Protein AF-A0A9P1CCN8-F1 (afdb_monomer_lite)

Secondary structure (DSSP, 8-state):
--------------------------HHHHHHHHHS---THHHHHS-HHHHHHHHHHHHHHHHHHHHHHHHHHHT--HHHHHSPPPP--THHHHHHHHHHHHHHHHHHHHHHHSTTTTT-TTHHHHHHHHHHHHHHHHHHHHHHH-HHHHHHSTTHHHHHHHHHHHHHHHHHHHHHHHHHHH--S-HHHHHHHHHHGGGGGGGGGGSGGGHHHHHHHHHHHHTHHHHHHHHHHHHHHHHHHHHHHHHHTTT-HHHHHTT-TTTSSSHHHHHHHHHHHHTT--B-TTS-BHHHHHHHHHHHHHHHHHHHHHIIIIIIIHHHHHHHHHHHHHHHHHHHHHHHHHHHHHHHHHHHHHHHHHHHHHHHHHHHHHHHHHHSTT----------------GGGGGS-----HHHHHHHTTSHHHHHHHHHTT--S-GGGGGTTTS---

Radius of gyration: 39.51 Å; chains: 1; bounding box: 77×73×141 Å

Organism: NCBI:txid2562237

Foldseek 3Di:
DDDDDDDDDDDDDDDDDDDDDDPDDDVVVVVVVLVDDDDPVLCVVAPPVRSVVVVVVNCVVCVLVVLVVCCVVVVNDSVVVVDDPDPPQVVVVVQVVVLVLLVVLVVLLVQCVDPVNVPDPCVLVVLVVSLVVLVVSLVVVCVSCPVCCCCPNPCVVVSVVSVVLSVLSVVLSVVVVVCVVPVPDDPVVNVVSSVSSVVSNVCNCVRPVNVVVVLLVVLVVVCVVVLVVLVVVLLVLLQVVLVVCLVPVLPDVLCVVVVNNVQNVDRVSSSVQSVCVLVPRQADPVRDHVLVSCCVVVPDVSVVVSVVSSCCNNVNSVVVSVVSVVVSSVVSVVVVVVVVVVVVVVVVVQLVVLVVVLLVLLVVLQVVVVVCCVPDPDDDPPADDPDPDDPPDDPVPSPPDRDCDLSSQVRSCVDPVSVVSCVSNVHDPPRSCPVVPVPDDD

InterPro domains:
  IPR005821 Ion transport domain [PF00520] (93-335)
  IPR027359 Voltage-dependent channel domain superfamily [G3DSA:1.20.120.350] (91-213)
  IPR050599 Voltage-dependent calcium channel alpha-1 subunit [PTHR45628] (93-357)

pLDDT: mean 70.84, std 20.57, range [26.28, 96.62]

Sequence (442 aa):
MGRAGSMASMSVMSEKQASSTYNVAPASVLMELFLAQDSDVHKRIFGFQTYKQFLAMREILLAGDTNRLVAELTFVRINDLAAPPEPTHPLMYVEPFVALLIVANGIMIGFQTEPTYQVWDGWPIIECVFAGFLVLEIILRMHLLGCRTFWCGDDYLWNLFDVLLGITGVTDVTVELANQRRSEIPTSLLRFCRLIRLVRIVKVFRLKFMKDLRLMVKGLVAGIRTLTLAFTLLLSVIYVISGFATYTIGRSRETEELELAKYFRNLPLSMFTAFRCFTGECTNDLGYPMTSMLAQKFGLPFVACYIMSYMLVSMGIFNVILAVYVEITMKAAKETEATTAEQHARESIRVARTTRELLKKFAAAYRIFQELEECEGHQQVTRLEFRGGSTIFTDDDVHDKIAITKELFLLVIQDRDVQRLMDELDLPPDRANLFEGCKGRP

Structure (mmCIF, N/CA/C/O backbone):
data_AF-A0A9P1CCN8-F1
#
_entry.id   AF-A0A9P1CCN8-F1
#
loop_
_atom_site.group_PDB
_atom_site.id
_atom_site.type_symbol
_atom_site.label_atom_id
_atom_site.label_alt_id
_atom_site.label_comp_id
_atom_site.label_asym_id
_atom_site.label_entity_id
_atom_site.label_seq_id
_atom_site.pdbx_PDB_ins_code
_atom_site.Cartn_x
_atom_site.Cartn_y
_atom_site.Cartn_z
_atom_site.occupancy
_atom_site.B_iso_or_equiv
_atom_site.auth_seq_id
_atom_site.auth_comp_id
_atom_site.auth_asym_id
_atom_site.auth_atom_id
_atom_site.pdbx_PDB_model_num
ATOM 1 N N . MET A 1 1 ? 7.151 32.447 104.359 1.00 35.44 1 MET A N 1
ATOM 2 C CA . MET A 1 1 ? 7.190 31.198 103.564 1.00 35.44 1 MET A CA 1
ATOM 3 C C . MET A 1 1 ? 5.862 31.066 102.848 1.00 35.44 1 MET A C 1
ATOM 5 O O . MET A 1 1 ? 4.838 31.026 103.513 1.00 35.44 1 MET A O 1
ATOM 9 N N . GLY A 1 2 ? 5.870 31.153 101.518 1.00 34.78 2 GLY A N 1
ATOM 10 C CA . GLY A 1 2 ? 4.652 31.228 100.713 1.00 34.78 2 GLY A CA 1
ATOM 11 C C . GLY A 1 2 ? 4.005 29.871 100.444 1.00 34.78 2 GLY A C 1
ATOM 12 O O . GLY A 1 2 ? 4.682 28.845 100.408 1.00 34.78 2 GLY A O 1
ATOM 13 N N . ARG A 1 3 ? 2.699 29.904 100.177 1.00 31.75 3 ARG A N 1
ATOM 14 C CA . ARG A 1 3 ? 2.021 28.981 99.262 1.00 31.75 3 ARG A CA 1
ATOM 15 C C . ARG A 1 3 ? 0.703 29.596 98.794 1.00 31.75 3 ARG A C 1
ATOM 17 O O . ARG A 1 3 ? 0.007 30.246 99.565 1.00 31.75 3 ARG A O 1
ATOM 24 N N . ALA A 1 4 ? 0.445 29.427 97.504 1.00 33.16 4 ALA A N 1
ATOM 25 C CA . ALA A 1 4 ? -0.595 30.071 96.718 1.00 33.16 4 ALA A CA 1
ATOM 26 C C . ALA A 1 4 ? -1.790 29.140 96.450 1.00 33.16 4 ALA A C 1
ATOM 28 O O . ALA A 1 4 ? -1.617 27.923 96.429 1.00 33.16 4 ALA A O 1
ATOM 29 N N . GLY A 1 5 ? -2.932 29.752 96.111 1.00 37.69 5 GLY A N 1
ATOM 30 C CA . GLY A 1 5 ? -3.864 29.249 95.091 1.00 37.69 5 GLY A CA 1
ATOM 31 C C . GLY A 1 5 ? -5.175 28.613 95.571 1.00 37.69 5 GLY A C 1
ATOM 32 O O . GLY A 1 5 ? -5.176 27.478 96.027 1.00 37.69 5 GLY A O 1
ATOM 33 N N . SER A 1 6 ? -6.295 29.316 95.359 1.00 28.69 6 SER A N 1
ATOM 34 C CA . SER A 1 6 ? -7.674 28.792 95.233 1.00 28.69 6 SER A CA 1
ATOM 35 C C . SER A 1 6 ? -8.516 29.907 94.580 1.00 28.69 6 SER A C 1
ATOM 37 O O . SER A 1 6 ? -8.427 31.045 95.031 1.00 28.69 6 SER A O 1
ATOM 39 N N . MET A 1 7 ? -9.136 29.737 93.398 1.00 28.98 7 MET A N 1
ATOM 40 C CA . MET A 1 7 ? -10.468 29.124 93.160 1.00 28.98 7 MET A CA 1
ATOM 41 C C . MET A 1 7 ? -11.550 29.683 94.103 1.00 28.98 7 MET A C 1
ATOM 43 O O . MET A 1 7 ? -11.322 29.723 95.304 1.00 28.98 7 MET A O 1
ATOM 47 N N . ALA A 1 8 ? -12.775 30.034 93.708 1.00 28.30 8 ALA A N 1
ATOM 48 C CA . ALA A 1 8 ? -13.505 30.093 92.442 1.00 28.30 8 ALA A CA 1
ATOM 49 C C . ALA A 1 8 ? -14.898 30.707 92.755 1.00 28.30 8 ALA A C 1
ATOM 51 O O . ALA A 1 8 ? -15.307 30.690 93.916 1.00 28.30 8 ALA A O 1
ATOM 52 N N . SER A 1 9 ? -15.664 31.071 91.713 1.00 27.16 9 SER A N 1
ATOM 53 C CA . SER A 1 9 ? -17.144 31.211 91.697 1.00 27.16 9 SER A CA 1
ATOM 54 C C . SER A 1 9 ? -17.723 32.471 92.387 1.00 27.16 9 SER A C 1
ATOM 56 O O . SER A 1 9 ? -17.138 32.978 93.328 1.00 27.16 9 SER A O 1
ATOM 58 N N . MET A 1 10 ? -18.848 33.078 91.988 1.00 26.36 10 MET A N 1
ATOM 59 C CA . MET A 1 10 ? -20.033 32.574 91.285 1.00 26.36 10 MET A CA 1
ATOM 60 C C . MET A 1 10 ? -21.014 33.738 90.988 1.00 26.36 10 MET A C 1
ATOM 62 O O . MET A 1 10 ? -20.898 34.796 91.601 1.00 26.36 10 MET A O 1
ATOM 66 N N . SER A 1 11 ? -22.042 33.457 90.168 1.00 26.36 11 SER A N 1
ATOM 67 C CA . SER A 1 11 ? -23.257 34.243 89.806 1.00 26.36 11 SER A CA 1
ATOM 68 C C . SER A 1 11 ? -23.076 35.170 88.589 1.00 26.36 11 SER A C 1
ATOM 70 O O . SER A 1 11 ? -22.295 36.107 88.639 1.00 26.36 11 SER A O 1
ATOM 72 N N . VAL A 1 12 ? -23.567 34.882 87.372 1.00 33.38 12 VAL A N 1
ATOM 73 C CA . VAL A 1 12 ? -24.894 34.480 86.831 1.00 33.38 12 VAL A CA 1
ATOM 74 C C . VAL A 1 12 ? -25.965 35.571 86.969 1.00 33.38 12 VAL A C 1
ATOM 76 O O . VAL A 1 12 ? -26.572 35.678 88.025 1.00 33.38 12 VAL A O 1
ATOM 79 N N . MET A 1 13 ? -26.249 36.306 85.879 1.00 26.45 13 MET A N 1
ATOM 80 C CA . MET A 1 13 ? -27.554 36.300 85.178 1.00 26.45 13 MET A CA 1
ATOM 81 C C . MET A 1 13 ? -27.604 37.245 83.950 1.00 26.45 13 MET A C 1
ATOM 83 O O . MET A 1 13 ? -27.331 38.431 84.065 1.00 26.45 13 MET A O 1
ATOM 87 N N . SER A 1 14 ? -28.112 36.677 82.843 1.00 28.22 14 SER A N 1
ATOM 88 C CA . SER A 1 14 ? -28.973 37.269 81.792 1.00 28.22 14 SER A CA 1
ATOM 89 C C . SER A 1 14 ? -28.399 38.185 80.689 1.00 28.22 14 SER A C 1
ATOM 91 O O . SER A 1 14 ? -27.974 39.301 80.952 1.00 28.22 14 SER A O 1
ATOM 93 N N . GLU A 1 15 ? -28.516 37.727 79.426 1.00 27.25 15 GLU A N 1
ATOM 94 C CA . GLU A 1 15 ? -29.435 38.227 78.361 1.00 27.25 15 GLU A CA 1
ATOM 95 C C . GLU A 1 15 ? -28.827 38.280 76.925 1.00 27.25 15 GLU A C 1
ATOM 97 O O . GLU A 1 15 ? -27.761 38.842 76.709 1.00 27.25 15 GLU A O 1
ATOM 102 N N . LYS A 1 16 ? -29.599 37.759 75.946 1.00 26.52 16 LYS A N 1
ATOM 103 C CA . LYS A 1 16 ? -29.681 38.093 74.494 1.00 26.52 16 LYS A CA 1
ATOM 104 C C . LYS A 1 16 ? -28.534 37.790 73.488 1.00 26.52 16 LYS A C 1
ATOM 106 O O . LYS A 1 16 ? -27.579 38.533 73.346 1.00 26.52 16 LYS A O 1
ATOM 111 N N . GLN A 1 17 ? -28.823 36.783 72.648 1.00 28.67 17 GLN A N 1
ATOM 112 C CA . GLN A 1 17 ? -28.890 36.792 71.165 1.00 28.67 17 GLN A CA 1
ATOM 113 C C . GLN A 1 17 ? -27.635 37.008 70.273 1.00 28.67 17 GLN A C 1
ATOM 115 O O . GLN A 1 17 ? -27.028 38.068 70.256 1.00 28.67 17 GLN A O 1
ATOM 120 N N . ALA A 1 18 ? -27.446 36.014 69.381 1.00 35.59 18 ALA A N 1
ATOM 121 C CA . ALA A 1 18 ? -26.831 36.017 68.038 1.00 35.59 18 ALA A CA 1
ATOM 122 C C . ALA A 1 18 ? -25.294 36.094 67.874 1.00 35.59 18 ALA A C 1
ATOM 124 O O . ALA A 1 18 ? -24.701 37.159 67.973 1.00 35.59 18 ALA A O 1
ATOM 125 N N . SER A 1 19 ? -24.690 34.999 67.383 1.00 26.28 19 SER A N 1
ATOM 126 C CA . SER A 1 19 ? -23.993 34.988 66.081 1.00 26.28 19 SER A CA 1
ATOM 127 C C . SER A 1 19 ? -23.685 33.559 65.605 1.00 26.28 19 SER A C 1
ATOM 129 O O . SER A 1 19 ? -23.356 32.663 66.378 1.00 26.28 19 SER A O 1
ATOM 131 N N . SER A 1 20 ? -23.861 33.365 64.299 1.00 40.28 20 SER A N 1
ATOM 132 C CA . SER A 1 20 ? -23.399 32.227 63.508 1.00 40.28 20 SER A CA 1
ATOM 133 C C . SER A 1 20 ? -21.883 32.295 63.334 1.00 40.28 20 SER A C 1
ATOM 135 O O . SER A 1 20 ? -21.370 33.349 62.962 1.00 40.28 20 SER A O 1
ATOM 137 N N . THR A 1 21 ? -21.194 31.164 63.480 1.00 28.22 21 THR A N 1
ATOM 138 C CA . THR A 1 21 ? -19.850 30.972 62.917 1.00 28.22 21 THR A CA 1
ATOM 139 C C . THR A 1 21 ? -19.629 29.492 62.616 1.00 28.22 21 THR A C 1
ATOM 141 O O . THR A 1 21 ? -19.107 28.729 63.425 1.00 28.22 21 THR A O 1
ATOM 144 N N . TYR A 1 22 ? -20.037 29.070 61.418 1.00 33.62 22 TYR A N 1
ATOM 145 C CA . TYR A 1 22 ? -19.425 27.910 60.779 1.00 33.62 22 TYR A CA 1
ATOM 146 C C . TYR A 1 22 ? -18.026 28.321 60.312 1.00 33.62 22 TYR A C 1
ATOM 148 O O . TYR A 1 22 ? -17.866 29.325 59.619 1.00 33.62 22 TYR A O 1
ATOM 156 N N . ASN A 1 23 ? -17.010 27.560 60.715 1.00 29.28 23 ASN A N 1
ATOM 157 C CA . ASN A 1 23 ? -15.645 27.723 60.223 1.00 29.28 23 ASN A CA 1
ATOM 158 C C . ASN A 1 23 ? -15.610 27.347 58.734 1.00 29.28 23 ASN A C 1
ATOM 160 O O . ASN A 1 23 ? -15.708 26.169 58.396 1.00 29.28 23 ASN A O 1
ATOM 164 N N . VAL A 1 24 ? -15.483 28.340 57.854 1.00 32.53 24 VAL A N 1
ATOM 165 C CA . VAL A 1 24 ? -15.331 28.147 56.405 1.00 32.53 24 VAL A CA 1
ATOM 166 C C . VAL A 1 24 ? -13.897 28.496 56.023 1.00 32.53 24 VAL A C 1
ATOM 168 O O . VAL A 1 24 ? -13.438 29.608 56.277 1.00 32.53 24 VAL A O 1
ATOM 171 N N . ALA A 1 25 ? -13.188 27.541 55.419 1.00 29.66 25 ALA A N 1
ATOM 172 C CA . ALA A 1 25 ? -11.884 27.771 54.807 1.00 29.66 25 ALA A CA 1
ATOM 173 C C . ALA A 1 25 ? -12.061 27.996 53.290 1.00 29.66 25 ALA A C 1
ATOM 175 O O . ALA A 1 25 ? -12.793 27.233 52.656 1.00 29.66 25 ALA A O 1
ATOM 176 N N . PRO A 1 26 ? -11.424 29.021 52.694 1.00 32.97 26 PRO A N 1
ATOM 177 C CA . PRO A 1 26 ? -11.566 29.326 51.272 1.00 32.97 26 PRO A CA 1
ATOM 178 C C . PRO A 1 26 ? -10.890 28.275 50.373 1.00 32.97 26 PRO A C 1
ATOM 180 O O . PRO A 1 26 ? -9.846 27.717 50.713 1.00 32.97 26 PRO A O 1
ATOM 183 N N . ALA A 1 27 ? -11.468 28.037 49.191 1.00 34.00 27 ALA A N 1
ATOM 184 C CA . ALA A 1 27 ? -11.045 27.009 48.230 1.00 34.00 27 ALA A CA 1
ATOM 185 C C . ALA A 1 27 ? -9.588 27.148 47.737 1.00 34.00 27 ALA A C 1
ATOM 187 O O . ALA A 1 27 ? -8.971 26.155 47.356 1.00 34.00 27 ALA A O 1
ATOM 188 N N . SER A 1 28 ? -9.002 28.347 47.810 1.00 35.38 28 SER A N 1
ATOM 189 C CA . SER A 1 28 ? -7.582 28.578 47.513 1.00 35.38 28 SER A CA 1
ATOM 190 C C . SER A 1 28 ? -6.642 27.855 48.486 1.00 35.38 28 SER A C 1
ATOM 192 O O . SER A 1 28 ? -5.588 27.382 48.074 1.00 35.38 28 SER A O 1
ATOM 194 N N . VAL A 1 29 ? -7.053 27.692 49.747 1.00 38.38 29 VAL A N 1
ATOM 195 C CA . VAL A 1 29 ? -6.292 26.975 50.784 1.00 38.38 29 VAL A CA 1
ATOM 196 C C . VAL A 1 29 ? -6.430 25.462 50.610 1.00 38.38 29 VAL A C 1
ATOM 198 O O . VAL A 1 29 ? -5.479 24.730 50.848 1.00 38.38 29 VAL A O 1
ATOM 201 N N . LEU A 1 30 ? -7.586 24.984 50.135 1.00 36.81 30 LEU A N 1
ATOM 202 C CA . LEU A 1 30 ? -7.812 23.576 49.783 1.00 36.81 30 LEU A CA 1
ATOM 203 C C . LEU A 1 30 ? -6.971 23.151 48.570 1.00 36.81 30 LEU A C 1
ATOM 205 O O . LEU A 1 30 ? -6.417 22.057 48.581 1.00 36.81 30 LEU A O 1
ATOM 209 N N . MET A 1 31 ? -6.819 24.026 47.571 1.00 35.75 31 MET A N 1
ATOM 210 C CA . MET A 1 31 ? -5.972 23.798 46.393 1.00 35.75 31 MET A CA 1
ATOM 211 C C . MET A 1 31 ? -4.478 23.688 46.759 1.00 35.75 31 MET A C 1
ATOM 213 O O . MET A 1 31 ? -3.796 22.792 46.267 1.00 35.75 31 MET A O 1
ATOM 217 N N . GLU A 1 32 ? -3.976 24.537 47.667 1.00 39.59 32 GLU A N 1
ATOM 218 C CA . GLU A 1 32 ? -2.619 24.399 48.232 1.00 39.59 32 GLU A CA 1
ATOM 219 C C . GLU A 1 32 ? -2.477 23.133 49.094 1.00 39.59 32 GLU A C 1
ATOM 221 O O . GLU A 1 32 ? -1.429 22.491 49.074 1.00 39.59 32 GLU A O 1
ATOM 226 N N . LEU A 1 33 ? -3.539 22.719 49.794 1.00 41.12 33 LEU A N 1
ATOM 227 C CA . LEU A 1 33 ? -3.554 21.507 50.620 1.00 41.12 33 LEU A CA 1
ATOM 228 C C . LEU A 1 33 ? -3.540 20.206 49.794 1.00 41.12 33 LEU A C 1
ATOM 230 O O . LEU A 1 33 ? -3.021 19.196 50.262 1.00 41.12 33 LEU A O 1
ATOM 234 N N . PHE A 1 34 ? -4.104 20.216 48.581 1.00 38.19 34 PHE A N 1
ATOM 235 C CA . PHE A 1 34 ? -4.055 19.095 47.631 1.00 38.19 34 PHE A CA 1
ATOM 236 C C . PHE A 1 34 ? -2.663 18.895 47.011 1.00 38.19 34 PHE A C 1
ATOM 238 O O . PHE A 1 34 ? -2.339 17.782 46.599 1.00 38.19 34 PHE A O 1
ATOM 245 N N . LEU A 1 35 ? -1.851 19.956 46.956 1.00 38.03 35 LEU A N 1
ATOM 246 C CA . LEU A 1 35 ? -0.488 19.948 46.412 1.00 38.03 35 LEU A CA 1
ATOM 247 C C . LEU A 1 35 ? 0.598 19.819 47.497 1.00 38.03 35 LEU A C 1
ATOM 249 O O . LEU A 1 35 ? 1.763 19.591 47.170 1.00 38.03 35 LEU A O 1
ATOM 253 N N . ALA A 1 36 ? 0.242 19.966 48.776 1.00 43.59 36 ALA A N 1
ATOM 254 C CA . ALA A 1 36 ? 1.178 19.901 49.893 1.00 43.59 36 ALA A CA 1
ATOM 255 C C . ALA A 1 36 ? 1.573 18.453 50.237 1.00 43.59 36 ALA A C 1
ATOM 257 O O . ALA A 1 36 ? 0.739 17.554 50.334 1.00 43.59 36 ALA A O 1
ATOM 258 N N . GLN A 1 37 ? 2.874 18.236 50.439 1.00 42.34 37 GLN A N 1
ATOM 259 C CA . GLN A 1 37 ? 3.465 16.924 50.697 1.00 42.34 37 GLN A CA 1
ATOM 260 C C . GLN A 1 37 ? 3.098 16.402 52.101 1.00 42.34 37 GLN A C 1
ATOM 262 O O . GLN A 1 37 ? 3.099 17.164 53.072 1.00 42.34 37 GLN A O 1
ATOM 267 N N . ASP A 1 38 ? 2.773 15.104 52.176 1.00 52.25 38 ASP A N 1
ATOM 268 C CA . ASP A 1 38 ? 2.166 14.403 53.319 1.00 52.25 38 ASP A CA 1
ATOM 269 C C . ASP A 1 38 ? 2.705 14.861 54.688 1.00 52.25 38 ASP A C 1
ATOM 271 O O . ASP A 1 38 ? 3.844 14.582 55.065 1.00 52.25 38 ASP A O 1
ATOM 275 N N . SER A 1 39 ? 1.852 15.527 55.469 1.00 45.81 39 SER A N 1
ATOM 276 C CA . SER A 1 39 ? 2.158 15.937 56.842 1.00 45.81 39 SER A CA 1
ATOM 277 C C . SER A 1 39 ? 1.113 15.426 57.840 1.00 45.81 39 SER A C 1
ATOM 279 O O . SER A 1 39 ? -0.078 15.305 57.540 1.00 45.81 39 SER A O 1
ATOM 281 N N . ASP A 1 40 ? 1.550 15.139 59.073 1.00 43.50 40 ASP A N 1
ATOM 282 C CA . ASP A 1 40 ? 0.733 14.603 60.183 1.00 43.50 40 ASP A CA 1
ATOM 283 C C . ASP A 1 40 ? -0.493 15.464 60.552 1.00 43.50 40 ASP A C 1
ATOM 285 O O . ASP A 1 40 ? -1.383 15.043 61.298 1.00 43.50 40 ASP A O 1
ATOM 289 N N . VAL A 1 41 ? -0.563 16.668 59.989 1.00 44.25 41 VAL A N 1
ATOM 290 C CA . VAL A 1 41 ? -1.674 17.612 60.083 1.00 44.25 41 VAL A CA 1
ATOM 291 C C . VAL A 1 41 ? -2.947 17.043 59.435 1.00 44.25 41 VAL A C 1
ATOM 293 O O . VAL A 1 41 ? -4.036 17.196 59.991 1.00 44.25 41 VAL A O 1
ATOM 296 N N . HIS A 1 42 ? -2.830 16.284 58.339 1.00 45.59 42 HIS A N 1
ATOM 297 C CA . HIS A 1 42 ? -3.981 15.726 57.614 1.00 45.59 42 HIS A CA 1
ATOM 298 C C . HIS A 1 42 ? -4.764 14.676 58.420 1.00 45.59 42 HIS A C 1
ATOM 300 O O . HIS A 1 42 ? -5.990 14.624 58.324 1.00 45.59 42 HIS A O 1
ATOM 306 N N . LYS A 1 43 ? -4.083 13.895 59.274 1.00 47.41 43 LYS A N 1
ATOM 307 C CA . LYS A 1 43 ? -4.716 12.926 60.193 1.00 47.41 43 LYS A CA 1
ATOM 308 C C . LYS A 1 43 ? -5.450 13.582 61.362 1.00 47.41 43 LYS A C 1
ATOM 310 O O . LYS A 1 43 ? -6.322 12.953 61.954 1.00 47.41 43 LYS A O 1
ATOM 315 N N . ARG A 1 44 ? -5.065 14.807 61.746 1.00 43.25 44 ARG A N 1
ATOM 316 C CA . ARG A 1 44 ? -5.713 15.545 62.844 1.00 43.25 44 ARG A CA 1
ATOM 317 C C . ARG A 1 44 ? -6.926 16.342 62.384 1.00 43.25 44 ARG A C 1
ATOM 319 O O . ARG A 1 44 ? -7.842 16.523 63.176 1.00 43.25 44 ARG A O 1
ATOM 326 N N . ILE A 1 45 ? -6.924 16.816 61.139 1.00 45.56 45 ILE A N 1
ATOM 327 C CA . ILE A 1 45 ? -8.022 17.619 60.582 1.00 45.56 45 ILE A CA 1
ATOM 328 C C . ILE A 1 45 ? -9.167 16.726 60.100 1.00 45.56 45 ILE A C 1
ATOM 330 O O . ILE A 1 45 ? -10.330 17.018 60.365 1.00 45.56 45 ILE A O 1
ATOM 334 N N . PHE A 1 46 ? -8.850 15.617 59.432 1.00 43.00 46 PHE A N 1
ATOM 335 C CA . PHE A 1 46 ? -9.845 14.666 58.957 1.00 43.00 46 PHE A CA 1
ATOM 336 C C . PHE A 1 46 ? -9.766 13.407 59.810 1.00 43.00 46 PHE A C 1
ATOM 338 O O . PHE A 1 46 ? -8.728 12.752 59.873 1.00 43.00 46 PHE A O 1
ATOM 345 N N . GLY A 1 47 ? -10.864 13.076 60.494 1.00 46.34 47 GLY A N 1
ATOM 346 C CA . GLY A 1 47 ? -10.956 11.861 61.299 1.00 46.34 47 GLY A CA 1
ATOM 347 C C . GLY A 1 47 ? -10.540 10.612 60.508 1.00 46.34 47 GLY A C 1
ATOM 348 O O . GLY A 1 47 ? -10.608 10.576 59.279 1.00 46.34 47 GLY A O 1
ATOM 349 N N . PHE A 1 48 ? -10.118 9.561 61.216 1.00 44.38 48 PHE A N 1
ATOM 350 C CA . PHE A 1 48 ? -9.476 8.371 60.631 1.00 44.38 48 PHE A CA 1
ATOM 351 C C . PHE A 1 48 ? -10.287 7.699 59.501 1.00 44.38 48 PHE A C 1
ATOM 353 O O . PHE A 1 48 ? -9.717 7.104 58.586 1.00 44.38 48 PHE A O 1
ATOM 360 N N . GLN A 1 49 ? -11.617 7.811 59.544 1.00 40.59 49 GLN A N 1
ATOM 361 C CA . GLN A 1 49 ? -12.539 7.282 58.534 1.00 40.59 49 GLN A CA 1
ATOM 362 C C . GLN A 1 49 ? -12.632 8.175 57.287 1.00 40.59 49 GLN A C 1
ATOM 364 O O . GLN A 1 49 ? -12.591 7.674 56.166 1.00 40.59 49 GLN A O 1
ATOM 369 N N . THR A 1 50 ? -12.680 9.494 57.475 1.00 40.16 50 THR A N 1
ATOM 370 C CA . THR A 1 50 ? -12.768 10.494 56.401 1.00 40.16 50 THR A CA 1
ATOM 371 C C . THR A 1 50 ? -11.438 10.640 55.655 1.00 40.16 50 THR A C 1
ATOM 373 O O . THR A 1 50 ? -11.425 10.844 54.445 1.00 40.16 50 THR A O 1
ATOM 376 N N . TYR A 1 51 ? -10.308 10.441 56.346 1.00 46.84 51 TYR A N 1
ATOM 377 C CA . TYR A 1 51 ? -8.969 10.418 55.744 1.00 46.84 51 TYR A CA 1
ATOM 378 C C . TYR A 1 51 ? -8.817 9.306 54.696 1.00 46.84 51 TYR A C 1
ATOM 380 O O . TYR A 1 51 ? -8.260 9.545 53.630 1.00 46.84 51 TYR A O 1
ATOM 388 N N . LYS A 1 52 ? -9.363 8.108 54.950 1.00 45.72 52 LYS A N 1
ATOM 389 C CA . LYS A 1 52 ? -9.328 6.995 53.984 1.00 45.72 52 LYS A CA 1
ATOM 390 C C . LYS A 1 52 ? -10.166 7.271 52.736 1.00 45.72 52 LYS A C 1
ATOM 392 O O . LYS A 1 52 ? -9.762 6.901 51.642 1.00 45.72 52 LYS A O 1
ATOM 397 N N . GLN A 1 53 ? -11.309 7.936 52.896 1.00 40.44 53 GLN A N 1
ATOM 398 C CA . GLN A 1 53 ? -12.176 8.326 51.779 1.00 40.44 53 GLN A CA 1
ATOM 399 C C . GLN A 1 53 ? -11.534 9.425 50.925 1.00 40.44 53 GLN A C 1
ATOM 401 O O . GLN A 1 53 ? -11.569 9.349 49.701 1.00 40.44 53 GLN A O 1
ATOM 406 N N . PHE A 1 54 ? -10.877 10.398 51.563 1.00 46.38 54 PHE A N 1
ATOM 407 C CA . PHE A 1 54 ? -10.062 11.399 50.877 1.00 46.38 54 PHE A CA 1
ATOM 408 C C . PHE A 1 54 ? -8.882 10.760 50.136 1.00 46.38 54 PHE A C 1
ATOM 410 O O . PHE A 1 54 ? -8.616 11.125 48.996 1.00 46.38 54 PHE A O 1
ATOM 417 N N . LEU A 1 55 ? -8.213 9.770 50.740 1.00 47.94 55 LEU A N 1
ATOM 418 C CA . LEU A 1 55 ? -7.123 9.035 50.094 1.00 47.94 55 LEU A CA 1
ATOM 419 C C . LEU A 1 55 ? -7.602 8.253 48.871 1.00 47.94 55 LEU A C 1
ATOM 421 O O . LEU A 1 55 ? -6.940 8.311 47.846 1.00 47.94 55 LEU A O 1
ATOM 425 N N . ALA A 1 56 ? -8.761 7.597 48.961 1.00 45.09 56 ALA A N 1
ATOM 426 C CA . ALA A 1 56 ? -9.365 6.878 47.845 1.00 45.09 56 ALA A CA 1
ATOM 427 C C . ALA A 1 56 ? -9.778 7.834 46.715 1.00 45.09 56 ALA A C 1
ATOM 429 O O . ALA A 1 56 ? -9.524 7.558 45.551 1.00 45.09 56 ALA A O 1
ATOM 430 N N . MET A 1 57 ? -10.357 8.995 47.037 1.00 40.16 57 MET A N 1
ATOM 431 C CA . MET A 1 57 ? -10.717 10.002 46.032 1.00 40.16 57 MET A CA 1
ATOM 432 C C . MET A 1 57 ? -9.478 10.659 45.404 1.00 40.16 57 MET A C 1
ATOM 434 O O . MET A 1 57 ? -9.456 10.892 44.198 1.00 40.16 57 MET A O 1
ATOM 438 N N . ARG A 1 58 ? -8.416 10.874 46.194 1.00 45.50 58 ARG A N 1
ATOM 439 C CA . ARG A 1 58 ? -7.082 11.265 45.718 1.00 45.50 58 ARG A CA 1
ATOM 440 C C . ARG A 1 58 ? -6.493 10.191 44.809 1.00 45.50 58 ARG A C 1
ATOM 442 O O . ARG A 1 58 ? -5.981 10.549 43.768 1.00 45.50 58 ARG A O 1
ATOM 449 N N . GLU A 1 59 ? -6.586 8.908 45.157 1.00 46.31 59 GLU A N 1
ATOM 450 C CA . GLU A 1 59 ? -6.130 7.776 44.334 1.00 46.31 59 GLU A CA 1
ATOM 451 C C . GLU A 1 59 ? -6.929 7.631 43.042 1.00 46.31 59 GLU A C 1
ATOM 453 O O . GLU A 1 59 ? -6.344 7.296 42.028 1.00 46.31 59 GLU A O 1
ATOM 458 N N . ILE A 1 60 ? -8.232 7.918 43.044 1.00 42.34 60 ILE A N 1
ATOM 459 C CA . ILE A 1 60 ? -9.091 7.860 41.852 1.00 42.34 60 ILE A CA 1
ATOM 460 C C . ILE A 1 60 ? -8.816 9.046 40.914 1.00 42.34 60 ILE A C 1
ATOM 462 O O . ILE A 1 60 ? -8.740 8.868 39.701 1.00 42.34 60 ILE A O 1
ATOM 466 N N . LEU A 1 61 ? -8.624 10.252 41.458 1.00 38.41 61 LEU A N 1
ATOM 467 C CA . LEU A 1 61 ? -8.249 11.436 40.675 1.00 38.41 61 LEU A CA 1
ATOM 468 C C . LEU A 1 61 ? -6.799 11.352 40.188 1.00 38.41 61 LEU A C 1
ATOM 470 O O . LEU A 1 61 ? -6.522 11.632 39.023 1.00 38.41 61 LEU A O 1
ATOM 474 N N . LEU A 1 62 ? -5.895 10.877 41.050 1.00 44.03 62 LEU A N 1
ATOM 475 C CA . LEU A 1 62 ? -4.541 10.523 40.662 1.00 44.03 62 LEU A CA 1
ATOM 476 C C . LEU A 1 62 ? -4.556 9.355 39.696 1.00 44.03 62 LEU A C 1
ATOM 478 O O . LEU A 1 62 ? -3.685 9.369 38.863 1.00 44.03 62 LEU A O 1
ATOM 482 N N . ALA A 1 63 ? -5.478 8.387 39.706 1.00 44.44 63 ALA A N 1
ATOM 483 C CA . ALA A 1 63 ? -5.476 7.270 38.752 1.00 44.44 63 ALA A CA 1
ATOM 484 C C . ALA A 1 63 ? -5.587 7.750 37.296 1.00 44.44 63 ALA A C 1
ATOM 486 O O . ALA A 1 63 ? -4.983 7.145 36.416 1.00 44.44 63 ALA A O 1
ATOM 487 N N . GLY A 1 64 ? -6.264 8.876 37.041 1.00 47.72 64 GLY A N 1
ATOM 488 C CA . GLY A 1 64 ? -6.235 9.544 35.735 1.00 47.72 64 GLY A CA 1
ATOM 489 C C . GLY A 1 64 ? -4.835 10.054 35.369 1.00 47.72 64 GLY A C 1
ATOM 490 O O . GLY A 1 64 ? -4.331 9.765 34.282 1.00 47.72 64 GLY A O 1
ATOM 491 N N . ASP A 1 65 ? -4.164 10.723 36.310 1.00 49.06 65 ASP A N 1
ATOM 492 C CA . ASP A 1 65 ? -2.767 11.158 36.168 1.00 49.06 65 ASP A CA 1
ATOM 493 C C . ASP A 1 65 ? -1.754 10.002 36.278 1.00 49.06 65 ASP A C 1
ATOM 495 O O . ASP A 1 65 ? -0.659 10.093 35.742 1.00 49.06 65 ASP A O 1
ATOM 499 N N . THR A 1 66 ? -2.113 8.880 36.900 1.00 48.69 66 THR A N 1
ATOM 500 C CA . THR A 1 66 ? -1.279 7.698 37.147 1.00 48.69 66 THR A CA 1
ATOM 501 C C . THR A 1 66 ? -1.330 6.811 35.927 1.00 48.69 66 THR A C 1
ATOM 503 O O . THR A 1 66 ? -0.292 6.337 35.516 1.00 48.69 66 THR A O 1
ATOM 506 N N . ASN A 1 67 ? -2.480 6.656 35.268 1.00 46.16 67 ASN A N 1
ATOM 507 C CA . ASN A 1 67 ? -2.557 6.041 33.946 1.00 46.16 67 ASN A CA 1
ATOM 508 C C . ASN A 1 67 ? -1.784 6.868 32.919 1.00 46.16 67 ASN A C 1
ATOM 510 O O . ASN A 1 67 ? -1.152 6.292 32.044 1.00 46.16 67 ASN A O 1
ATOM 514 N N . ARG A 1 68 ? -1.772 8.201 33.052 1.00 50.94 68 ARG A N 1
ATOM 515 C CA . ARG A 1 68 ? -0.931 9.098 32.249 1.00 50.94 68 ARG A CA 1
ATOM 516 C C . ARG A 1 68 ? 0.559 8.926 32.548 1.00 50.94 68 ARG A C 1
ATOM 518 O O . ARG A 1 68 ? 1.335 8.775 31.613 1.00 50.94 68 ARG A O 1
ATOM 525 N N . LEU A 1 69 ? 0.945 8.873 33.821 1.00 46.22 69 LEU A N 1
ATOM 526 C CA . LEU A 1 69 ? 2.330 8.670 34.250 1.00 46.22 69 LEU A CA 1
ATOM 527 C C . LEU A 1 69 ? 2.830 7.257 33.907 1.00 46.22 69 LEU A C 1
ATOM 529 O O . LEU A 1 69 ? 3.953 7.091 33.454 1.00 46.22 69 LEU A O 1
ATOM 533 N N . VAL A 1 70 ? 1.990 6.235 34.084 1.00 41.91 70 VAL A N 1
ATOM 534 C CA . VAL A 1 70 ? 2.242 4.830 33.731 1.00 41.91 70 VAL A CA 1
ATOM 535 C C . VAL A 1 70 ? 2.314 4.685 32.220 1.00 41.91 70 VAL A C 1
ATOM 537 O O . VAL A 1 70 ? 3.241 4.048 31.748 1.00 41.91 70 VAL A O 1
ATOM 540 N N . ALA A 1 71 ? 1.426 5.308 31.447 1.00 48.69 71 ALA A N 1
ATOM 541 C CA . ALA A 1 71 ? 1.526 5.373 29.988 1.00 48.69 71 ALA A CA 1
ATOM 542 C C . ALA A 1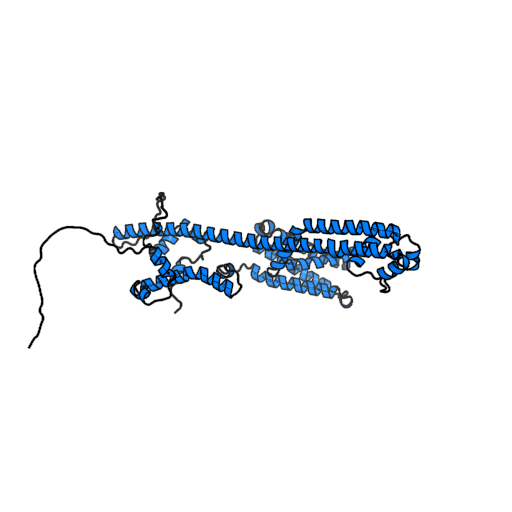 71 ? 2.843 6.014 29.523 1.00 48.69 71 ALA A C 1
ATOM 544 O O . ALA A 1 71 ? 3.488 5.508 28.608 1.00 48.69 71 ALA A O 1
ATOM 545 N N . GLU A 1 72 ? 3.276 7.086 30.189 1.00 49.56 72 GLU A N 1
ATOM 546 C CA . GLU A 1 72 ? 4.531 7.786 29.904 1.00 49.56 72 GLU A CA 1
ATOM 547 C C . GLU A 1 72 ? 5.769 6.959 30.304 1.00 49.56 72 GLU A C 1
ATOM 549 O O . GLU A 1 72 ? 6.741 6.904 29.555 1.00 49.56 72 GLU A O 1
ATOM 554 N N . LEU A 1 73 ? 5.711 6.235 31.429 1.00 42.12 73 LEU A N 1
ATOM 555 C CA . LEU A 1 73 ? 6.771 5.339 31.918 1.00 42.12 73 LEU A CA 1
ATOM 556 C C . LEU A 1 73 ? 6.833 3.990 31.179 1.00 42.12 73 LEU A C 1
ATOM 558 O O . LEU A 1 73 ? 7.894 3.370 31.133 1.00 42.12 73 LEU A O 1
ATOM 562 N N . THR A 1 74 ? 5.716 3.515 30.620 1.00 43.06 74 THR A N 1
ATOM 563 C CA . THR A 1 74 ? 5.608 2.210 29.934 1.00 43.06 74 THR A CA 1
ATOM 564 C C . THR A 1 74 ? 5.515 2.322 28.414 1.00 43.06 74 THR A C 1
ATOM 566 O O . THR A 1 74 ? 5.510 1.297 27.737 1.00 43.06 74 THR A O 1
ATOM 569 N N . PHE A 1 75 ? 5.483 3.540 27.863 1.00 49.62 75 PHE A N 1
ATOM 570 C CA . PHE A 1 75 ? 5.270 3.810 26.435 1.00 49.62 75 PHE A CA 1
ATOM 571 C C . PHE A 1 75 ? 3.978 3.182 25.868 1.00 49.62 75 PHE A C 1
ATOM 573 O O . PHE A 1 75 ? 3.902 2.861 24.681 1.00 49.62 75 PHE A O 1
ATOM 580 N N . VAL A 1 76 ? 2.951 3.005 26.702 1.00 46.03 76 VAL A N 1
ATOM 581 C CA . VAL A 1 76 ? 1.635 2.467 26.314 1.00 46.03 76 VAL A CA 1
ATOM 582 C C . VAL A 1 76 ? 0.633 3.615 26.211 1.00 46.03 76 VAL A C 1
ATOM 584 O O . VAL A 1 76 ? 0.738 4.598 26.937 1.00 46.03 76 VAL A O 1
ATOM 587 N N . ARG A 1 77 ? -0.346 3.549 25.302 1.00 55.75 77 ARG A N 1
ATOM 588 C CA . ARG A 1 77 ? -1.350 4.618 25.178 1.00 55.75 77 ARG A CA 1
ATOM 589 C C . ARG A 1 77 ? -2.255 4.607 26.411 1.00 55.75 77 ARG A C 1
ATOM 591 O O . ARG A 1 77 ? -2.725 3.555 26.824 1.00 55.75 77 ARG A O 1
ATOM 598 N N . ILE A 1 78 ? -2.561 5.787 26.952 1.00 51.75 78 ILE A N 1
ATOM 599 C CA . ILE A 1 78 ? -3.405 5.972 28.155 1.00 51.75 78 ILE A CA 1
ATOM 600 C C . ILE A 1 78 ? -4.757 5.248 28.025 1.00 51.75 78 ILE A C 1
ATOM 602 O O . ILE A 1 78 ? -5.292 4.733 29.001 1.00 51.75 78 ILE A O 1
ATOM 606 N N . ASN A 1 79 ? -5.280 5.153 26.803 1.00 53.12 79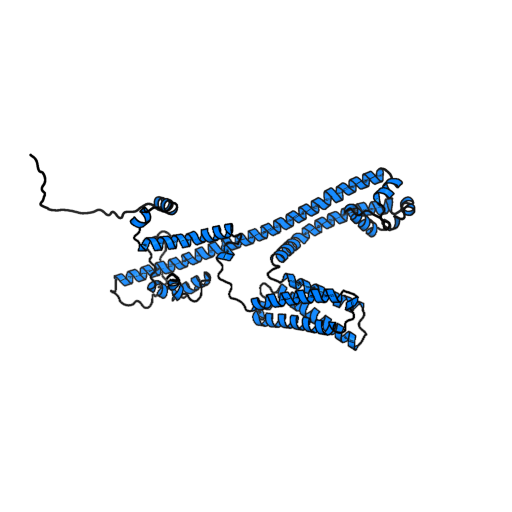 ASN A N 1
ATOM 607 C CA . ASN A 1 79 ? -6.555 4.498 26.520 1.00 53.12 79 ASN A CA 1
ATOM 608 C C . ASN A 1 79 ? -6.491 2.968 26.598 1.00 53.12 79 ASN A C 1
ATOM 610 O O . ASN A 1 79 ? -7.502 2.351 26.909 1.00 53.12 79 ASN A O 1
ATOM 614 N N . ASP A 1 80 ? -5.316 2.362 26.403 1.00 51.53 80 ASP A N 1
ATOM 615 C CA . ASP A 1 80 ? -5.138 0.911 26.545 1.00 51.53 80 ASP A CA 1
ATOM 616 C C . ASP A 1 80 ? -5.154 0.488 28.030 1.00 51.53 80 ASP A C 1
ATOM 618 O O . ASP A 1 80 ? -5.422 -0.669 28.342 1.00 51.53 80 ASP A O 1
ATOM 622 N N . LEU A 1 81 ? -4.902 1.428 28.954 1.00 47.78 81 LEU A N 1
ATOM 623 C CA . LEU A 1 81 ? -4.975 1.223 30.409 1.00 47.78 81 LEU A CA 1
ATOM 624 C C . LEU A 1 81 ? -6.392 1.407 30.977 1.00 47.78 81 LEU A C 1
ATOM 626 O O . LEU A 1 81 ? -6.690 0.882 32.048 1.00 47.78 81 LEU A O 1
ATOM 630 N N . ALA A 1 82 ? -7.246 2.169 30.285 1.00 44.62 82 ALA A N 1
ATOM 631 C CA . ALA A 1 82 ? -8.597 2.512 30.734 1.00 44.62 82 ALA A CA 1
ATOM 632 C C . ALA A 1 82 ? -9.706 1.714 30.026 1.00 44.62 82 ALA A C 1
ATOM 634 O O . ALA A 1 82 ? -10.843 1.708 30.499 1.00 44.62 82 ALA A O 1
ATOM 635 N N . ALA A 1 83 ? -9.400 1.045 28.910 1.00 46.72 83 ALA A N 1
ATOM 636 C CA . ALA A 1 83 ? -10.366 0.207 28.216 1.00 46.72 83 ALA A CA 1
ATOM 637 C C . ALA A 1 83 ? -10.690 -1.045 29.060 1.00 46.72 83 ALA A C 1
ATOM 639 O O . ALA A 1 83 ? -9.768 -1.780 29.434 1.00 46.72 83 ALA A O 1
ATOM 640 N N . PRO A 1 84 ? -11.972 -1.340 29.360 1.00 45.09 84 PRO A N 1
ATOM 641 C CA . PRO A 1 84 ? -12.334 -2.663 29.853 1.00 45.09 84 PRO A CA 1
ATOM 642 C C . PRO A 1 84 ? -11.874 -3.711 28.825 1.00 45.09 84 PRO A C 1
ATOM 644 O O . PRO A 1 84 ? -11.858 -3.414 27.627 1.00 45.09 84 PRO A O 1
ATOM 647 N N . PRO A 1 85 ? -11.488 -4.930 29.246 1.00 45.97 85 PRO A N 1
ATOM 648 C CA . PRO A 1 85 ? -11.135 -5.977 28.296 1.00 45.97 85 PRO A CA 1
ATOM 649 C C . PRO A 1 85 ? -12.303 -6.160 27.322 1.00 45.97 85 PRO A C 1
ATOM 651 O O . PRO A 1 85 ? -13.423 -6.434 27.761 1.00 45.97 85 PRO A O 1
ATOM 654 N N . GLU A 1 86 ? -12.050 -5.959 26.021 1.00 50.28 86 GLU A N 1
ATOM 655 C CA . GLU A 1 86 ? -13.065 -6.152 24.984 1.00 50.28 86 GLU A CA 1
ATOM 656 C C . GLU A 1 86 ? -13.734 -7.518 25.215 1.00 50.28 86 GLU A C 1
ATOM 658 O O . GLU A 1 86 ? -13.021 -8.511 25.423 1.00 50.28 86 GLU A O 1
ATOM 663 N N . PRO A 1 87 ? -15.079 -7.609 25.212 1.00 46.81 87 PRO A N 1
ATOM 664 C CA . PRO A 1 87 ? -15.746 -8.897 25.305 1.00 46.81 87 PRO A CA 1
ATOM 665 C C . PRO A 1 87 ? -15.166 -9.794 24.215 1.00 46.81 87 PRO A C 1
ATOM 667 O O . PRO A 1 87 ? -15.095 -9.402 23.049 1.00 46.81 87 PRO A O 1
ATOM 670 N N . THR A 1 88 ? -14.694 -10.978 24.605 1.00 47.25 88 THR A N 1
ATOM 671 C CA . THR A 1 88 ? -14.026 -11.926 23.713 1.00 47.25 88 THR A CA 1
ATOM 672 C C . THR A 1 88 ? -15.021 -12.430 22.677 1.00 47.25 88 THR A C 1
ATOM 674 O O . THR A 1 88 ? -15.647 -13.480 22.813 1.00 47.25 88 THR A O 1
ATOM 677 N N . HIS A 1 89 ? -15.198 -11.656 21.609 1.00 59.66 89 HIS A N 1
ATOM 678 C CA . HIS A 1 89 ? -15.988 -12.081 20.477 1.00 59.66 89 HIS A CA 1
ATOM 679 C C . HIS A 1 89 ? -15.348 -13.361 19.923 1.00 59.66 89 HIS A C 1
ATOM 681 O O . HIS A 1 89 ? -14.125 -13.410 19.754 1.00 59.66 89 HIS A O 1
ATOM 687 N N . PRO A 1 90 ? -16.140 -14.393 19.589 1.00 63.59 90 PRO A N 1
ATOM 688 C CA . PRO A 1 90 ? -15.628 -15.679 19.102 1.00 63.59 90 PRO A CA 1
ATOM 689 C C . PRO A 1 90 ? -14.721 -15.542 17.865 1.00 63.59 90 PRO A C 1
ATOM 691 O O . PRO A 1 90 ? -13.904 -16.417 17.590 1.00 63.59 90 PRO A O 1
ATOM 694 N N . LEU A 1 91 ? -14.808 -14.412 17.154 1.00 66.50 91 LEU A N 1
ATOM 695 C CA . LEU A 1 91 ? -13.931 -14.038 16.046 1.00 66.50 91 LEU A CA 1
ATOM 696 C C . LEU A 1 91 ? -12.440 -13.957 16.431 1.00 66.50 91 LEU A C 1
ATOM 698 O O . LEU A 1 91 ? -11.590 -14.237 15.591 1.00 66.50 91 LEU A O 1
ATOM 702 N N . MET A 1 92 ? -12.113 -13.621 17.684 1.00 67.94 92 MET A N 1
ATOM 703 C CA . MET A 1 92 ? -10.729 -13.464 18.150 1.00 67.94 92 MET A CA 1
ATOM 704 C C . MET A 1 92 ? -9.950 -14.788 18.130 1.00 67.94 92 MET A C 1
ATOM 706 O O . MET A 1 92 ? -8.756 -14.794 17.850 1.00 67.94 92 MET A O 1
ATOM 710 N N . TYR A 1 93 ? -10.627 -15.920 18.348 1.00 75.25 93 TYR A N 1
ATOM 711 C CA . TYR A 1 93 ? -10.014 -17.249 18.242 1.00 75.25 93 TYR A CA 1
ATOM 712 C C . TYR A 1 93 ? -9.803 -17.693 16.787 1.00 75.25 93 TYR A C 1
ATOM 714 O O . TYR A 1 93 ? -8.923 -18.504 16.507 1.00 75.25 93 TYR A O 1
ATOM 722 N N . VAL A 1 94 ? -10.581 -17.147 15.848 1.00 78.44 94 VAL A N 1
ATOM 723 C CA . VAL A 1 94 ? -10.496 -17.479 14.417 1.00 78.44 94 VAL A CA 1
ATOM 724 C C . VAL A 1 94 ? -9.324 -16.752 13.746 1.00 78.44 94 VAL A C 1
ATOM 726 O O . VAL A 1 94 ? -8.675 -17.310 12.865 1.00 78.44 94 VAL A O 1
ATOM 729 N N . GLU A 1 95 ? -8.999 -15.533 14.180 1.00 79.69 95 GLU A N 1
ATOM 730 C CA . GLU A 1 95 ? -7.915 -14.714 13.613 1.00 79.69 95 GLU A CA 1
ATOM 731 C C . GLU A 1 95 ? -6.525 -15.383 13.569 1.00 79.69 95 GLU A C 1
ATOM 733 O O . GLU A 1 95 ? -5.929 -15.394 12.487 1.00 79.69 95 GLU A O 1
ATOM 738 N N . PRO A 1 96 ? -5.980 -15.961 14.660 1.00 83.06 96 PRO A N 1
ATOM 739 C CA . PRO A 1 96 ? -4.659 -16.594 14.625 1.00 83.06 96 PRO A CA 1
ATOM 740 C C . PRO A 1 96 ? -4.632 -17.838 13.729 1.00 83.06 96 PRO A C 1
ATOM 742 O O . PRO A 1 96 ? -3.637 -18.095 13.052 1.00 83.06 96 PRO A O 1
ATOM 745 N N . PHE A 1 97 ? -5.739 -18.582 13.667 1.00 84.00 97 PHE A N 1
ATOM 746 C CA . PHE A 1 97 ? -5.868 -19.730 12.774 1.00 84.00 97 PHE A CA 1
ATOM 747 C C . PHE A 1 97 ? -5.856 -19.302 11.299 1.00 84.00 97 PHE A C 1
ATOM 749 O O . PHE A 1 97 ? -5.144 -19.884 10.483 1.00 84.00 97 PHE A O 1
ATOM 756 N N . VAL A 1 98 ? -6.579 -18.232 10.959 1.00 82.69 98 VAL A N 1
ATOM 757 C CA . VAL A 1 98 ? -6.568 -17.653 9.607 1.00 82.69 98 VAL A CA 1
ATOM 758 C C . VAL A 1 98 ? -5.182 -17.123 9.244 1.00 82.69 98 VAL A C 1
ATOM 760 O O . VAL A 1 98 ? -4.716 -17.352 8.129 1.00 82.69 98 VAL A O 1
ATOM 763 N N . ALA A 1 99 ? -4.489 -16.469 10.179 1.00 84.38 99 ALA A N 1
ATOM 764 C CA . ALA A 1 99 ? -3.117 -16.014 9.972 1.00 84.38 99 ALA A CA 1
ATOM 765 C C . ALA A 1 99 ? -2.181 -17.180 9.622 1.00 84.38 99 ALA A C 1
ATOM 767 O O . ALA A 1 99 ? -1.445 -17.108 8.637 1.00 84.38 99 ALA A O 1
ATOM 768 N N . LEU A 1 100 ? -2.260 -18.275 10.385 1.00 88.12 100 LEU A N 1
ATOM 769 C CA . LEU A 1 100 ? -1.478 -19.483 10.138 1.00 88.12 100 LEU A CA 1
ATOM 770 C C . LEU A 1 100 ? -1.778 -20.076 8.755 1.00 88.12 100 LEU A C 1
ATOM 772 O O . LEU A 1 100 ? -0.849 -20.417 8.027 1.00 88.12 100 LEU A O 1
ATOM 776 N N . LEU A 1 101 ? -3.055 -20.153 8.366 1.00 87.25 101 LEU A N 1
ATOM 777 C CA . LEU A 1 101 ? -3.459 -20.648 7.048 1.00 87.25 101 LEU A CA 1
ATOM 778 C C . LEU A 1 101 ? -2.923 -19.782 5.903 1.00 87.25 101 LEU A C 1
ATOM 780 O O . LEU A 1 101 ? -2.469 -20.329 4.900 1.00 87.25 101 LEU A O 1
ATOM 784 N N . ILE A 1 102 ? -2.944 -18.452 6.042 1.00 86.31 102 ILE A N 1
ATOM 785 C CA . ILE A 1 102 ? -2.400 -17.529 5.032 1.00 86.31 102 ILE A CA 1
ATOM 786 C C . ILE A 1 102 ? -0.893 -17.745 4.873 1.00 86.31 102 ILE A C 1
ATOM 788 O O . ILE A 1 102 ? -0.405 -17.860 3.749 1.00 86.31 102 ILE A O 1
ATOM 792 N N . VAL A 1 103 ? -0.158 -17.836 5.985 1.00 88.19 103 VAL A N 1
ATOM 793 C CA . VAL A 1 103 ? 1.294 -18.066 5.965 1.00 88.19 103 VAL A CA 1
ATOM 794 C C . VAL A 1 103 ? 1.619 -19.431 5.358 1.00 88.19 103 VAL A C 1
ATOM 796 O O . VAL A 1 103 ? 2.465 -19.517 4.470 1.00 88.19 103 VAL A O 1
ATOM 799 N N . ALA A 1 104 ? 0.910 -20.485 5.768 1.00 90.06 104 ALA A N 1
ATOM 800 C CA . ALA A 1 104 ? 1.082 -21.825 5.216 1.00 90.06 104 ALA A CA 1
ATOM 801 C C . ALA A 1 104 ? 0.786 -21.868 3.706 1.00 90.06 104 ALA A C 1
ATOM 803 O O . ALA A 1 104 ? 1.536 -22.486 2.952 1.00 90.06 104 ALA A O 1
ATOM 804 N N . ASN A 1 105 ? -0.255 -21.164 3.248 1.00 87.94 105 ASN A N 1
ATOM 805 C CA . ASN A 1 105 ? -0.574 -21.039 1.827 1.00 87.94 105 ASN A CA 1
ATOM 806 C C . ASN A 1 105 ? 0.528 -20.292 1.054 1.00 87.94 105 ASN A C 1
ATOM 808 O O . ASN A 1 105 ? 0.916 -20.720 -0.029 1.00 87.94 105 ASN A O 1
ATOM 812 N N . GLY A 1 106 ? 1.089 -19.223 1.626 1.00 87.88 106 GLY A N 1
ATOM 813 C CA . GLY A 1 106 ? 2.216 -18.500 1.030 1.00 87.88 106 GLY A CA 1
ATOM 814 C C . GLY A 1 106 ? 3.467 -19.372 0.879 1.00 87.88 106 GLY A C 1
ATOM 815 O O . GLY A 1 106 ? 4.070 -19.402 -0.192 1.00 87.88 106 GLY A O 1
ATOM 816 N N . ILE A 1 107 ? 3.819 -20.136 1.920 1.00 88.88 107 ILE A N 1
ATOM 817 C CA . ILE A 1 107 ? 4.943 -21.088 1.888 1.00 88.88 107 ILE A CA 1
ATOM 818 C C . ILE A 1 107 ? 4.713 -22.156 0.813 1.00 88.88 107 ILE A C 1
ATOM 820 O O . ILE A 1 107 ? 5.611 -22.454 0.027 1.00 88.88 107 ILE A O 1
ATOM 824 N N . MET A 1 108 ? 3.498 -22.699 0.746 1.00 88.38 108 MET A N 1
ATOM 825 C CA . MET A 1 108 ? 3.099 -23.674 -0.265 1.00 88.38 108 MET A CA 1
ATOM 826 C C . MET A 1 108 ? 3.269 -23.122 -1.690 1.00 88.38 108 MET A C 1
ATOM 828 O O . MET A 1 108 ? 3.859 -23.801 -2.528 1.00 88.38 108 MET A O 1
ATOM 832 N N . ILE A 1 109 ? 2.823 -21.890 -1.967 1.00 86.44 109 ILE A N 1
ATOM 833 C CA . ILE A 1 109 ? 3.027 -21.247 -3.278 1.00 86.44 109 ILE A CA 1
ATOM 834 C C . ILE A 1 109 ? 4.527 -21.088 -3.587 1.00 86.44 109 ILE A C 1
ATOM 836 O O . ILE A 1 109 ? 4.949 -21.286 -4.729 1.00 86.44 109 ILE A O 1
ATOM 840 N N . GLY A 1 110 ? 5.345 -20.783 -2.575 1.00 87.44 110 GLY A N 1
ATOM 841 C CA . GLY A 1 110 ? 6.803 -20.748 -2.697 1.00 87.44 110 GLY A CA 1
ATOM 842 C C . GLY A 1 110 ? 7.376 -22.079 -3.191 1.00 87.44 110 GLY A C 1
ATOM 843 O O . GLY A 1 110 ? 8.078 -22.105 -4.199 1.00 87.44 110 GLY A O 1
ATOM 844 N N . PHE A 1 111 ? 7.000 -23.195 -2.559 1.00 88.88 111 PHE A N 1
ATOM 845 C CA . PHE A 1 111 ? 7.422 -24.530 -2.999 1.00 88.88 111 PHE A CA 1
ATOM 846 C C . PHE A 1 111 ? 6.918 -24.889 -4.401 1.00 88.88 111 PHE A C 1
ATOM 848 O O . PHE A 1 111 ? 7.664 -25.477 -5.175 1.00 88.88 111 PHE A O 1
ATOM 855 N N . GLN A 1 112 ? 5.692 -24.506 -4.765 1.00 83.62 112 GLN A N 1
ATOM 856 C CA . GLN A 1 112 ? 5.156 -24.738 -6.115 1.00 83.62 112 GLN A CA 1
ATOM 857 C C . GLN A 1 112 ? 5.903 -23.979 -7.217 1.00 83.62 112 GLN A C 1
ATOM 859 O O . GLN A 1 112 ? 5.851 -24.377 -8.382 1.00 83.62 112 GLN A O 1
ATOM 864 N N . THR A 1 113 ? 6.556 -22.870 -6.864 1.00 82.88 113 THR A N 1
ATOM 865 C CA . THR A 1 113 ? 7.319 -22.047 -7.810 1.00 82.88 113 THR A CA 1
ATOM 866 C C . THR A 1 113 ? 8.668 -22.685 -8.147 1.00 82.88 113 THR A C 1
ATOM 868 O O . THR A 1 113 ? 9.197 -22.465 -9.236 1.00 82.88 113 THR A O 1
ATOM 871 N N . GLU A 1 114 ? 9.205 -23.509 -7.247 1.00 85.50 114 GLU A N 1
ATOM 872 C CA . GLU A 1 114 ? 10.467 -24.213 -7.445 1.00 85.50 114 GLU A CA 1
ATOM 873 C C . GLU A 1 114 ? 10.313 -25.317 -8.515 1.00 85.50 114 GLU A C 1
ATOM 875 O O . GLU A 1 114 ? 9.476 -26.214 -8.349 1.00 85.50 114 GLU A O 1
ATOM 880 N N . PRO A 1 115 ? 11.135 -25.330 -9.588 1.00 84.44 115 PRO A N 1
ATOM 881 C CA . PRO A 1 115 ? 11.014 -26.308 -10.676 1.00 84.44 115 PRO A CA 1
ATOM 882 C C . PRO A 1 115 ? 11.057 -27.767 -10.206 1.00 84.44 115 PRO A C 1
ATOM 884 O O . PRO A 1 115 ? 10.360 -28.619 -10.753 1.00 84.44 115 PRO A O 1
ATOM 887 N N . THR A 1 116 ? 11.837 -28.044 -9.156 1.00 85.88 116 THR A N 1
ATOM 888 C CA . THR A 1 116 ? 12.005 -29.380 -8.563 1.00 85.88 116 THR A CA 1
ATOM 889 C C . THR A 1 116 ? 10.698 -29.953 -8.012 1.00 85.88 116 THR A C 1
ATOM 891 O O . THR A 1 116 ? 10.465 -31.155 -8.107 1.00 85.88 116 THR A O 1
ATOM 894 N N . TYR A 1 117 ? 9.827 -29.106 -7.459 1.00 82.31 117 TYR A N 1
ATOM 895 C CA . TYR A 1 117 ? 8.577 -29.535 -6.828 1.00 82.31 117 TYR A CA 1
ATOM 896 C C . TYR A 1 117 ? 7.345 -29.244 -7.686 1.00 82.31 117 TYR A C 1
ATOM 898 O O . TYR A 1 117 ? 6.244 -29.632 -7.313 1.00 82.31 117 TYR A O 1
ATOM 906 N N . GLN A 1 118 ? 7.500 -28.611 -8.850 1.00 77.56 118 GLN A N 1
ATOM 907 C CA . GLN A 1 118 ? 6.390 -28.143 -9.681 1.00 77.56 118 GLN A CA 1
ATOM 908 C C . GLN A 1 118 ? 5.432 -29.260 -10.146 1.00 77.56 118 GLN A C 1
ATOM 910 O O . GLN A 1 118 ? 4.241 -29.008 -10.323 1.00 77.56 118 GLN A O 1
ATOM 915 N N . VAL A 1 119 ? 5.930 -30.486 -10.344 1.00 77.62 119 VAL A N 1
ATOM 916 C CA . VAL A 1 119 ? 5.188 -31.604 -10.971 1.00 77.62 119 VAL A CA 1
ATOM 917 C C . VAL A 1 119 ? 4.673 -32.623 -9.941 1.00 77.62 119 VAL A C 1
ATOM 919 O O . VAL A 1 119 ? 4.433 -33.779 -10.260 1.00 77.62 119 VAL A O 1
ATOM 922 N N . TRP A 1 120 ? 4.524 -32.238 -8.674 1.00 84.94 120 TRP A N 1
ATOM 923 C CA . TRP A 1 120 ? 4.048 -33.176 -7.658 1.00 84.94 120 TRP A CA 1
ATOM 924 C C . TRP A 1 120 ? 2.522 -33.373 -7.711 1.00 84.94 120 TRP A C 1
ATOM 926 O O . TRP A 1 120 ? 1.750 -32.426 -7.558 1.00 84.94 120 TRP A O 1
ATOM 936 N N . ASP A 1 121 ? 2.081 -34.625 -7.851 1.00 82.94 121 ASP A N 1
ATOM 937 C CA . ASP A 1 121 ? 0.661 -34.998 -7.978 1.00 82.94 121 ASP A CA 1
ATOM 938 C C . ASP A 1 121 ? -0.196 -34.660 -6.740 1.00 82.94 121 ASP A C 1
ATOM 940 O O . ASP A 1 121 ? -1.425 -34.669 -6.806 1.00 82.94 121 ASP A O 1
ATOM 944 N N . GLY A 1 122 ? 0.432 -34.347 -5.600 1.00 86.12 122 GLY A N 1
ATOM 945 C CA . GLY A 1 122 ? -0.255 -33.971 -4.360 1.00 86.12 122 GLY A CA 1
ATOM 946 C C . GLY A 1 122 ? -0.762 -32.524 -4.313 1.00 86.12 122 GLY A C 1
ATOM 947 O O . GLY A 1 122 ? -1.612 -32.206 -3.477 1.00 86.12 122 GLY A O 1
ATOM 948 N N . TRP A 1 123 ? -0.297 -31.640 -5.203 1.00 85.75 123 TRP A N 1
ATOM 949 C CA . TRP A 1 123 ? -0.671 -30.220 -5.177 1.00 85.75 123 TRP A CA 1
ATOM 950 C C . TRP A 1 123 ? -2.173 -29.938 -5.298 1.00 85.75 123 TRP A C 1
ATOM 952 O O . TRP A 1 123 ? -2.671 -29.154 -4.487 1.00 85.75 123 TRP A O 1
ATOM 962 N N . PRO A 1 124 ? -2.929 -30.579 -6.212 1.00 84.19 124 PRO A N 1
ATOM 963 C CA . PRO A 1 124 ? -4.362 -30.320 -6.356 1.00 84.19 124 PRO A CA 1
ATOM 964 C C . PRO A 1 124 ? -5.153 -30.649 -5.084 1.00 84.19 124 PRO A C 1
ATOM 966 O O . PRO A 1 124 ? -6.127 -29.972 -4.760 1.00 84.19 124 PRO A O 1
ATOM 969 N N . ILE A 1 125 ? -4.718 -31.666 -4.330 1.00 88.62 125 ILE A N 1
ATOM 970 C CA . ILE A 1 125 ? -5.354 -32.066 -3.069 1.00 88.62 125 ILE A CA 1
ATOM 971 C C . ILE A 1 125 ? -5.133 -30.979 -2.017 1.00 88.62 125 ILE A C 1
ATOM 973 O O . ILE A 1 125 ? -6.085 -30.528 -1.383 1.00 88.62 125 ILE A O 1
ATOM 977 N N . ILE A 1 126 ? -3.890 -30.518 -1.863 1.00 89.19 126 ILE A N 1
ATOM 978 C CA . ILE A 1 126 ? -3.547 -29.451 -0.917 1.00 89.19 126 ILE A CA 1
ATOM 979 C C . ILE A 1 126 ? -4.275 -28.149 -1.276 1.00 89.19 126 ILE A C 1
ATOM 981 O O . ILE A 1 126 ? -4.833 -27.491 -0.399 1.00 89.19 126 ILE A O 1
ATOM 985 N N . GLU A 1 127 ? -4.333 -27.795 -2.560 1.00 87.62 127 GLU A N 1
ATOM 986 C CA . GLU A 1 127 ? -5.077 -26.630 -3.051 1.00 87.62 127 GLU A CA 1
ATOM 987 C C . GLU A 1 127 ? -6.567 -26.720 -2.737 1.00 87.62 127 GLU A C 1
ATOM 989 O O . GLU A 1 127 ? -7.153 -25.746 -2.260 1.00 87.62 127 GLU A O 1
ATOM 994 N N . CYS A 1 128 ? -7.169 -27.892 -2.943 1.00 89.69 128 CYS A N 1
ATOM 995 C CA . CYS A 1 128 ? -8.561 -28.144 -2.597 1.00 89.69 128 CYS A CA 1
ATOM 996 C C . CYS A 1 128 ? -8.805 -27.992 -1.088 1.00 89.69 128 CYS A C 1
ATOM 998 O O . CYS A 1 128 ? -9.808 -27.403 -0.684 1.00 89.69 128 CYS A O 1
ATOM 1000 N N . VAL A 1 129 ? -7.881 -28.472 -0.249 1.00 91.38 129 VAL A N 1
ATOM 1001 C CA . VAL A 1 129 ? -7.956 -28.330 1.212 1.00 91.38 129 VAL A CA 1
ATOM 1002 C C . VAL A 1 129 ? -7.875 -26.857 1.625 1.00 91.38 129 VAL A C 1
ATOM 1004 O O . VAL A 1 129 ? -8.728 -26.390 2.379 1.00 91.38 129 VAL A O 1
ATOM 1007 N N . PHE A 1 130 ? -6.915 -26.089 1.099 1.00 89.31 130 PHE A N 1
ATOM 1008 C CA . PHE A 1 130 ? -6.808 -24.653 1.391 1.00 89.31 130 PHE A CA 1
ATOM 1009 C C . PHE A 1 130 ? -8.014 -23.853 0.887 1.00 89.31 130 PHE A C 1
ATOM 1011 O O . PHE A 1 130 ? -8.498 -22.972 1.599 1.00 89.31 130 PHE A O 1
ATOM 1018 N N . ALA A 1 131 ? -8.522 -24.156 -0.311 1.00 88.69 131 ALA A N 1
ATOM 1019 C CA . ALA A 1 131 ? -9.738 -23.538 -0.829 1.00 88.69 131 ALA A CA 1
ATOM 1020 C C . ALA A 1 131 ? -10.943 -23.858 0.071 1.00 88.69 131 ALA A C 1
ATOM 1022 O O . ALA A 1 131 ? -11.712 -22.958 0.406 1.00 88.69 131 ALA A O 1
ATOM 1023 N N . GLY A 1 132 ? -11.059 -25.107 0.534 1.00 91.12 132 GLY A N 1
ATOM 1024 C CA . GLY A 1 132 ? -12.077 -25.532 1.493 1.00 91.12 132 GLY A CA 1
ATOM 1025 C C . GLY A 1 132 ? -12.003 -24.764 2.813 1.00 91.12 132 GLY A C 1
ATOM 1026 O O . GLY A 1 132 ? -13.018 -24.242 3.269 1.00 91.12 132 GLY A O 1
ATOM 1027 N N . PHE A 1 133 ? -10.808 -24.615 3.393 1.00 90.81 133 PHE A N 1
ATOM 1028 C CA . PHE A 1 133 ? -10.613 -23.813 4.605 1.00 90.81 133 PHE A CA 1
ATOM 1029 C C . PHE A 1 133 ? -11.007 -22.347 4.415 1.00 90.81 133 PHE A C 1
ATOM 1031 O O . PHE A 1 133 ? -11.611 -21.760 5.308 1.00 90.81 133 PHE A O 1
ATOM 1038 N N . LEU A 1 134 ? -10.703 -21.758 3.258 1.00 87.81 134 LEU A N 1
ATOM 1039 C CA . LEU A 1 134 ? -11.029 -20.362 2.975 1.00 87.81 134 LEU A CA 1
ATOM 1040 C C . LEU A 1 134 ? -12.538 -20.153 2.778 1.00 87.81 134 LEU A C 1
ATOM 1042 O O . LEU A 1 134 ? -13.094 -19.172 3.264 1.00 87.81 134 LEU A O 1
ATOM 1046 N N . VAL A 1 135 ? -13.225 -21.095 2.130 1.00 90.69 135 VAL A N 1
ATOM 1047 C CA . VAL A 1 135 ? -14.693 -21.083 2.039 1.00 90.69 135 VAL A CA 1
ATOM 1048 C C . VAL A 1 135 ? -15.321 -21.262 3.423 1.00 90.69 135 VAL A C 1
ATOM 1050 O O . VAL A 1 135 ? -16.236 -20.520 3.781 1.00 90.69 135 VAL A O 1
ATOM 1053 N N . LEU A 1 136 ? -14.803 -22.192 4.230 1.00 91.31 136 LEU A N 1
ATOM 1054 C CA . LEU A 1 136 ? -15.275 -22.425 5.594 1.00 91.31 136 LEU A CA 1
ATOM 1055 C C . LEU A 1 136 ? -15.080 -21.191 6.486 1.00 91.31 136 LEU A C 1
ATOM 1057 O O . LEU A 1 136 ? -15.989 -20.841 7.236 1.00 91.31 136 LEU A O 1
ATOM 1061 N N . GLU A 1 137 ? -13.940 -20.504 6.375 1.00 89.56 137 GLU A N 1
ATOM 1062 C CA . GLU A 1 137 ? -13.685 -19.229 7.055 1.00 89.56 137 GLU A CA 1
ATOM 1063 C C . GLU A 1 137 ? -14.777 -18.206 6.721 1.00 89.56 137 GLU A C 1
ATOM 1065 O O . GLU A 1 137 ? -15.367 -17.618 7.626 1.00 89.56 137 GLU A O 1
ATOM 1070 N N . ILE A 1 138 ? -15.067 -18.005 5.430 1.00 88.81 138 ILE A N 1
ATOM 1071 C CA . ILE A 1 138 ? -16.061 -17.026 4.970 1.00 88.81 138 ILE A CA 1
ATOM 1072 C C . ILE A 1 138 ? -17.452 -17.372 5.513 1.00 88.81 138 ILE A C 1
ATOM 1074 O O . ILE A 1 138 ? -18.156 -16.484 5.993 1.00 88.81 138 ILE A O 1
ATOM 1078 N N . ILE A 1 139 ? -17.833 -18.653 5.489 1.00 90.38 139 ILE A N 1
ATOM 1079 C CA . ILE A 1 139 ? -19.121 -19.134 6.010 1.00 90.38 139 ILE A CA 1
ATOM 1080 C C . ILE A 1 139 ? -19.216 -18.897 7.521 1.00 90.38 139 ILE A C 1
ATOM 1082 O O . ILE A 1 139 ? -20.177 -18.280 7.983 1.00 90.38 139 ILE A O 1
ATOM 1086 N N . LEU A 1 140 ? -18.211 -19.325 8.294 1.00 87.94 140 LEU A N 1
ATOM 1087 C CA . LEU A 1 140 ? -18.153 -19.102 9.744 1.00 87.94 140 LEU A CA 1
ATOM 1088 C C . LEU A 1 140 ? -18.259 -17.614 10.075 1.00 87.94 140 LEU A C 1
ATOM 1090 O O . LEU A 1 140 ? -19.020 -17.218 10.956 1.00 87.94 140 LEU A O 1
ATOM 1094 N N . ARG A 1 141 ? -17.541 -16.772 9.333 1.00 85.38 141 ARG A N 1
ATOM 1095 C CA . ARG A 1 141 ? -17.545 -15.323 9.524 1.00 85.38 141 ARG A CA 1
ATOM 1096 C C . ARG A 1 141 ? -18.912 -14.715 9.222 1.00 85.38 141 ARG A C 1
ATOM 1098 O O . ARG A 1 141 ? -19.408 -13.914 10.009 1.00 85.38 141 ARG A O 1
ATOM 1105 N N . MET A 1 142 ? -19.557 -15.136 8.138 1.00 87.94 142 MET A N 1
ATOM 1106 C CA . MET A 1 142 ? -20.909 -14.698 7.792 1.00 87.94 142 MET A CA 1
ATOM 1107 C C . MET A 1 142 ? -21.942 -15.114 8.853 1.00 87.94 142 MET A C 1
ATOM 1109 O O . MET A 1 142 ? -22.826 -14.321 9.179 1.00 87.94 142 MET A O 1
ATOM 1113 N N . HIS A 1 143 ? -21.808 -16.312 9.433 1.00 87.31 143 HIS A N 1
ATOM 1114 C CA . HIS A 1 143 ? -22.668 -16.769 10.529 1.00 87.31 143 HIS A CA 1
ATOM 1115 C C . HIS A 1 143 ? -22.449 -15.982 11.825 1.00 87.31 143 HIS A C 1
ATOM 1117 O O . HIS A 1 143 ? -23.427 -15.612 12.470 1.00 87.31 143 HIS A O 1
ATOM 1123 N N . LEU A 1 144 ? -21.196 -15.703 12.197 1.00 84.31 144 LEU A N 1
ATOM 1124 C CA . LEU A 1 144 ? -20.864 -15.006 13.445 1.00 84.31 144 LEU A CA 1
ATOM 1125 C C . LEU A 1 144 ? -21.215 -13.510 13.415 1.00 84.31 144 LEU A C 1
ATOM 1127 O O . LEU A 1 144 ? -21.662 -12.976 14.425 1.00 84.31 144 LEU A O 1
ATOM 1131 N N . LEU A 1 145 ? -21.024 -12.829 12.279 1.00 80.56 145 LEU A N 1
ATOM 1132 C CA . LEU A 1 145 ? -21.358 -11.403 12.128 1.00 80.56 145 LEU A CA 1
ATOM 1133 C C . LEU A 1 145 ? -22.834 -11.160 11.769 1.00 80.56 145 LEU A C 1
ATOM 1135 O O . LEU A 1 145 ? -23.348 -10.059 11.974 1.00 80.56 145 LEU A O 1
ATOM 1139 N N . GLY A 1 146 ? -23.514 -12.168 11.220 1.00 83.81 146 GLY A N 1
ATOM 1140 C CA . GLY A 1 146 ? -24.834 -12.030 10.614 1.00 83.81 146 GLY A CA 1
ATOM 1141 C C . GLY A 1 146 ? -24.779 -11.363 9.233 1.00 83.81 146 GLY A C 1
ATOM 1142 O O . GLY A 1 146 ? -23.929 -10.519 8.944 1.00 83.81 146 GLY A O 1
ATOM 1143 N N . CYS A 1 147 ? -25.723 -11.713 8.352 1.00 82.25 147 CYS A N 1
ATOM 1144 C CA . CYS A 1 147 ? -25.712 -11.264 6.952 1.00 82.25 147 CYS A CA 1
ATOM 1145 C C . CYS A 1 147 ? -25.756 -9.733 6.809 1.00 82.25 147 CYS A C 1
ATOM 1147 O O . CYS A 1 147 ? -25.048 -9.169 5.981 1.00 82.25 147 CYS A O 1
ATOM 1149 N N . ARG A 1 148 ? -26.552 -9.040 7.631 1.00 82.38 148 ARG A N 1
ATOM 1150 C CA . ARG A 1 148 ? -26.698 -7.579 7.535 1.00 82.38 148 ARG A CA 1
ATOM 1151 C C . ARG A 1 148 ? -25.386 -6.851 7.843 1.00 82.38 148 ARG A C 1
ATOM 1153 O O . ARG A 1 148 ? -24.994 -5.963 7.093 1.00 82.38 148 ARG A O 1
ATOM 1160 N N . THR A 1 149 ? -24.696 -7.252 8.905 1.00 81.75 149 THR A N 1
ATOM 1161 C CA . THR A 1 149 ? -23.416 -6.653 9.307 1.00 81.75 149 THR A CA 1
ATOM 1162 C C . THR A 1 149 ? -22.288 -7.057 8.360 1.00 81.75 149 THR A C 1
ATOM 1164 O O . THR A 1 149 ? -21.408 -6.254 8.075 1.00 81.75 149 THR A O 1
ATOM 1167 N N . PHE A 1 150 ? -22.323 -8.275 7.811 1.00 85.19 150 PHE A N 1
ATOM 1168 C CA . PHE A 1 150 ? -21.307 -8.737 6.865 1.00 85.19 150 PHE A CA 1
ATOM 1169 C C . PHE A 1 150 ? -21.288 -7.912 5.566 1.00 85.19 150 PHE A C 1
ATOM 1171 O O . PHE A 1 150 ? -20.211 -7.535 5.103 1.00 85.19 150 PHE A O 1
ATOM 1178 N N . TRP A 1 151 ? -22.464 -7.607 5.003 1.00 86.44 151 TRP A N 1
ATOM 1179 C CA . TRP A 1 151 ? -22.595 -6.905 3.717 1.00 86.44 151 TRP A CA 1
ATOM 1180 C C . TRP A 1 151 ? -22.722 -5.380 3.828 1.00 86.44 151 TRP A C 1
ATOM 1182 O O . TRP A 1 151 ? -22.412 -4.685 2.865 1.00 86.44 151 TRP A O 1
ATOM 1192 N N . CYS A 1 152 ? -23.176 -4.848 4.967 1.00 84.06 152 CYS A N 1
ATOM 1193 C CA . CYS A 1 152 ? -23.419 -3.408 5.145 1.00 84.06 152 CYS A CA 1
ATOM 1194 C C . CYS A 1 152 ? -22.762 -2.809 6.398 1.00 84.06 152 CYS A C 1
ATOM 1196 O O . CYS A 1 152 ? -23.077 -1.676 6.752 1.00 84.06 152 CYS A O 1
ATOM 1198 N N . GLY A 1 153 ? -21.907 -3.557 7.097 1.00 81.94 153 GLY A N 1
ATOM 1199 C CA . GLY A 1 153 ? -21.134 -3.040 8.229 1.00 81.94 153 GLY A CA 1
ATOM 1200 C C . GLY A 1 153 ? -19.898 -2.254 7.792 1.00 81.94 153 GLY A C 1
ATOM 1201 O O . GLY A 1 153 ? -19.583 -2.178 6.606 1.00 81.94 153 GLY A O 1
ATOM 1202 N N . ASP A 1 154 ? -19.154 -1.725 8.760 1.00 77.19 154 ASP A N 1
ATOM 1203 C CA . ASP A 1 154 ? -17.992 -0.860 8.507 1.00 77.19 154 ASP A CA 1
ATOM 1204 C C . ASP A 1 154 ? -16.866 -1.561 7.714 1.00 77.19 154 ASP A C 1
ATOM 1206 O O . ASP A 1 154 ? -16.172 -0.933 6.914 1.00 77.19 154 ASP A O 1
ATOM 1210 N N . ASP A 1 155 ? -16.744 -2.888 7.849 1.00 81.50 155 ASP A N 1
ATOM 1211 C CA . ASP A 1 155 ? -15.742 -3.725 7.169 1.00 81.50 155 ASP A CA 1
ATOM 1212 C C . ASP A 1 155 ? -16.245 -4.397 5.870 1.00 81.50 155 ASP A C 1
ATOM 1214 O O . ASP A 1 155 ? -15.624 -5.345 5.372 1.00 81.50 155 ASP A O 1
ATOM 1218 N N . TYR A 1 156 ? -17.359 -3.935 5.285 1.00 83.81 156 TYR A N 1
ATOM 1219 C CA . TYR A 1 156 ? -17.987 -4.599 4.130 1.00 83.81 156 TYR A CA 1
ATOM 1220 C C . TYR A 1 156 ? -17.051 -4.772 2.920 1.00 83.81 156 TYR A C 1
ATOM 1222 O O . TYR A 1 156 ? -17.110 -5.797 2.243 1.00 83.81 156 TYR A O 1
ATOM 1230 N N . LEU A 1 157 ? -16.152 -3.814 2.659 1.00 86.75 157 LEU A N 1
ATOM 1231 C CA . LEU A 1 157 ? -15.190 -3.894 1.550 1.00 86.75 157 LEU A CA 1
ATOM 1232 C C . LEU A 1 157 ? -14.192 -5.040 1.735 1.00 86.75 157 LEU A C 1
ATOM 1234 O O . LEU A 1 157 ? -13.864 -5.732 0.773 1.00 86.75 157 LEU A O 1
ATOM 1238 N N . TRP A 1 158 ? -13.734 -5.265 2.968 1.00 86.00 158 TRP A N 1
ATOM 1239 C CA . TRP A 1 158 ? -12.836 -6.375 3.285 1.00 86.00 158 TRP A CA 1
ATOM 1240 C C . TRP A 1 158 ? -13.562 -7.712 3.173 1.00 86.00 158 TRP A C 1
ATOM 1242 O O . TRP A 1 158 ? -13.041 -8.643 2.569 1.00 86.00 158 TRP A O 1
ATOM 1252 N N . ASN A 1 159 ? -14.797 -7.785 3.671 1.00 88.81 159 ASN A N 1
ATOM 1253 C CA . ASN A 1 159 ? -15.636 -8.974 3.533 1.00 88.81 159 ASN A CA 1
ATOM 1254 C C . ASN A 1 159 ? -15.907 -9.320 2.060 1.00 88.81 159 ASN A C 1
ATOM 1256 O O . ASN A 1 159 ? -15.772 -10.478 1.665 1.00 88.81 159 ASN A O 1
ATOM 1260 N N . LEU A 1 160 ? -16.234 -8.322 1.233 1.00 90.06 160 LEU A N 1
ATOM 1261 C CA . LEU A 1 160 ? -16.417 -8.495 -0.207 1.00 90.06 160 LEU A CA 1
ATOM 1262 C C . LEU A 1 160 ? -15.125 -8.975 -0.878 1.00 90.06 160 LEU A C 1
ATOM 1264 O O . LEU A 1 160 ? -15.163 -9.899 -1.688 1.00 90.06 160 LEU A O 1
ATOM 1268 N N . PHE A 1 161 ? -13.983 -8.385 -0.520 1.00 88.69 161 PHE A N 1
ATOM 1269 C CA . PHE A 1 161 ? -12.679 -8.811 -1.018 1.00 88.69 161 PHE A CA 1
ATOM 1270 C C . PHE A 1 161 ? -12.390 -10.282 -0.684 1.00 88.69 161 PHE A C 1
ATOM 1272 O O . PHE A 1 161 ? -11.964 -11.034 -1.558 1.00 88.69 161 PHE A O 1
ATOM 1279 N N . ASP A 1 162 ? -12.695 -10.734 0.533 1.00 88.38 162 ASP A N 1
ATOM 1280 C CA . ASP A 1 162 ? -12.529 -12.139 0.911 1.00 88.38 162 ASP A CA 1
ATOM 1281 C C . ASP A 1 162 ? -13.445 -13.085 0.140 1.00 88.38 162 ASP A C 1
ATOM 1283 O O . ASP A 1 162 ? -13.004 -14.161 -0.260 1.00 88.38 162 ASP A O 1
ATOM 1287 N N . VAL A 1 163 ? -14.693 -12.684 -0.116 1.00 90.88 163 VAL A N 1
ATOM 1288 C CA . VAL A 1 163 ? -15.619 -13.452 -0.963 1.00 90.88 163 VAL A CA 1
ATOM 1289 C C . VAL A 1 163 ? -15.077 -13.562 -2.386 1.00 90.88 163 VAL A C 1
ATOM 1291 O O . VAL A 1 163 ? -15.061 -14.656 -2.948 1.00 90.88 163 VAL A O 1
ATOM 1294 N N . LEU A 1 164 ? -14.570 -12.465 -2.955 1.00 90.62 164 LEU A N 1
ATOM 1295 C CA . LEU A 1 164 ? -13.941 -12.477 -4.277 1.00 90.62 164 LEU A CA 1
ATOM 1296 C C . LEU A 1 164 ? -12.719 -13.404 -4.311 1.00 90.62 164 LEU A C 1
ATOM 1298 O O . LEU A 1 164 ? -12.577 -14.187 -5.249 1.00 90.62 164 LEU A O 1
ATOM 1302 N N . LEU A 1 165 ? -11.876 -13.387 -3.275 1.00 88.56 165 LEU A N 1
ATOM 1303 C CA . LEU A 1 165 ? -10.757 -14.325 -3.141 1.00 88.56 165 LEU A CA 1
ATOM 1304 C C . LEU A 1 165 ? -11.207 -15.782 -2.973 1.00 88.56 165 LEU A C 1
ATOM 1306 O O . LEU A 1 165 ? -10.543 -16.692 -3.466 1.00 88.56 165 LEU A O 1
ATOM 1310 N N . GLY A 1 166 ? -12.337 -16.015 -2.305 1.00 89.25 166 GLY A N 1
ATOM 1311 C CA . GLY A 1 166 ? -12.982 -17.324 -2.234 1.00 89.25 166 GLY A CA 1
ATOM 1312 C C . GLY A 1 166 ? -13.417 -17.828 -3.600 1.00 89.25 166 GLY A C 1
ATOM 1313 O O . GLY A 1 166 ? -13.105 -18.960 -3.966 1.00 89.25 166 GLY A O 1
ATOM 1314 N N . ILE A 1 167 ? -14.059 -16.970 -4.391 1.00 90.62 167 ILE A N 1
ATOM 1315 C CA . ILE A 1 167 ? -14.507 -17.302 -5.746 1.00 90.62 167 ILE A CA 1
ATOM 1316 C C . ILE A 1 167 ? -13.314 -17.622 -6.648 1.00 90.62 167 ILE A C 1
ATOM 1318 O O . ILE A 1 167 ? -13.344 -18.631 -7.355 1.00 90.62 167 ILE A O 1
ATOM 1322 N N . THR A 1 168 ? -12.243 -16.821 -6.613 1.00 88.69 168 THR A N 1
ATOM 1323 C CA . THR A 1 168 ? -11.029 -17.126 -7.388 1.00 88.69 168 THR A CA 1
ATOM 1324 C C . THR A 1 168 ? -10.357 -18.409 -6.897 1.00 88.69 168 THR A C 1
ATOM 1326 O O . THR A 1 168 ? -9.865 -19.178 -7.716 1.00 88.69 168 THR A O 1
ATOM 1329 N N . GLY A 1 169 ? -10.404 -18.680 -5.587 1.00 88.00 169 GLY A N 1
ATOM 1330 C CA . GLY A 1 169 ? -10.033 -19.945 -4.949 1.00 88.00 169 GLY A CA 1
ATOM 1331 C C . GLY A 1 169 ? -10.705 -21.166 -5.561 1.00 88.00 169 GLY A C 1
ATOM 1332 O O . GLY A 1 169 ? -10.040 -22.082 -6.037 1.00 88.00 169 GLY A O 1
ATOM 1333 N N . VAL A 1 170 ? -12.034 -21.152 -5.571 1.00 89.50 170 VAL A N 1
ATOM 1334 C CA . VAL A 1 170 ? -12.843 -22.248 -6.108 1.00 89.50 170 VAL A CA 1
ATOM 1335 C C . VAL A 1 170 ? -12.651 -22.376 -7.618 1.00 89.50 170 VAL A C 1
ATOM 1337 O O . VAL A 1 170 ? -12.446 -23.481 -8.112 1.00 89.50 170 VAL A O 1
ATOM 1340 N N . THR A 1 171 ? -12.656 -21.256 -8.346 1.00 87.88 171 THR A N 1
ATOM 1341 C CA . THR A 1 171 ? -12.501 -21.249 -9.810 1.00 87.88 171 THR A CA 1
ATOM 1342 C C . THR A 1 171 ? -11.181 -21.899 -10.225 1.00 87.88 171 THR A C 1
ATOM 1344 O O . THR A 1 171 ? -11.162 -22.755 -11.103 1.00 87.88 171 THR A O 1
ATOM 1347 N N . ASP A 1 172 ? -10.089 -21.557 -9.549 1.00 86.50 172 ASP A N 1
ATOM 1348 C CA . ASP A 1 172 ? -8.755 -22.110 -9.784 1.00 86.50 172 ASP A CA 1
ATOM 1349 C C . ASP A 1 172 ? -8.711 -23.640 -9.597 1.00 86.50 172 ASP A C 1
ATOM 1351 O O . ASP A 1 172 ? -8.298 -24.358 -10.506 1.00 86.50 172 ASP A O 1
ATOM 1355 N N . VAL A 1 173 ? -9.268 -24.159 -8.495 1.00 87.38 173 VAL A N 1
ATOM 1356 C CA . VAL A 1 173 ? -9.379 -25.613 -8.265 1.00 87.38 173 VAL A CA 1
ATOM 1357 C C . VAL A 1 173 ? -10.252 -26.284 -9.331 1.00 87.38 173 VAL A C 1
ATOM 1359 O O . VAL A 1 173 ? -9.899 -27.344 -9.847 1.00 87.38 173 VAL A O 1
ATOM 1362 N N . THR A 1 174 ? -11.382 -25.675 -9.707 1.00 87.12 174 THR A N 1
ATOM 1363 C CA . THR A 1 174 ? -12.267 -26.249 -10.736 1.00 87.12 174 THR A CA 1
ATOM 1364 C C . THR A 1 174 ? -11.612 -26.304 -12.114 1.00 87.12 174 THR A C 1
ATOM 1366 O O . THR A 1 174 ? -11.799 -27.285 -12.831 1.00 87.12 174 THR A O 1
ATOM 1369 N N . VAL A 1 175 ? -10.820 -25.289 -12.473 1.00 85.94 175 VAL A N 1
ATOM 1370 C CA . VAL A 1 175 ? -10.084 -25.231 -13.741 1.00 85.94 175 VAL A CA 1
ATOM 1371 C C . VAL A 1 175 ? -8.986 -26.293 -13.771 1.00 85.94 175 VAL A C 1
ATOM 1373 O O . VAL A 1 175 ? -8.870 -27.003 -14.768 1.00 85.94 175 VAL A O 1
ATOM 1376 N N . GLU A 1 176 ? -8.233 -26.466 -12.683 1.00 82.19 176 GLU A N 1
ATOM 1377 C CA . GLU A 1 176 ? -7.171 -27.478 -12.606 1.00 82.19 176 GLU A CA 1
ATOM 1378 C C . GLU A 1 176 ? -7.747 -28.906 -12.689 1.00 82.19 176 GLU A C 1
ATOM 1380 O O . GLU A 1 176 ? -7.277 -29.730 -13.478 1.00 82.19 176 GLU A O 1
ATOM 1385 N N . LEU A 1 177 ? -8.841 -29.184 -11.968 1.00 83.00 177 LEU A N 1
ATOM 1386 C CA . LEU A 1 177 ? -9.543 -30.474 -12.032 1.00 83.00 177 LEU A CA 1
ATOM 1387 C C . LEU A 1 177 ? -10.161 -30.743 -13.414 1.00 83.00 177 LEU A C 1
ATOM 1389 O O . LEU A 1 177 ? -10.169 -31.882 -13.886 1.00 83.00 177 LEU A O 1
ATOM 1393 N N . ALA A 1 178 ? -10.687 -29.711 -14.080 1.00 84.12 178 ALA A N 1
ATOM 1394 C CA . ALA A 1 178 ? -11.212 -29.832 -15.437 1.00 84.12 178 ALA A CA 1
ATOM 1395 C C . ALA A 1 178 ? -10.092 -30.099 -16.455 1.00 84.12 178 ALA A C 1
ATOM 1397 O O . ALA A 1 178 ? -10.268 -30.926 -17.352 1.00 84.12 178 ALA A O 1
ATOM 1398 N N . ASN A 1 179 ? -8.929 -29.460 -16.288 1.00 81.62 179 ASN A N 1
ATOM 1399 C CA . ASN A 1 179 ? -7.764 -29.670 -17.142 1.00 81.62 179 ASN A CA 1
ATOM 1400 C C . ASN A 1 179 ? -7.238 -31.111 -17.058 1.00 81.62 179 ASN A C 1
ATOM 1402 O O . ASN A 1 179 ? -6.951 -31.713 -18.091 1.00 81.62 179 ASN A O 1
ATOM 1406 N N . GLN A 1 180 ? -7.195 -31.697 -15.856 1.00 76.31 180 GLN A N 1
ATOM 1407 C CA . GLN A 1 180 ? -6.828 -33.109 -15.670 1.00 76.31 180 GLN A CA 1
ATOM 1408 C C . GLN A 1 180 ? -7.767 -34.073 -16.409 1.00 76.31 180 GLN A C 1
ATOM 1410 O O . GLN A 1 180 ? -7.343 -35.143 -16.835 1.00 76.31 180 GLN A O 1
ATOM 1415 N N . ARG A 1 181 ? -9.046 -33.706 -16.568 1.00 77.69 181 ARG A N 1
ATOM 1416 C CA . ARG A 1 181 ? -10.054 -34.558 -17.217 1.00 77.69 181 ARG A CA 1
ATOM 1417 C C . ARG A 1 181 ? -10.153 -34.375 -18.727 1.00 77.69 181 ARG A C 1
ATOM 1419 O O . ARG A 1 181 ? -10.558 -35.319 -19.398 1.00 77.69 181 ARG A O 1
ATOM 1426 N N . ARG A 1 182 ? -9.890 -33.174 -19.254 1.00 69.75 182 ARG A N 1
ATOM 1427 C CA . ARG A 1 182 ? -10.142 -32.860 -20.672 1.00 69.75 182 ARG A CA 1
ATOM 1428 C C . ARG A 1 182 ? -8.968 -32.288 -21.460 1.00 69.75 182 ARG A C 1
ATOM 1430 O O . ARG A 1 182 ? -9.131 -32.153 -22.657 1.00 69.75 182 ARG A O 1
ATOM 1437 N N . SER A 1 183 ? -7.815 -31.976 -20.864 1.00 69.94 183 SER A N 1
ATOM 1438 C CA . SER A 1 183 ? -6.582 -31.515 -21.551 1.00 69.94 183 SER A CA 1
ATOM 1439 C C . SER A 1 183 ? -6.750 -30.458 -22.669 1.00 69.94 183 SER A C 1
ATOM 1441 O O . SER A 1 183 ? -5.875 -30.309 -23.516 1.00 69.94 183 SER A O 1
ATOM 1443 N N . GLU A 1 184 ? -7.852 -29.706 -22.675 1.00 74.56 184 GLU A N 1
ATOM 1444 C CA . GLU A 1 184 ? -8.214 -28.740 -23.724 1.00 74.56 184 GLU A CA 1
ATOM 1445 C C . GLU A 1 184 ? -8.000 -27.283 -23.276 1.00 74.56 184 GLU A C 1
ATOM 1447 O O . GLU A 1 184 ? -8.217 -26.351 -24.051 1.00 74.56 184 GLU A O 1
ATOM 1452 N N . ILE A 1 185 ? -7.579 -27.053 -22.025 1.00 76.62 185 ILE A N 1
ATOM 1453 C CA . ILE A 1 185 ? -7.436 -25.697 -21.486 1.00 76.62 185 ILE A CA 1
ATOM 1454 C C . ILE A 1 185 ? -6.086 -25.103 -21.922 1.00 76.62 185 ILE A C 1
ATOM 1456 O O . ILE A 1 185 ? -5.036 -25.698 -21.664 1.00 76.62 185 ILE A O 1
ATOM 1460 N N . PRO A 1 186 ? -6.067 -23.912 -22.550 1.00 79.75 186 PRO A N 1
ATOM 1461 C CA . PRO A 1 186 ? -4.830 -23.294 -23.006 1.00 79.75 186 PRO A CA 1
ATOM 1462 C C . PRO A 1 186 ? -3.902 -22.949 -21.834 1.00 79.75 186 PRO A C 1
ATOM 1464 O O . PRO A 1 186 ? -4.309 -22.396 -20.809 1.00 79.75 186 PRO A O 1
ATOM 1467 N N . THR A 1 187 ? -2.610 -23.219 -22.023 1.00 75.62 187 THR A N 1
ATOM 1468 C CA . THR A 1 187 ? -1.565 -23.065 -20.996 1.00 75.62 187 THR A CA 1
ATOM 1469 C C . THR A 1 187 ? -1.407 -21.631 -20.479 1.00 75.62 187 THR A C 1
ATOM 1471 O O . THR A 1 187 ? -0.980 -21.433 -19.343 1.00 75.62 187 THR A O 1
ATOM 1474 N N . SER A 1 188 ? -1.778 -20.619 -21.269 1.00 81.50 188 SER A N 1
ATOM 1475 C CA . SER A 1 188 ? -1.793 -19.209 -20.861 1.00 81.50 188 SER A CA 1
ATOM 1476 C C . SER A 1 188 ? -2.842 -18.913 -19.785 1.00 81.50 188 SER A C 1
ATOM 1478 O O . SER A 1 188 ? -2.541 -18.188 -18.836 1.00 81.50 188 SER A O 1
ATOM 1480 N N . LEU A 1 189 ? -4.036 -19.508 -19.884 1.00 78.00 189 LEU A N 1
ATOM 1481 C CA . LEU A 1 189 ? -5.084 -19.365 -18.870 1.00 78.00 189 LEU A CA 1
ATOM 1482 C C . LEU A 1 189 ? -4.681 -20.056 -17.567 1.00 78.00 189 LEU A C 1
ATOM 1484 O O . LEU A 1 189 ? -4.838 -19.470 -16.502 1.00 78.00 189 LEU A O 1
ATOM 1488 N N . LEU A 1 190 ? -4.057 -21.236 -17.648 1.00 75.75 190 LEU A N 1
ATOM 1489 C CA . LEU A 1 190 ? -3.521 -21.931 -16.471 1.00 75.75 190 LEU A CA 1
ATOM 1490 C C . LEU A 1 190 ? -2.450 -21.095 -15.755 1.00 75.75 190 LEU A C 1
ATOM 1492 O O . LEU A 1 190 ? -2.451 -20.995 -14.530 1.00 75.75 190 LEU A O 1
ATOM 1496 N N . ARG A 1 191 ? -1.559 -20.429 -16.505 1.00 79.19 191 ARG A N 1
ATOM 1497 C CA . ARG A 1 191 ? -0.570 -19.501 -15.925 1.00 79.19 191 ARG A CA 1
ATOM 1498 C C . ARG A 1 191 ? -1.240 -18.325 -15.218 1.00 79.19 191 ARG A C 1
ATOM 1500 O O . ARG A 1 191 ? -0.825 -17.968 -14.120 1.00 79.19 191 ARG A O 1
ATOM 1507 N N . PHE A 1 192 ? -2.275 -17.743 -15.819 1.00 80.62 192 PHE A N 1
ATOM 1508 C CA . PHE A 1 192 ? -3.010 -16.637 -15.210 1.00 80.62 192 PHE A CA 1
ATOM 1509 C C . PHE A 1 192 ? -3.742 -17.062 -13.926 1.00 80.62 192 PHE A C 1
ATOM 1511 O O . PHE A 1 192 ? -3.626 -16.383 -12.906 1.00 80.62 192 PHE A O 1
ATOM 1518 N N . CYS A 1 193 ? -4.419 -18.216 -13.938 1.00 76.81 193 CYS A N 1
ATOM 1519 C CA . CYS A 1 193 ? -5.050 -18.797 -12.749 1.00 76.81 193 CYS A CA 1
ATOM 1520 C C . CYS A 1 193 ? -4.033 -19.017 -11.622 1.00 76.81 193 CYS A C 1
ATOM 1522 O O . CYS A 1 193 ? -4.290 -18.639 -10.485 1.00 76.81 193 CYS A O 1
ATOM 1524 N N . ARG A 1 194 ? -2.828 -19.506 -11.935 1.00 77.88 194 ARG A N 1
ATOM 1525 C CA . ARG A 1 194 ? -1.757 -19.666 -10.937 1.00 77.88 194 ARG A CA 1
ATOM 1526 C C . ARG A 1 194 ? -1.307 -18.336 -10.328 1.00 77.88 194 ARG A C 1
ATOM 1528 O O . ARG A 1 194 ? -1.109 -18.264 -9.119 1.00 77.88 194 ARG A O 1
ATOM 1535 N N . LEU A 1 195 ? -1.201 -17.269 -11.123 1.00 81.56 195 LEU A N 1
ATOM 1536 C CA . LEU A 1 195 ? -0.832 -15.938 -10.618 1.00 81.56 195 LEU A CA 1
ATOM 1537 C C . LEU A 1 195 ? -1.901 -15.342 -9.694 1.00 81.56 195 LEU A C 1
ATOM 1539 O O . LEU A 1 195 ? -1.557 -14.661 -8.728 1.00 81.56 195 LEU A O 1
ATOM 1543 N N . ILE A 1 196 ? -3.186 -15.634 -9.929 1.00 81.75 196 ILE A N 1
ATOM 1544 C CA . ILE A 1 196 ? -4.275 -15.129 -9.079 1.00 81.75 196 ILE A CA 1
ATOM 1545 C C . ILE A 1 196 ? -4.155 -15.615 -7.628 1.00 81.75 196 ILE A C 1
ATOM 1547 O O . ILE A 1 196 ? -4.616 -14.942 -6.706 1.00 81.75 196 ILE A O 1
ATOM 1551 N N . ARG A 1 197 ? -3.484 -16.754 -7.403 1.00 78.50 197 ARG A N 1
ATOM 1552 C CA . ARG A 1 197 ? -3.224 -17.316 -6.069 1.00 78.50 197 ARG A CA 1
ATOM 1553 C C . ARG A 1 197 ? -2.366 -16.386 -5.218 1.00 78.50 197 ARG A C 1
ATOM 1555 O O . ARG A 1 197 ? -2.615 -16.275 -4.023 1.00 78.50 197 ARG A O 1
ATOM 1562 N N . LEU A 1 198 ? -1.423 -15.662 -5.828 1.00 82.38 198 LEU A N 1
ATOM 1563 C CA . LEU A 1 198 ? -0.557 -14.708 -5.123 1.00 82.38 198 LEU A CA 1
ATOM 1564 C C . LEU A 1 198 ? -1.352 -13.552 -4.513 1.00 82.38 198 LEU A C 1
ATOM 1566 O O . LEU A 1 198 ? -0.985 -13.041 -3.458 1.00 82.38 198 LEU A O 1
ATOM 1570 N N . VAL A 1 199 ? -2.491 -13.186 -5.111 1.00 83.31 199 VAL A N 1
ATOM 1571 C CA . VAL A 1 199 ? -3.382 -12.153 -4.563 1.00 83.31 199 VAL A CA 1
ATOM 1572 C C . VAL A 1 199 ? -3.927 -12.566 -3.189 1.00 83.31 199 VAL A C 1
ATOM 1574 O O . VAL A 1 199 ? -4.203 -11.705 -2.361 1.00 83.31 199 VAL A O 1
ATOM 1577 N N . ARG A 1 200 ? -4.009 -13.869 -2.874 1.00 80.12 200 ARG A N 1
ATOM 1578 C CA . ARG A 1 200 ? -4.456 -14.354 -1.555 1.00 80.12 200 ARG A CA 1
ATOM 1579 C C . ARG A 1 200 ? -3.517 -13.923 -0.423 1.00 80.12 200 ARG A C 1
ATOM 1581 O O . ARG A 1 200 ? -3.987 -13.746 0.697 1.00 80.12 200 ARG A O 1
ATOM 1588 N N . ILE A 1 201 ? -2.234 -13.665 -0.711 1.00 82.50 201 ILE A N 1
ATOM 1589 C CA . ILE A 1 201 ? -1.270 -13.121 0.264 1.00 82.50 201 ILE A CA 1
ATOM 1590 C C . ILE A 1 201 ? -1.743 -11.758 0.786 1.00 82.50 201 ILE A C 1
ATOM 1592 O O . ILE A 1 201 ? -1.511 -11.432 1.946 1.00 82.50 201 ILE A O 1
ATOM 1596 N N . VAL A 1 202 ? -2.502 -10.992 -0.009 1.00 83.50 202 VAL A N 1
ATOM 1597 C CA . VAL A 1 202 ? -3.074 -9.701 0.408 1.00 83.50 202 VAL A CA 1
ATOM 1598 C C . VAL A 1 202 ? -4.030 -9.853 1.604 1.00 83.50 202 VAL A C 1
ATOM 1600 O O . VAL A 1 202 ? -4.203 -8.901 2.362 1.00 83.50 202 VAL A O 1
ATOM 1603 N N . LYS A 1 203 ? -4.578 -11.050 1.884 1.00 82.75 203 LYS A N 1
ATOM 1604 C CA . LYS A 1 203 ? -5.337 -11.288 3.129 1.00 82.75 203 LYS A CA 1
ATOM 1605 C C . LYS A 1 203 ? -4.509 -11.030 4.388 1.00 82.75 203 LYS A C 1
ATOM 1607 O O . LYS A 1 203 ? -5.096 -10.732 5.425 1.00 82.75 203 LYS A O 1
ATOM 1612 N N . VAL A 1 204 ? -3.173 -11.061 4.319 1.00 83.56 204 VAL A N 1
ATOM 1613 C CA . VAL A 1 204 ? -2.302 -10.716 5.456 1.00 83.56 204 VAL A CA 1
ATOM 1614 C C . VAL A 1 204 ? -2.560 -9.295 5.966 1.00 83.56 204 VAL A C 1
ATOM 1616 O O . VAL A 1 204 ? -2.532 -9.068 7.172 1.00 83.56 204 VAL A O 1
ATOM 1619 N N . PHE A 1 205 ? -2.920 -8.353 5.081 1.00 82.00 205 PHE A N 1
ATOM 1620 C CA . PHE A 1 205 ? -3.256 -6.976 5.462 1.00 82.00 205 PHE A CA 1
ATOM 1621 C C . PHE A 1 205 ? -4.503 -6.895 6.344 1.00 82.00 205 PHE A C 1
ATOM 1623 O O . PHE A 1 205 ? -4.712 -5.877 7.008 1.00 82.00 205 PHE A O 1
ATOM 1630 N N . ARG A 1 206 ? -5.326 -7.953 6.374 1.00 78.50 206 ARG A N 1
ATOM 1631 C CA . ARG A 1 206 ? -6.511 -8.051 7.226 1.00 78.50 206 ARG A CA 1
ATOM 1632 C C . ARG A 1 206 ? -6.158 -8.290 8.696 1.00 78.50 206 ARG A C 1
ATOM 1634 O O . ARG A 1 206 ? -6.927 -7.879 9.562 1.00 78.50 206 ARG A O 1
ATOM 1641 N N . LEU A 1 207 ? -5.021 -8.926 8.978 1.00 80.25 207 LEU A N 1
ATOM 1642 C CA . LEU A 1 207 ? -4.612 -9.262 10.340 1.00 80.25 207 LEU A CA 1
ATOM 1643 C C . LEU A 1 207 ? -4.462 -7.997 11.187 1.00 80.25 207 LEU A C 1
ATOM 1645 O O . LEU A 1 207 ? -3.908 -7.002 10.720 1.00 80.25 207 LEU A O 1
ATOM 1649 N N . LYS A 1 208 ? -4.913 -8.050 12.447 1.00 76.12 208 LYS A N 1
ATOM 1650 C CA . LYS A 1 208 ? -4.800 -6.922 13.389 1.00 76.12 208 LYS A CA 1
ATOM 1651 C C . LYS A 1 208 ? -3.351 -6.455 13.563 1.00 76.12 208 LYS A C 1
ATOM 1653 O O . LYS A 1 208 ? -3.106 -5.258 13.641 1.00 76.12 208 LYS A O 1
ATOM 1658 N N . PHE A 1 209 ? -2.394 -7.386 13.515 1.00 74.62 209 PHE A N 1
ATOM 1659 C CA . PHE A 1 209 ? -0.958 -7.087 13.543 1.00 74.62 209 PHE A CA 1
ATOM 1660 C C . PHE A 1 209 ? -0.498 -6.180 12.385 1.00 74.62 209 PHE A C 1
ATOM 1662 O O . PHE A 1 209 ? 0.428 -5.397 12.545 1.00 74.62 209 PHE A O 1
ATOM 1669 N N . MET A 1 210 ? -1.173 -6.222 11.231 1.00 81.44 210 MET A N 1
ATOM 1670 C CA . MET A 1 210 ? -0.842 -5.408 10.054 1.00 81.44 210 MET A CA 1
ATOM 1671 C C . MET A 1 210 ? -1.606 -4.077 10.007 1.00 81.44 210 MET A C 1
ATOM 1673 O O . MET A 1 210 ? -1.666 -3.441 8.952 1.00 81.44 210 MET A O 1
ATOM 1677 N N . LYS A 1 211 ? -2.205 -3.636 11.123 1.00 79.50 211 LYS A N 1
ATOM 1678 C CA . LYS A 1 211 ? -2.921 -2.354 11.204 1.00 79.50 211 LYS A CA 1
ATOM 1679 C C . LYS A 1 211 ? -2.022 -1.185 10.801 1.00 79.50 211 LYS A C 1
ATOM 1681 O O . LYS A 1 211 ? -2.435 -0.383 9.967 1.00 79.50 211 LYS A O 1
ATOM 1686 N N . ASP A 1 212 ? -0.799 -1.132 11.317 1.00 76.94 212 ASP A N 1
ATOM 1687 C CA . ASP A 1 212 ? 0.138 -0.042 11.024 1.00 76.94 212 ASP A CA 1
ATOM 1688 C C . ASP A 1 212 ? 0.535 -0.033 9.547 1.00 76.94 212 ASP A C 1
ATOM 1690 O O . ASP A 1 212 ? 0.468 1.002 8.885 1.00 76.94 212 ASP A O 1
ATOM 1694 N N . LEU A 1 213 ? 0.815 -1.208 8.976 1.00 79.88 213 LEU A N 1
ATOM 1695 C CA . LEU A 1 213 ? 1.098 -1.343 7.550 1.00 79.88 213 LEU A CA 1
ATOM 1696 C C . LEU A 1 213 ? -0.104 -0.917 6.688 1.00 79.88 213 LEU A C 1
ATOM 1698 O O . LEU A 1 213 ? 0.063 -0.219 5.689 1.00 79.88 213 LEU A O 1
ATOM 1702 N N . ARG A 1 214 ? -1.331 -1.284 7.079 1.00 80.88 214 ARG A N 1
ATOM 1703 C CA . ARG A 1 214 ? -2.560 -0.859 6.390 1.00 80.88 214 ARG A CA 1
ATOM 1704 C C . ARG A 1 214 ? -2.740 0.656 6.452 1.00 80.88 214 ARG A C 1
ATOM 1706 O O . ARG A 1 214 ? -3.132 1.253 5.451 1.00 80.88 214 ARG A O 1
ATOM 1713 N N . LEU A 1 215 ? -2.456 1.277 7.596 1.00 76.38 215 LEU A N 1
ATOM 1714 C CA . LEU A 1 215 ? -2.509 2.730 7.759 1.00 76.38 215 LEU A CA 1
ATOM 1715 C C . LEU A 1 215 ? -1.474 3.424 6.867 1.00 76.38 215 LEU A C 1
ATOM 1717 O O . LEU A 1 215 ? -1.824 4.376 6.170 1.00 76.38 215 LEU A O 1
ATOM 1721 N N . MET A 1 216 ? -0.250 2.898 6.789 1.00 79.12 216 MET A N 1
ATOM 1722 C CA . MET A 1 216 ? 0.775 3.401 5.869 1.00 79.12 216 MET A CA 1
ATOM 1723 C C . MET A 1 216 ? 0.334 3.289 4.405 1.00 79.12 216 MET A C 1
ATOM 1725 O O . MET A 1 216 ? 0.431 4.260 3.656 1.00 79.12 216 MET A O 1
ATOM 1729 N N . VAL A 1 217 ? -0.215 2.138 3.997 1.00 82.69 217 VAL A N 1
ATOM 1730 C CA . VAL A 1 217 ? -0.751 1.942 2.638 1.00 82.69 217 VAL A CA 1
ATOM 1731 C C . VAL A 1 217 ? -1.918 2.891 2.363 1.00 82.69 217 VAL A C 1
ATOM 1733 O O . VAL A 1 217 ? -1.982 3.476 1.286 1.00 82.69 217 VAL A O 1
ATOM 1736 N N . LYS A 1 218 ? -2.820 3.113 3.326 1.00 78.75 218 LYS A N 1
ATOM 1737 C CA . LYS A 1 218 ? -3.915 4.087 3.192 1.00 78.75 218 LYS A CA 1
ATOM 1738 C C . LYS A 1 218 ? -3.375 5.509 3.001 1.00 78.75 218 LYS A C 1
ATOM 1740 O O . LYS A 1 218 ? -3.886 6.232 2.148 1.00 78.75 218 LYS A O 1
ATOM 1745 N N . GLY A 1 219 ? -2.319 5.881 3.726 1.00 78.25 219 GLY A N 1
ATOM 1746 C CA . GLY A 1 219 ? -1.600 7.143 3.533 1.00 78.25 219 GLY A CA 1
ATOM 1747 C C . GLY A 1 219 ? -0.977 7.263 2.138 1.00 78.25 219 GLY A C 1
ATOM 1748 O O . GLY A 1 219 ? -1.124 8.292 1.479 1.00 78.25 219 GLY A O 1
ATOM 1749 N N . LEU A 1 220 ? -0.363 6.186 1.638 1.00 81.75 220 LEU A N 1
ATOM 1750 C CA . LEU A 1 220 ? 0.178 6.131 0.278 1.00 81.75 220 LEU A CA 1
ATOM 1751 C C . LEU A 1 220 ? -0.919 6.312 -0.780 1.00 81.75 220 LEU A C 1
ATOM 1753 O O . LEU A 1 220 ? -0.756 7.094 -1.715 1.00 81.75 220 LEU A O 1
ATOM 1757 N N . VAL A 1 221 ? -2.048 5.616 -0.619 1.00 84.44 221 VAL A N 1
ATOM 1758 C CA . VAL A 1 221 ? -3.203 5.718 -1.521 1.00 84.44 221 VAL A CA 1
ATOM 1759 C C . VAL A 1 221 ? -3.786 7.131 -1.499 1.00 84.44 221 VAL A C 1
ATOM 1761 O O . VAL A 1 221 ? -4.096 7.669 -2.558 1.00 84.44 221 VAL A O 1
ATOM 1764 N N . ALA A 1 222 ? -3.867 7.780 -0.335 1.00 79.12 222 ALA A N 1
ATOM 1765 C CA . ALA A 1 222 ? -4.275 9.184 -0.244 1.00 79.12 222 ALA A CA 1
ATOM 1766 C C . ALA A 1 222 ? -3.316 10.118 -1.012 1.00 79.12 222 ALA A C 1
ATOM 1768 O O . ALA A 1 222 ? -3.744 11.089 -1.637 1.00 79.12 222 ALA A O 1
ATOM 1769 N N . GLY A 1 223 ? -2.022 9.789 -1.027 1.00 83.69 223 GLY A N 1
ATOM 1770 C CA . GLY A 1 223 ? -0.980 10.505 -1.761 1.00 83.69 223 GLY A CA 1
ATOM 1771 C C . GLY A 1 223 ? -0.848 10.169 -3.245 1.00 83.69 223 GLY A C 1
ATOM 1772 O O . GLY A 1 223 ? -0.057 10.814 -3.940 1.00 83.69 223 GLY A O 1
ATOM 1773 N N . ILE A 1 224 ? -1.601 9.191 -3.761 1.00 87.69 224 ILE A N 1
ATOM 1774 C CA . ILE A 1 224 ? -1.377 8.643 -5.106 1.00 87.69 224 ILE A CA 1
ATOM 1775 C C . ILE A 1 224 ? -1.504 9.706 -6.196 1.00 87.69 224 ILE A C 1
ATOM 1777 O O . ILE A 1 224 ? -0.744 9.691 -7.162 1.00 87.69 224 ILE A O 1
ATOM 1781 N N . ARG A 1 225 ? -2.412 10.677 -6.024 1.00 88.94 225 ARG A N 1
ATOM 1782 C CA . ARG A 1 225 ? -2.591 11.790 -6.963 1.00 88.94 225 ARG A CA 1
ATOM 1783 C C . ARG A 1 225 ? -1.315 12.620 -7.077 1.00 88.94 225 ARG A C 1
ATOM 1785 O O . ARG A 1 225 ? -0.849 12.874 -8.183 1.00 88.94 225 ARG A O 1
ATOM 1792 N N . THR A 1 226 ? -0.746 13.023 -5.946 1.00 87.88 226 THR A N 1
ATOM 1793 C CA . THR A 1 226 ? 0.461 13.854 -5.905 1.00 87.88 226 THR A CA 1
ATOM 1794 C C . THR A 1 226 ? 1.680 13.080 -6.408 1.00 87.88 226 THR A C 1
ATOM 1796 O O . THR A 1 226 ? 2.444 13.610 -7.211 1.00 87.88 226 THR A O 1
ATOM 1799 N N . LEU A 1 227 ? 1.819 11.803 -6.030 1.00 88.62 227 LEU A N 1
ATOM 1800 C CA . LEU A 1 227 ? 2.882 10.940 -6.554 1.00 88.62 227 LEU A CA 1
ATOM 1801 C C . LEU A 1 227 ? 2.780 10.762 -8.069 1.00 88.62 227 LEU A C 1
ATOM 1803 O O . LEU A 1 227 ? 3.781 10.892 -8.768 1.00 88.62 227 LEU A O 1
ATOM 1807 N N . THR A 1 228 ? 1.573 10.541 -8.593 1.00 90.81 228 THR A N 1
ATOM 1808 C CA . THR A 1 228 ? 1.346 10.409 -10.039 1.00 90.81 228 THR A CA 1
ATOM 1809 C C . THR A 1 228 ? 1.783 11.671 -10.784 1.00 90.81 228 THR A C 1
ATOM 1811 O O . THR A 1 228 ? 2.437 11.569 -11.821 1.00 90.81 228 THR A O 1
ATOM 1814 N N . LEU A 1 229 ? 1.493 12.864 -10.251 1.00 91.62 229 LEU A N 1
ATOM 1815 C CA . LEU A 1 229 ? 1.953 14.129 -10.838 1.00 91.62 229 LEU A CA 1
ATOM 1816 C C . LEU A 1 229 ? 3.485 14.243 -10.837 1.00 91.62 229 LEU A C 1
ATOM 1818 O O . LEU A 1 229 ? 4.070 14.627 -11.850 1.00 91.62 229 LEU A O 1
ATOM 1822 N N . ALA A 1 230 ? 4.140 13.861 -9.740 1.00 91.69 230 ALA A N 1
ATOM 1823 C CA . ALA A 1 230 ? 5.594 13.919 -9.618 1.00 91.69 230 ALA A CA 1
ATOM 1824 C C . ALA A 1 230 ? 6.300 12.933 -10.577 1.00 91.69 230 ALA A C 1
ATOM 1826 O O . ALA A 1 230 ? 7.248 13.303 -11.271 1.00 91.69 230 ALA A O 1
ATOM 1827 N N . PHE A 1 231 ? 5.782 11.705 -10.707 1.00 91.75 231 PHE A N 1
ATOM 1828 C CA . PHE A 1 231 ? 6.259 10.738 -11.702 1.00 91.75 231 PHE A CA 1
ATOM 1829 C C . PHE A 1 231 ? 5.985 11.187 -13.140 1.00 91.75 231 PHE A C 1
ATOM 1831 O O . PHE A 1 231 ? 6.819 10.968 -14.017 1.00 91.75 231 PHE A O 1
ATOM 1838 N N . THR A 1 232 ? 4.855 11.851 -13.391 1.00 94.00 232 THR A N 1
ATOM 1839 C CA . THR A 1 232 ? 4.545 12.421 -14.711 1.00 94.00 232 THR A CA 1
ATOM 1840 C C . THR A 1 232 ? 5.562 13.498 -15.093 1.00 94.00 232 THR A C 1
ATOM 1842 O O . THR A 1 232 ? 6.052 13.499 -16.222 1.00 94.00 232 THR A O 1
ATOM 1845 N N . LEU A 1 233 ? 5.945 14.369 -14.151 1.00 92.50 233 LEU A N 1
ATOM 1846 C CA . LEU A 1 233 ? 6.999 15.363 -14.363 1.00 92.50 233 LEU A CA 1
ATOM 1847 C C . LEU A 1 233 ? 8.335 14.690 -14.718 1.00 92.50 233 LEU A C 1
ATOM 1849 O O . LEU A 1 233 ? 8.941 15.041 -15.730 1.00 92.50 233 LEU A O 1
ATOM 1853 N N . LEU A 1 234 ? 8.764 13.685 -13.949 1.00 93.69 234 LEU A N 1
ATOM 1854 C CA . LEU A 1 234 ? 9.986 12.927 -14.237 1.00 93.69 234 LEU A CA 1
ATOM 1855 C C . LEU A 1 234 ? 9.950 12.280 -15.626 1.00 93.69 234 LEU A C 1
ATOM 1857 O O . LEU A 1 234 ? 10.892 12.441 -16.402 1.00 93.69 234 LEU A O 1
ATOM 1861 N N . LEU A 1 235 ? 8.857 11.589 -15.964 1.00 94.81 235 LEU A N 1
ATOM 1862 C CA . LEU A 1 235 ? 8.688 10.963 -17.275 1.00 94.81 235 LEU A CA 1
ATOM 1863 C C . LEU A 1 235 ? 8.721 11.991 -18.406 1.00 94.81 235 LEU A C 1
ATOM 1865 O O . LEU A 1 235 ? 9.323 11.714 -19.438 1.00 94.81 235 LEU A O 1
ATOM 1869 N N . SER A 1 236 ? 8.140 13.179 -18.217 1.00 95.12 236 SER A N 1
ATOM 1870 C CA . SER A 1 236 ? 8.177 14.244 -19.225 1.00 95.12 236 SER A CA 1
ATOM 1871 C C . SER A 1 236 ? 9.601 14.747 -19.495 1.00 95.12 236 SER A C 1
ATOM 1873 O O . SER A 1 236 ? 9.987 14.926 -20.650 1.00 95.12 236 SER A O 1
ATOM 1875 N N . VAL A 1 237 ? 10.425 14.896 -18.453 1.00 94.94 237 VAL A N 1
ATOM 1876 C CA . VAL A 1 237 ? 11.824 15.328 -18.590 1.00 94.94 237 VAL A CA 1
ATOM 1877 C C . VAL A 1 237 ? 12.673 14.232 -19.230 1.00 94.94 237 VAL A C 1
ATOM 1879 O O . VAL A 1 237 ? 13.416 14.503 -20.176 1.00 94.94 237 VAL A O 1
ATOM 1882 N N . ILE A 1 238 ? 12.508 12.979 -18.790 1.00 95.69 238 ILE A N 1
ATOM 1883 C CA . ILE A 1 238 ? 13.166 11.822 -19.413 1.00 95.69 238 ILE A CA 1
ATOM 1884 C C . ILE A 1 238 ? 12.763 11.711 -20.885 1.00 95.69 238 ILE A C 1
ATOM 1886 O O . ILE A 1 238 ? 13.627 11.466 -21.722 1.00 95.69 238 ILE A O 1
ATOM 1890 N N . TYR A 1 239 ? 11.493 11.930 -21.226 1.00 96.62 239 TYR A N 1
ATOM 1891 C CA . TYR A 1 239 ? 11.003 11.902 -22.603 1.00 96.62 239 TYR A CA 1
ATOM 1892 C C . TYR A 1 239 ? 11.722 12.926 -23.489 1.00 96.62 239 TYR A C 1
ATOM 1894 O O . TYR A 1 239 ? 12.183 12.571 -24.572 1.00 96.62 239 TYR A O 1
ATOM 1902 N N . VAL A 1 240 ? 11.885 14.171 -23.024 1.00 95.94 240 VAL A N 1
ATOM 1903 C CA . VAL A 1 240 ? 12.584 15.223 -23.785 1.00 95.94 240 VAL A CA 1
ATOM 1904 C C . VAL A 1 240 ? 14.065 14.884 -23.974 1.00 95.94 240 VAL A C 1
ATOM 1906 O O . VAL A 1 240 ? 14.556 14.905 -25.105 1.00 95.94 240 VAL A O 1
ATOM 1909 N N . ILE A 1 241 ? 14.767 14.506 -22.899 1.00 95.06 241 ILE A N 1
ATOM 1910 C CA . ILE A 1 241 ? 16.191 14.129 -22.954 1.00 95.06 241 ILE A CA 1
ATOM 1911 C C . ILE A 1 241 ? 16.394 12.927 -23.885 1.00 95.06 241 ILE A C 1
ATOM 1913 O O . ILE A 1 241 ? 17.283 12.923 -24.735 1.00 95.06 241 ILE A O 1
ATOM 1917 N N . SER A 1 242 ? 15.538 11.916 -23.762 1.00 95.75 242 SER A N 1
ATOM 1918 C CA . SER A 1 242 ? 15.621 10.683 -24.548 1.00 95.75 242 SER A CA 1
ATOM 1919 C C . SER A 1 242 ? 15.229 10.898 -26.002 1.00 95.75 242 SER A C 1
ATOM 1921 O O . SER A 1 242 ? 15.793 10.257 -26.886 1.00 95.75 242 SER A O 1
ATOM 1923 N N . GLY A 1 243 ? 14.302 11.816 -26.280 1.00 95.25 243 GLY A N 1
ATOM 1924 C CA . GLY A 1 243 ? 13.985 12.264 -27.633 1.00 95.25 243 GLY A CA 1
ATOM 1925 C C . GLY A 1 243 ? 15.195 12.905 -28.300 1.00 95.25 243 GLY A C 1
ATOM 1926 O O . GLY A 1 243 ? 15.560 12.517 -29.411 1.00 95.25 243 GLY A O 1
ATOM 1927 N N . PHE A 1 244 ? 15.880 13.800 -27.583 1.00 93.44 244 PHE A N 1
ATOM 1928 C CA . PHE A 1 244 ? 17.121 14.404 -28.060 1.00 93.44 244 PHE A CA 1
ATOM 1929 C C . PHE A 1 244 ? 18.222 13.358 -28.277 1.00 93.44 244 PHE A C 1
ATOM 1931 O O . PHE A 1 244 ? 18.852 13.352 -29.334 1.00 93.44 244 PHE A O 1
ATOM 1938 N N . ALA A 1 245 ? 18.410 12.425 -27.339 1.00 92.38 245 ALA A N 1
ATOM 1939 C CA . ALA A 1 245 ? 19.380 11.337 -27.466 1.00 92.38 245 ALA A CA 1
ATOM 1940 C C . ALA A 1 245 ? 19.062 10.405 -28.650 1.00 92.38 245 ALA A C 1
ATOM 1942 O O . ALA A 1 245 ? 19.944 10.071 -29.432 1.00 92.38 245 ALA A O 1
ATOM 1943 N N . THR A 1 246 ? 17.795 10.041 -28.860 1.00 94.00 246 THR A N 1
ATOM 1944 C CA . THR A 1 246 ? 17.369 9.222 -30.013 1.00 94.00 246 THR A CA 1
ATOM 1945 C C . THR A 1 246 ? 17.645 9.940 -31.336 1.00 94.00 246 THR A C 1
ATOM 1947 O O . THR A 1 246 ? 18.025 9.319 -32.328 1.00 94.00 246 THR A O 1
ATOM 1950 N N . TYR A 1 247 ? 17.428 11.257 -31.378 1.00 92.12 247 TYR A N 1
ATOM 1951 C CA . TYR A 1 247 ? 17.630 12.046 -32.589 1.00 92.12 247 TYR A CA 1
ATOM 1952 C C . TYR A 1 247 ? 19.113 12.265 -32.907 1.00 92.12 247 TYR A C 1
ATOM 1954 O O . TYR A 1 247 ? 19.509 12.100 -34.057 1.00 92.12 247 TYR A O 1
ATOM 1962 N N . THR A 1 248 ? 19.924 12.597 -31.899 1.00 89.12 248 THR A N 1
ATOM 1963 C CA . THR A 1 248 ? 21.336 12.974 -32.075 1.00 89.12 248 THR A CA 1
ATOM 1964 C C . THR A 1 248 ? 22.300 11.793 -31.980 1.00 89.12 248 THR A C 1
ATOM 1966 O O . THR A 1 248 ? 23.159 11.639 -32.842 1.00 89.12 248 THR A O 1
ATOM 1969 N N . ILE A 1 249 ? 22.145 10.940 -30.966 1.00 89.12 249 ILE A N 1
ATOM 1970 C CA . ILE A 1 249 ? 23.044 9.815 -30.672 1.00 89.12 249 ILE A CA 1
ATOM 1971 C C . ILE A 1 249 ? 22.575 8.563 -31.415 1.00 89.12 249 ILE A C 1
ATOM 1973 O O . ILE A 1 249 ? 23.361 7.917 -32.100 1.00 89.12 249 ILE A O 1
ATOM 1977 N N . GLY A 1 250 ? 21.280 8.243 -31.343 1.00 86.25 250 GLY A N 1
ATOM 1978 C CA . GLY A 1 250 ? 20.720 7.008 -31.907 1.00 86.25 250 GLY A CA 1
ATOM 1979 C C . GLY A 1 250 ? 20.828 6.871 -33.429 1.00 86.25 250 GLY A C 1
ATOM 1980 O O . GLY A 1 250 ? 20.763 5.758 -33.941 1.00 86.25 250 GLY A O 1
ATOM 1981 N N . ARG A 1 251 ? 21.007 7.985 -34.152 1.00 85.50 251 ARG A N 1
ATOM 1982 C CA . ARG A 1 251 ? 21.192 8.019 -35.615 1.00 85.50 251 ARG A CA 1
ATOM 1983 C C . ARG A 1 251 ? 22.633 8.294 -36.055 1.00 85.50 251 ARG A C 1
ATOM 1985 O O . ARG A 1 251 ? 22.878 8.399 -37.255 1.00 85.50 251 ARG A O 1
ATOM 1992 N N . SER A 1 252 ? 23.576 8.458 -35.127 1.00 87.56 252 SER A N 1
ATOM 1993 C CA . SER A 1 252 ? 24.965 8.739 -35.491 1.00 87.56 252 SER A CA 1
ATOM 1994 C C . SER A 1 252 ? 25.712 7.452 -35.860 1.00 87.56 252 SER A C 1
ATOM 1996 O O . SER A 1 252 ? 25.508 6.401 -35.251 1.00 87.56 252 SER A O 1
ATOM 1998 N N . ARG A 1 253 ? 26.629 7.546 -36.832 1.00 82.44 253 ARG A N 1
ATOM 1999 C CA . ARG A 1 253 ? 27.513 6.425 -37.209 1.00 82.44 253 ARG A CA 1
ATOM 2000 C C . ARG A 1 253 ? 28.475 6.052 -36.076 1.00 82.44 253 ARG A C 1
ATOM 2002 O O . ARG A 1 253 ? 28.815 4.889 -35.917 1.00 82.44 253 ARG A O 1
ATOM 2009 N N . GLU A 1 254 ? 28.854 7.018 -35.241 1.00 84.50 254 GLU A N 1
ATOM 2010 C CA . GLU A 1 254 ? 29.748 6.783 -34.099 1.00 84.50 254 GLU A CA 1
ATOM 2011 C C . GLU A 1 254 ? 29.127 5.862 -33.042 1.00 84.50 254 GLU A C 1
ATOM 2013 O O . GLU A 1 254 ? 29.821 5.052 -32.434 1.00 84.50 254 GLU A O 1
ATOM 2018 N N . THR A 1 255 ? 27.810 5.943 -32.838 1.00 84.44 255 THR A N 1
ATOM 2019 C CA . THR A 1 255 ? 27.090 5.065 -31.904 1.00 84.44 255 THR A CA 1
ATOM 2020 C C . THR A 1 255 ? 26.962 3.640 -32.449 1.00 84.44 255 THR A C 1
ATOM 2022 O O . THR A 1 255 ? 26.902 2.684 -31.675 1.00 84.44 255 THR A O 1
ATOM 2025 N N . GLU A 1 256 ? 26.932 3.486 -33.774 1.00 83.81 256 GLU A N 1
ATOM 2026 C CA . GLU A 1 256 ? 26.942 2.186 -34.448 1.00 83.81 256 GLU A CA 1
ATOM 2027 C C . GLU A 1 256 ? 28.305 1.495 -34.294 1.00 83.81 256 GLU A C 1
ATOM 2029 O O . GLU A 1 256 ? 28.346 0.328 -33.916 1.00 83.81 256 GLU A O 1
ATOM 2034 N N . GLU A 1 257 ? 29.412 2.234 -34.449 1.00 82.31 257 GLU A N 1
ATOM 2035 C CA . GLU A 1 257 ? 30.780 1.731 -34.211 1.00 82.31 257 GLU A CA 1
ATOM 2036 C C . GLU A 1 257 ? 31.013 1.259 -32.771 1.00 82.31 257 GLU A C 1
ATOM 2038 O O . GLU A 1 257 ? 31.809 0.356 -32.530 1.00 82.31 257 GLU A O 1
ATOM 2043 N N . LEU A 1 258 ? 30.332 1.880 -31.808 1.00 83.69 258 LEU A N 1
ATOM 2044 C CA . LEU A 1 258 ? 30.426 1.528 -30.394 1.00 83.69 258 LEU A CA 1
ATOM 2045 C C . LEU A 1 258 ? 29.485 0.374 -29.992 1.00 83.69 258 LEU A C 1
ATOM 2047 O O . LEU A 1 258 ? 29.463 0.011 -28.822 1.00 83.69 258 LEU A O 1
ATOM 2051 N N . GLU A 1 259 ? 28.689 -0.182 -30.915 1.00 86.56 259 GLU A N 1
ATOM 2052 C CA . GLU A 1 259 ? 27.614 -1.161 -30.646 1.00 86.56 259 GLU A CA 1
ATOM 2053 C C . GLU A 1 259 ? 26.519 -0.660 -29.681 1.00 86.56 259 GLU A C 1
ATOM 2055 O O . GLU A 1 259 ? 25.789 -1.427 -29.041 1.00 86.56 259 GLU A O 1
ATOM 2060 N N . LEU A 1 260 ? 26.359 0.661 -29.590 1.00 88.88 260 LEU A N 1
ATOM 2061 C CA . LEU A 1 260 ? 25.420 1.311 -28.680 1.00 88.88 260 LEU A CA 1
ATOM 2062 C C . LEU A 1 260 ? 24.078 1.662 -29.332 1.00 88.88 260 LEU A C 1
ATOM 2064 O O . LEU A 1 260 ? 23.126 2.036 -28.641 1.00 88.88 260 LEU A O 1
ATOM 2068 N N . ALA A 1 261 ? 23.967 1.498 -30.653 1.00 86.62 261 ALA A N 1
ATOM 2069 C CA . ALA A 1 261 ? 22.782 1.876 -31.421 1.00 86.62 261 ALA A CA 1
ATOM 2070 C C . ALA A 1 261 ? 21.507 1.175 -30.922 1.00 86.62 261 ALA A C 1
ATOM 2072 O O . ALA A 1 261 ? 20.423 1.757 -30.954 1.00 86.62 261 ALA A O 1
ATOM 2073 N N . LYS A 1 262 ? 21.628 -0.047 -30.379 1.00 90.00 262 LYS A N 1
ATOM 2074 C CA . LYS A 1 262 ? 20.500 -0.799 -29.806 1.00 90.00 262 LYS A CA 1
ATOM 2075 C C . LYS A 1 262 ? 19.822 -0.081 -28.636 1.00 90.00 262 LYS A C 1
ATOM 2077 O O . LYS A 1 262 ? 18.607 -0.194 -28.512 1.00 90.00 262 LYS A O 1
ATOM 2082 N N . TYR A 1 263 ? 20.560 0.688 -27.834 1.00 91.31 263 TYR A N 1
ATOM 2083 C CA . TYR A 1 263 ? 20.025 1.389 -26.659 1.00 91.31 263 TYR A CA 1
ATOM 2084 C C . TYR A 1 263 ? 19.288 2.683 -27.018 1.00 91.31 263 TYR A C 1
ATOM 2086 O O . TYR A 1 263 ? 18.359 3.073 -26.315 1.00 91.31 263 TYR A O 1
ATOM 2094 N N . PHE A 1 264 ? 19.662 3.315 -28.137 1.00 93.38 264 PHE A N 1
ATOM 2095 C CA . PHE A 1 264 ? 19.119 4.607 -28.572 1.00 93.38 264 PHE A CA 1
ATOM 2096 C C . PHE A 1 264 ? 18.276 4.531 -29.856 1.00 93.38 264 PHE A C 1
ATOM 2098 O O . PHE A 1 264 ? 17.982 5.552 -30.477 1.00 93.38 264 PHE A O 1
ATOM 2105 N N . ARG A 1 265 ? 17.887 3.320 -30.277 1.00 90.69 265 ARG A N 1
ATOM 2106 C CA . ARG A 1 265 ? 17.227 3.069 -31.571 1.00 90.69 265 ARG A CA 1
ATOM 2107 C C . ARG A 1 265 ? 15.851 3.718 -31.691 1.00 90.69 265 ARG A C 1
ATOM 2109 O O . ARG A 1 265 ? 15.479 4.206 -32.755 1.00 90.69 265 ARG A O 1
ATOM 2116 N N . ASN A 1 266 ? 15.054 3.653 -30.630 1.00 93.12 266 ASN A N 1
ATO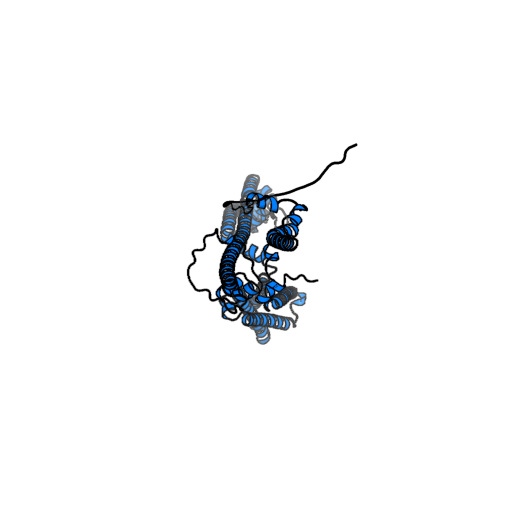M 2117 C CA . ASN A 1 266 ? 13.713 4.220 -30.588 1.00 93.12 266 ASN A CA 1
ATOM 2118 C C . ASN A 1 266 ? 13.465 4.890 -29.236 1.00 93.12 266 ASN A C 1
ATOM 2120 O O . ASN A 1 266 ? 14.188 4.665 -28.268 1.00 93.12 266 ASN A O 1
ATOM 2124 N N . LEU A 1 267 ? 12.424 5.718 -29.183 1.00 94.25 267 LEU A N 1
ATOM 2125 C CA . LEU A 1 267 ? 12.164 6.557 -28.022 1.00 94.25 267 LEU A CA 1
ATOM 2126 C C . LEU A 1 267 ? 11.963 5.764 -26.714 1.00 94.25 267 LEU A C 1
ATOM 2128 O O . LEU A 1 267 ? 12.610 6.126 -25.734 1.00 94.25 267 LEU A O 1
ATOM 2132 N N . PRO A 1 268 ? 11.177 4.666 -26.663 1.00 95.12 268 PRO A N 1
ATOM 2133 C CA . PRO A 1 268 ? 11.025 3.889 -25.430 1.00 95.12 268 PRO A CA 1
ATOM 2134 C C . PRO A 1 268 ? 12.331 3.258 -24.929 1.00 95.12 268 PRO A C 1
ATOM 2136 O O . PRO A 1 268 ? 12.582 3.272 -23.725 1.00 95.12 268 PRO A O 1
ATOM 2139 N N . LEU A 1 269 ? 13.186 2.739 -25.823 1.00 94.38 269 LEU A N 1
ATOM 2140 C CA . LEU A 1 269 ? 14.483 2.180 -25.418 1.00 94.38 269 LEU A CA 1
ATOM 2141 C C . LEU A 1 269 ? 15.436 3.274 -24.928 1.00 94.38 269 LEU A C 1
ATOM 2143 O O . LEU A 1 269 ? 16.105 3.082 -23.914 1.00 94.38 269 LEU A O 1
ATOM 2147 N N . SER A 1 270 ? 15.451 4.436 -25.585 1.00 95.38 270 SER A N 1
ATOM 2148 C CA . SER A 1 270 ? 16.235 5.585 -25.127 1.00 95.38 270 SER A CA 1
ATOM 2149 C C . SER A 1 270 ? 15.764 6.076 -23.760 1.00 95.38 270 SER A C 1
ATOM 2151 O O . SER A 1 270 ? 16.599 6.380 -22.916 1.00 95.38 270 SER A O 1
ATOM 2153 N N . MET A 1 271 ? 14.448 6.104 -23.512 1.00 96.00 271 MET A N 1
ATOM 2154 C CA . MET A 1 271 ? 13.875 6.446 -22.204 1.00 96.00 271 MET A CA 1
ATOM 2155 C C . MET A 1 271 ? 14.293 5.457 -21.122 1.00 96.00 271 MET A C 1
ATOM 2157 O O . MET A 1 271 ? 14.700 5.877 -20.041 1.00 96.00 271 MET A O 1
ATOM 2161 N N . PHE A 1 272 ? 14.246 4.157 -21.415 1.00 95.25 272 PHE A N 1
ATOM 2162 C CA . PHE A 1 272 ? 14.717 3.127 -20.494 1.00 95.25 272 PHE A CA 1
ATOM 2163 C C . PHE A 1 272 ? 16.217 3.268 -20.202 1.00 95.25 272 PHE A C 1
ATOM 2165 O O . PHE A 1 272 ? 16.632 3.224 -19.046 1.00 95.25 272 PHE A O 1
ATOM 2172 N N . THR A 1 273 ? 17.027 3.511 -21.234 1.00 94.31 273 THR A N 1
ATOM 2173 C CA . THR A 1 273 ? 18.475 3.721 -21.097 1.00 94.31 273 THR A CA 1
ATOM 2174 C C . THR A 1 273 ? 18.789 4.982 -20.291 1.00 94.31 273 THR A C 1
ATOM 2176 O O . THR A 1 273 ? 19.609 4.934 -19.379 1.00 94.31 273 THR A O 1
ATOM 2179 N N . ALA A 1 274 ? 18.111 6.099 -20.567 1.00 94.56 274 ALA A N 1
ATOM 2180 C CA . ALA A 1 274 ? 18.274 7.346 -19.824 1.00 94.56 274 ALA A CA 1
ATOM 2181 C C . ALA A 1 274 ? 17.872 7.182 -18.352 1.00 94.56 274 ALA A C 1
ATOM 2183 O O . ALA A 1 274 ? 18.606 7.626 -17.473 1.00 94.56 274 ALA A O 1
ATOM 2184 N N . PHE A 1 275 ? 16.755 6.500 -18.076 1.00 94.62 275 PHE A N 1
ATOM 2185 C CA . PHE A 1 275 ? 16.338 6.187 -16.710 1.00 94.62 275 PHE A CA 1
ATOM 2186 C C . PHE A 1 275 ? 17.412 5.381 -15.970 1.00 94.62 275 PHE A C 1
ATOM 2188 O O . PHE A 1 275 ? 17.846 5.823 -14.910 1.00 94.62 275 PHE A O 1
ATOM 2195 N N . ARG A 1 276 ? 17.910 4.283 -16.562 1.00 94.56 276 ARG A N 1
ATOM 2196 C CA . ARG A 1 276 ? 18.999 3.469 -15.988 1.00 94.56 276 ARG A CA 1
ATOM 2197 C C . ARG A 1 276 ? 20.233 4.316 -15.666 1.00 94.56 276 ARG A C 1
ATOM 2199 O O . ARG A 1 276 ? 20.745 4.269 -14.546 1.00 94.56 276 ARG A O 1
ATOM 2206 N N . CYS A 1 277 ? 20.655 5.161 -16.608 1.00 93.56 277 CYS A N 1
ATOM 2207 C CA . CYS A 1 277 ? 21.815 6.027 -16.423 1.00 93.56 277 CYS A CA 1
ATOM 2208 C C . CYS A 1 277 ? 21.620 7.063 -15.305 1.00 93.56 277 CYS A C 1
ATOM 2210 O O . CYS A 1 277 ? 22.544 7.288 -14.526 1.00 93.56 277 CYS A O 1
ATOM 2212 N N . PHE A 1 278 ? 20.429 7.659 -15.175 1.00 93.88 278 PHE A N 1
ATOM 2213 C CA . PHE A 1 278 ? 20.134 8.607 -14.094 1.00 93.88 278 PHE A CA 1
ATOM 2214 C C . PHE A 1 278 ? 19.946 7.942 -12.728 1.00 93.88 278 PHE A C 1
ATOM 2216 O O . PHE A 1 278 ? 20.193 8.589 -11.716 1.00 93.88 278 PHE A O 1
ATOM 2223 N N . THR A 1 279 ? 19.562 6.665 -12.674 1.00 91.81 279 THR A N 1
ATOM 2224 C CA . THR A 1 279 ? 19.525 5.881 -11.427 1.00 91.81 279 THR A CA 1
ATOM 2225 C C . THR A 1 279 ? 20.892 5.319 -11.018 1.00 91.81 279 THR A C 1
ATOM 2227 O O . THR A 1 279 ? 20.993 4.665 -9.985 1.00 91.81 279 THR A O 1
ATOM 2230 N N . GLY A 1 280 ? 21.946 5.576 -11.803 1.00 87.62 280 GLY A N 1
ATOM 2231 C CA . GLY A 1 280 ? 23.327 5.180 -11.503 1.00 87.62 280 GLY A CA 1
ATOM 2232 C C . GLY A 1 280 ? 23.828 3.941 -12.252 1.00 87.62 280 GLY A C 1
ATOM 2233 O O . GLY A 1 280 ? 25.001 3.597 -12.138 1.00 87.62 280 GLY A O 1
ATOM 2234 N N . GLU A 1 281 ? 22.990 3.297 -13.064 1.00 90.94 281 GLU A N 1
ATOM 2235 C CA . GLU A 1 281 ? 23.347 2.114 -13.849 1.00 90.94 281 GLU A CA 1
ATOM 2236 C C . GLU A 1 281 ? 23.484 2.481 -15.336 1.00 90.94 281 GLU A C 1
ATOM 2238 O O . GLU A 1 281 ? 22.535 2.411 -16.108 1.00 90.94 281 GLU A O 1
ATOM 2243 N N . CYS A 1 282 ? 24.678 2.897 -15.764 1.00 92.81 282 CYS A N 1
ATOM 2244 C CA . CYS A 1 282 ? 24.922 3.317 -17.151 1.00 92.81 282 CYS A CA 1
ATOM 2245 C C . CYS A 1 282 ? 25.972 2.446 -17.853 1.00 92.81 282 CYS A C 1
ATOM 2247 O O . CYS A 1 282 ? 27.006 2.935 -18.315 1.00 92.81 282 CYS A O 1
ATOM 2249 N N . THR A 1 283 ? 25.718 1.141 -17.915 1.00 92.94 283 THR A N 1
ATOM 2250 C CA . THR A 1 283 ? 26.607 0.148 -18.535 1.00 92.94 283 THR A CA 1
ATOM 2251 C C . THR A 1 283 ? 25.935 -0.574 -19.702 1.00 92.94 283 THR A C 1
ATOM 2253 O O . THR A 1 283 ? 24.708 -0.725 -19.751 1.00 92.94 283 THR A O 1
ATOM 2256 N N . ASN A 1 284 ? 26.749 -1.003 -20.667 1.00 91.62 284 ASN A N 1
ATOM 2257 C CA . ASN A 1 284 ? 26.311 -1.882 -21.750 1.00 91.62 284 ASN A CA 1
ATOM 2258 C C . ASN A 1 284 ? 26.301 -3.361 -21.306 1.00 91.62 284 ASN A C 1
ATOM 2260 O O . ASN A 1 284 ? 26.707 -3.689 -20.192 1.00 91.62 284 ASN A O 1
ATOM 2264 N N . ASP A 1 285 ? 25.867 -4.264 -22.190 1.00 89.06 285 ASP A N 1
ATOM 2265 C CA . ASP A 1 285 ? 25.746 -5.706 -21.898 1.00 89.06 285 ASP A CA 1
ATOM 2266 C C . ASP A 1 285 ? 27.101 -6.376 -21.588 1.00 89.06 285 ASP A C 1
ATOM 2268 O O . ASP A 1 285 ? 27.141 -7.462 -21.019 1.00 89.06 285 ASP A O 1
ATOM 2272 N N . LEU A 1 286 ? 28.209 -5.723 -21.951 1.00 88.44 286 LEU A N 1
ATOM 2273 C CA . LEU A 1 286 ? 29.581 -6.161 -21.684 1.00 88.44 286 LEU A CA 1
ATOM 2274 C C . LEU A 1 286 ? 30.154 -5.558 -20.386 1.00 88.44 286 LEU A C 1
ATOM 2276 O O . LEU A 1 286 ? 31.296 -5.834 -20.032 1.00 88.44 286 LEU A O 1
ATOM 2280 N N . GLY A 1 287 ? 29.383 -4.727 -19.676 1.00 88.62 287 GLY A N 1
ATOM 2281 C CA . GLY A 1 287 ? 29.797 -4.072 -18.434 1.00 88.62 287 GLY A CA 1
ATOM 2282 C C . GLY A 1 287 ? 30.628 -2.799 -18.619 1.00 88.62 287 GLY A C 1
ATOM 2283 O O . GLY A 1 287 ? 31.064 -2.212 -17.630 1.00 88.62 287 GLY A O 1
ATOM 2284 N N . TYR A 1 288 ? 30.833 -2.327 -19.851 1.00 90.31 288 TYR A N 1
ATOM 2285 C CA . TYR A 1 288 ? 31.552 -1.080 -20.104 1.00 90.31 288 TYR A CA 1
ATOM 2286 C C . TYR A 1 288 ? 30.660 0.147 -19.858 1.00 90.31 288 TYR A C 1
ATOM 2288 O O . TYR A 1 288 ? 29.473 0.132 -20.211 1.00 90.31 288 TYR A O 1
ATOM 2296 N N . PRO A 1 289 ? 31.211 1.233 -19.282 1.00 92.62 289 PRO A N 1
ATOM 2297 C CA . PRO A 1 289 ? 30.462 2.453 -19.009 1.00 92.62 289 PRO A CA 1
ATOM 2298 C C . PRO A 1 289 ? 30.096 3.183 -20.306 1.00 92.62 289 PRO A C 1
ATOM 2300 O O . PRO A 1 289 ? 30.951 3.706 -21.025 1.00 92.62 289 PRO A O 1
ATOM 2303 N N . MET A 1 290 ? 28.792 3.271 -20.563 1.00 91.31 290 MET A N 1
ATOM 2304 C CA . MET A 1 290 ? 28.201 3.884 -21.755 1.00 91.31 290 MET A CA 1
ATOM 2305 C C . MET A 1 290 ? 28.598 5.362 -21.886 1.00 91.31 290 MET A C 1
ATOM 2307 O O . MET A 1 290 ? 28.910 5.851 -22.970 1.00 91.31 290 MET A O 1
ATOM 2311 N N . THR A 1 291 ? 28.622 6.074 -20.755 1.00 91.50 291 THR A N 1
ATOM 2312 C CA . THR A 1 291 ? 28.967 7.499 -20.675 1.00 91.50 291 THR A CA 1
ATOM 2313 C C . THR A 1 291 ? 30.396 7.769 -21.110 1.00 91.50 291 THR A C 1
ATOM 2315 O O . THR A 1 291 ? 30.626 8.722 -21.847 1.00 91.50 291 THR A O 1
ATOM 2318 N N . SER A 1 292 ? 31.353 6.937 -20.694 1.00 90.50 292 SER A N 1
ATOM 2319 C CA . SER A 1 292 ? 32.761 7.093 -21.062 1.00 90.50 292 SER A CA 1
ATOM 2320 C C . SER A 1 292 ? 32.975 6.844 -22.552 1.00 90.50 292 SER A C 1
ATOM 2322 O O . SER A 1 292 ? 33.712 7.589 -23.191 1.00 90.50 292 SER A O 1
ATOM 2324 N N . MET A 1 293 ? 32.294 5.843 -23.117 1.00 90.44 293 MET A N 1
ATOM 2325 C CA . MET A 1 293 ? 32.363 5.537 -24.548 1.00 90.44 293 MET A CA 1
ATOM 2326 C C . MET A 1 293 ? 31.790 6.682 -25.397 1.00 90.44 293 MET A C 1
ATOM 2328 O O . MET A 1 293 ? 32.430 7.122 -26.351 1.00 90.44 293 MET A O 1
ATOM 2332 N N . LEU A 1 294 ? 30.632 7.233 -25.012 1.00 90.25 294 LEU A N 1
ATOM 2333 C CA . LEU A 1 294 ? 30.046 8.396 -25.691 1.00 90.25 294 LEU A CA 1
ATOM 2334 C C . LEU A 1 294 ? 30.885 9.663 -25.502 1.00 90.25 294 LEU A C 1
ATOM 2336 O O . LEU A 1 294 ? 31.042 10.431 -26.446 1.00 90.25 294 LEU A O 1
ATOM 2340 N N . ALA A 1 295 ? 31.457 9.876 -24.316 1.00 91.62 295 ALA A N 1
ATOM 2341 C CA . ALA A 1 295 ? 32.304 11.033 -24.040 1.00 91.62 295 ALA A CA 1
ATOM 2342 C C . ALA A 1 295 ? 33.568 11.055 -24.909 1.00 91.62 295 ALA A C 1
ATOM 2344 O O . ALA A 1 295 ? 33.991 12.129 -25.328 1.00 91.62 295 ALA A O 1
ATOM 2345 N N . GLN A 1 296 ? 34.154 9.892 -25.209 1.00 89.56 296 GLN A N 1
ATOM 2346 C CA . GLN A 1 296 ? 35.334 9.807 -26.074 1.00 89.56 296 GLN A CA 1
ATOM 2347 C C . GLN A 1 296 ? 35.028 10.149 -27.538 1.00 89.56 296 GLN A C 1
ATOM 2349 O O . GLN A 1 296 ? 35.870 10.754 -28.195 1.00 89.56 296 GLN A O 1
ATOM 2354 N N . LYS A 1 297 ? 33.843 9.785 -28.046 1.00 89.56 297 LYS A N 1
ATOM 2355 C CA . LYS A 1 297 ? 33.446 10.033 -29.444 1.00 89.56 297 LYS A CA 1
ATOM 2356 C C . LYS A 1 297 ? 32.822 11.418 -29.648 1.00 89.56 297 LYS A C 1
ATOM 2358 O O . LYS A 1 297 ? 33.330 12.216 -30.426 1.00 89.56 297 LYS A O 1
ATOM 2363 N N . PHE A 1 298 ? 31.797 11.756 -28.867 1.00 88.06 298 PHE A N 1
ATOM 2364 C CA . PHE A 1 298 ? 31.069 13.025 -28.994 1.00 88.06 298 PHE A CA 1
ATOM 2365 C C . PHE A 1 298 ? 31.737 14.204 -28.266 1.00 88.06 298 PHE A C 1
ATOM 2367 O O . PHE A 1 298 ? 31.335 15.356 -28.445 1.00 88.06 298 PHE A O 1
ATOM 2374 N N . GLY A 1 299 ? 32.744 13.938 -27.429 1.00 91.38 299 GLY A N 1
ATOM 2375 C CA . GLY A 1 299 ? 33.565 14.953 -26.777 1.00 91.38 299 GLY A CA 1
ATOM 2376 C C . GLY A 1 299 ? 32.838 15.803 -25.728 1.00 91.38 299 GLY A C 1
ATOM 2377 O O . GLY A 1 299 ? 31.827 15.420 -25.132 1.00 91.38 299 GLY A O 1
ATOM 2378 N N . LEU A 1 300 ? 33.374 17.008 -25.507 1.00 91.31 300 LEU A N 1
ATOM 2379 C CA . LEU A 1 300 ? 32.895 17.973 -24.511 1.00 91.31 300 LEU A CA 1
ATOM 2380 C C . LEU A 1 300 ? 31.400 18.343 -24.586 1.00 91.31 300 LEU A C 1
ATOM 2382 O O . LEU A 1 300 ? 30.797 18.433 -23.513 1.00 91.31 300 LEU A O 1
ATOM 2386 N N . PRO A 1 301 ? 30.761 18.562 -25.757 1.00 90.12 301 PRO A N 1
ATOM 2387 C CA . PRO A 1 301 ? 29.354 18.966 -25.779 1.00 90.12 301 PRO A CA 1
ATOM 2388 C C . PRO A 1 301 ? 28.432 17.887 -25.202 1.00 90.12 301 PRO A C 1
ATOM 2390 O O . PRO A 1 301 ? 27.494 18.213 -24.473 1.00 90.12 301 PRO A O 1
ATOM 2393 N N . PHE A 1 302 ? 28.728 16.608 -25.456 1.00 91.25 302 PHE A N 1
ATOM 2394 C CA . PHE A 1 302 ? 27.995 15.504 -24.845 1.00 91.25 302 PHE A CA 1
ATOM 2395 C C . PHE A 1 302 ? 28.195 15.475 -23.329 1.00 91.25 302 PHE A C 1
ATOM 2397 O O . PHE A 1 302 ? 27.215 15.407 -22.592 1.00 91.25 302 PHE A O 1
ATOM 2404 N N . VAL A 1 303 ? 29.442 15.583 -22.858 1.00 93.06 303 VAL A N 1
ATOM 2405 C CA . VAL A 1 303 ? 29.761 15.558 -21.421 1.00 93.06 303 VAL A CA 1
ATOM 2406 C C . VAL A 1 303 ? 29.050 16.689 -20.677 1.00 93.06 303 VAL A C 1
ATOM 2408 O O . VAL A 1 303 ? 28.426 16.445 -19.646 1.00 93.06 303 VAL A O 1
ATOM 2411 N N . ALA A 1 304 ? 29.081 17.910 -21.216 1.00 93.62 304 ALA A N 1
ATOM 2412 C CA . ALA A 1 304 ? 28.410 19.059 -20.614 1.00 93.62 304 ALA A CA 1
ATOM 2413 C C . ALA A 1 304 ? 26.884 18.866 -20.550 1.00 93.62 304 ALA A C 1
ATOM 2415 O O . ALA A 1 304 ? 26.282 19.064 -19.492 1.00 93.62 304 ALA A O 1
ATOM 2416 N N . CYS A 1 305 ? 26.261 18.416 -21.647 1.00 92.31 305 CYS A N 1
ATOM 2417 C CA . CYS A 1 305 ? 24.824 18.126 -21.677 1.00 92.31 305 CYS A CA 1
ATOM 2418 C C . CYS A 1 305 ? 24.452 16.997 -20.707 1.00 92.31 305 CYS A C 1
ATOM 2420 O O . CYS A 1 305 ? 23.455 17.104 -19.993 1.00 92.31 305 CYS A O 1
ATOM 2422 N N . TYR A 1 306 ? 25.268 15.941 -20.643 1.00 93.19 306 TYR A N 1
ATOM 2423 C CA . TYR A 1 306 ? 25.065 14.819 -19.735 1.00 93.19 306 TYR A CA 1
ATOM 2424 C C . TYR A 1 306 ? 25.122 15.273 -18.276 1.00 93.19 306 TYR A C 1
ATOM 2426 O O . TYR A 1 306 ? 24.164 15.037 -17.548 1.00 93.19 306 TYR A O 1
ATOM 2434 N N . ILE A 1 307 ? 26.172 15.991 -17.858 1.00 94.38 307 ILE A N 1
ATOM 2435 C CA . ILE A 1 307 ? 26.311 16.491 -16.479 1.00 94.38 307 ILE A CA 1
ATOM 2436 C C . ILE A 1 307 ? 2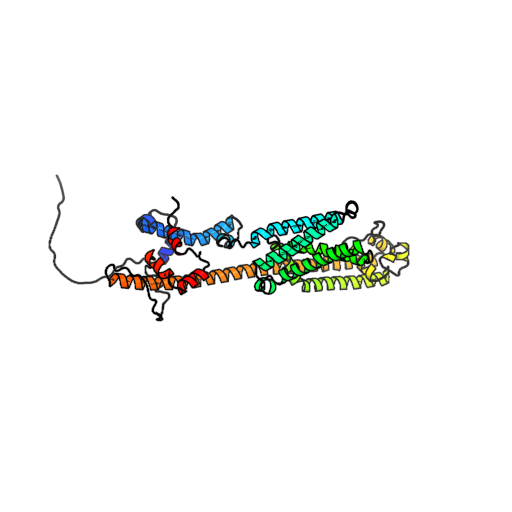5.134 17.396 -16.105 1.00 94.38 307 ILE A C 1
ATOM 2438 O O . ILE A 1 307 ? 24.546 17.222 -15.038 1.00 94.38 307 ILE A O 1
ATOM 2442 N N . MET A 1 308 ? 24.747 18.324 -16.985 1.00 94.44 308 MET A N 1
ATOM 2443 C CA . MET A 1 308 ? 23.605 19.209 -16.746 1.00 94.44 308 MET A CA 1
ATOM 2444 C C . MET A 1 308 ? 22.300 18.416 -16.586 1.00 94.44 308 MET A C 1
ATOM 2446 O O . MET A 1 308 ? 21.551 18.641 -15.635 1.00 94.44 308 MET A O 1
ATOM 2450 N N . SER A 1 309 ? 22.047 17.452 -17.476 1.00 94.38 309 SER A N 1
ATOM 2451 C CA . SER A 1 309 ? 20.864 16.589 -17.394 1.00 94.38 309 SER A CA 1
ATOM 2452 C C . SER A 1 309 ? 20.871 15.691 -16.150 1.00 94.38 309 SER A C 1
ATOM 2454 O O . SER A 1 309 ? 19.836 15.522 -15.510 1.00 94.38 309 SER A O 1
ATOM 2456 N N . TYR A 1 310 ? 22.040 15.189 -15.747 1.00 94.25 310 TYR A N 1
ATOM 2457 C CA . TYR A 1 310 ? 22.219 14.363 -14.558 1.00 94.25 310 TYR A CA 1
ATOM 2458 C C . TYR A 1 310 ? 21.969 15.166 -13.278 1.00 94.25 310 TYR A C 1
ATOM 2460 O O . TYR A 1 310 ? 21.243 14.706 -12.401 1.00 94.25 310 TYR A O 1
ATOM 2468 N N . MET A 1 311 ? 22.493 16.392 -13.181 1.00 94.50 311 MET A N 1
ATOM 2469 C CA . MET A 1 311 ? 22.200 17.292 -12.059 1.00 94.50 311 MET A CA 1
ATOM 2470 C C . MET A 1 311 ? 20.703 17.613 -11.979 1.00 94.50 311 MET A C 1
ATOM 2472 O O . MET A 1 311 ? 20.116 17.526 -10.903 1.00 94.50 311 MET A O 1
ATOM 2476 N N . LEU A 1 312 ? 20.061 17.914 -13.113 1.00 94.62 312 LEU A N 1
ATOM 2477 C CA . LEU A 1 312 ? 18.629 18.207 -13.158 1.00 94.62 312 LEU A CA 1
ATOM 2478 C C . LEU A 1 312 ? 17.778 17.019 -12.683 1.00 94.62 312 LEU A C 1
ATOM 2480 O O . LEU A 1 312 ? 16.902 17.194 -11.838 1.00 94.62 312 LEU A O 1
ATOM 2484 N N . VAL A 1 313 ? 18.020 15.817 -13.211 1.00 94.50 313 VAL A N 1
ATOM 2485 C CA . VAL A 1 313 ? 17.194 14.637 -12.913 1.00 94.50 313 VAL A CA 1
ATOM 2486 C C . VAL A 1 313 ? 17.560 14.025 -11.561 1.00 94.50 313 VAL A C 1
ATOM 2488 O O . VAL A 1 313 ? 16.682 13.859 -10.715 1.00 94.50 313 VAL A O 1
ATOM 2491 N N . SER A 1 314 ? 18.842 13.721 -11.337 1.00 91.25 314 SER A N 1
ATOM 2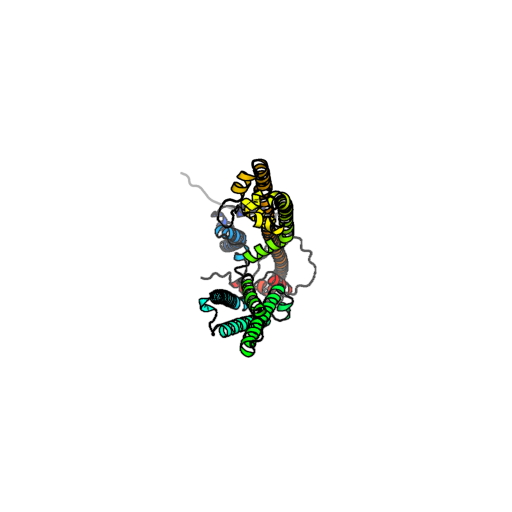492 C CA . SER A 1 314 ? 19.287 12.993 -10.147 1.00 91.25 314 SER A CA 1
ATOM 2493 C C . SER A 1 314 ? 19.325 13.859 -8.895 1.00 91.25 314 SER A C 1
ATOM 2495 O O . SER A 1 314 ? 18.877 13.409 -7.845 1.00 91.25 314 SER A O 1
ATOM 2497 N N . MET A 1 315 ? 19.853 15.083 -8.981 1.00 90.75 315 MET A N 1
ATOM 2498 C CA . MET A 1 315 ? 19.955 15.969 -7.811 1.00 90.75 315 MET A CA 1
ATOM 2499 C C . MET A 1 315 ? 18.721 16.862 -7.653 1.00 90.75 315 MET A C 1
ATOM 2501 O O . MET A 1 315 ? 18.395 17.253 -6.535 1.00 90.75 315 MET A O 1
ATOM 2505 N N . GLY A 1 316 ? 18.026 17.180 -8.747 1.00 92.19 316 GLY A N 1
ATOM 2506 C CA . GLY A 1 316 ? 16.792 17.962 -8.726 1.00 92.19 316 GLY A CA 1
ATOM 2507 C C . GLY A 1 316 ? 15.553 17.086 -8.560 1.00 92.19 316 GLY A C 1
ATOM 2508 O O . GLY A 1 316 ? 14.994 16.981 -7.470 1.00 92.19 316 GLY A O 1
ATOM 2509 N N . ILE A 1 317 ? 15.103 16.465 -9.651 1.00 92.81 317 ILE A N 1
ATOM 2510 C CA . ILE A 1 317 ? 13.773 15.843 -9.732 1.00 92.81 317 ILE A CA 1
ATOM 2511 C C . ILE A 1 317 ? 13.609 14.674 -8.751 1.00 92.81 317 ILE A C 1
ATOM 2513 O O . ILE A 1 317 ? 12.596 14.633 -8.056 1.00 92.81 317 ILE A O 1
ATOM 2517 N N . PHE A 1 318 ? 14.572 13.750 -8.637 1.00 92.31 318 PHE A N 1
ATOM 2518 C CA . PHE A 1 318 ? 14.454 12.643 -7.674 1.00 92.31 318 PHE A CA 1
ATOM 2519 C C . PHE A 1 318 ? 14.370 13.131 -6.225 1.00 92.31 318 PHE A C 1
ATOM 2521 O O . PHE A 1 318 ? 13.543 12.628 -5.465 1.00 92.31 318 PHE A O 1
ATOM 2528 N N . ASN A 1 319 ? 15.146 14.152 -5.858 1.00 91.88 319 ASN A N 1
ATOM 2529 C CA . ASN A 1 319 ? 15.090 14.733 -4.518 1.00 91.88 319 ASN A CA 1
ATOM 2530 C C . ASN A 1 319 ? 13.772 15.474 -4.263 1.00 91.88 319 ASN A C 1
ATOM 2532 O O . ASN A 1 319 ? 13.237 15.390 -3.161 1.00 91.88 319 ASN A O 1
ATOM 2536 N N . VAL A 1 320 ? 13.201 16.138 -5.274 1.00 91.25 320 VAL A N 1
ATOM 2537 C CA . VAL A 1 320 ? 11.855 16.727 -5.178 1.00 91.25 320 VAL A CA 1
ATOM 2538 C C . VAL A 1 320 ? 10.796 15.639 -4.989 1.00 91.25 320 VAL A C 1
ATOM 2540 O O . VAL A 1 320 ? 9.934 15.783 -4.127 1.00 91.25 320 VAL A O 1
ATOM 2543 N N . ILE A 1 321 ? 10.863 14.532 -5.737 1.00 91.19 321 ILE A N 1
ATOM 2544 C CA . ILE A 1 321 ? 9.939 13.397 -5.567 1.00 91.19 321 ILE A CA 1
ATOM 2545 C C . ILE A 1 321 ? 10.062 12.813 -4.157 1.00 91.19 321 ILE A C 1
ATOM 2547 O O . ILE A 1 321 ? 9.042 12.563 -3.516 1.00 91.19 321 ILE A O 1
ATOM 2551 N N . LEU A 1 322 ? 11.288 12.634 -3.656 1.00 89.94 322 LEU A N 1
ATOM 2552 C CA . LEU A 1 322 ? 11.532 12.153 -2.299 1.00 89.94 322 LEU A CA 1
ATOM 2553 C C . LEU A 1 322 ? 10.962 13.119 -1.253 1.00 89.94 322 LEU A C 1
ATOM 2555 O O . LEU A 1 322 ? 10.280 12.677 -0.334 1.00 89.94 322 LEU A O 1
ATOM 2559 N N . ALA A 1 323 ? 11.178 14.425 -1.414 1.00 91.38 323 ALA A N 1
ATOM 2560 C CA . ALA A 1 323 ? 10.637 15.442 -0.516 1.00 91.38 323 ALA A CA 1
ATOM 2561 C C . ALA A 1 323 ? 9.100 15.425 -0.492 1.00 91.38 323 ALA A C 1
ATOM 2563 O O . ALA A 1 323 ? 8.501 15.395 0.580 1.00 91.38 323 ALA A O 1
ATOM 2564 N N . VAL A 1 324 ? 8.461 15.358 -1.665 1.00 89.56 324 VAL A N 1
ATOM 2565 C CA . VAL A 1 324 ? 7.000 15.246 -1.795 1.00 89.56 324 VAL A CA 1
ATOM 2566 C C . VAL A 1 324 ? 6.482 13.954 -1.160 1.00 89.56 324 VAL A C 1
ATOM 2568 O O . VAL A 1 324 ? 5.461 13.965 -0.474 1.00 89.56 324 VAL A O 1
ATOM 2571 N N . TYR A 1 325 ? 7.177 12.832 -1.353 1.00 85.06 325 TYR A N 1
ATOM 2572 C CA . TYR A 1 325 ? 6.824 11.564 -0.716 1.00 85.06 325 TYR A CA 1
ATOM 2573 C C . TYR A 1 325 ? 6.895 11.666 0.815 1.00 85.06 325 TYR A C 1
ATOM 2575 O O . TYR A 1 325 ? 5.951 11.275 1.505 1.00 85.06 325 TYR A O 1
ATOM 2583 N N . VAL A 1 326 ? 7.969 12.254 1.350 1.00 87.56 326 VAL A N 1
ATOM 2584 C CA . VAL A 1 326 ? 8.121 12.502 2.790 1.00 87.56 326 VAL A CA 1
ATOM 2585 C C . VAL A 1 326 ? 6.985 13.390 3.305 1.00 87.56 326 VAL A C 1
ATOM 2587 O O . VAL A 1 326 ? 6.342 13.029 4.285 1.00 87.56 326 VAL A O 1
ATOM 2590 N N . GLU A 1 327 ? 6.643 14.478 2.614 1.00 87.44 327 GLU A N 1
ATOM 2591 C CA . GLU A 1 327 ? 5.539 15.363 3.007 1.00 87.44 327 GLU A CA 1
ATOM 2592 C C . GLU A 1 327 ? 4.189 14.630 3.073 1.00 87.44 327 GLU A C 1
ATOM 2594 O O . GLU A 1 327 ? 3.450 14.768 4.049 1.00 87.44 327 GLU A O 1
ATOM 2599 N N . ILE A 1 328 ? 3.878 13.797 2.075 1.00 85.25 328 ILE A N 1
ATOM 2600 C CA . ILE A 1 328 ? 2.653 12.982 2.046 1.00 85.25 328 ILE A CA 1
ATOM 2601 C C . ILE A 1 328 ? 2.616 12.017 3.233 1.00 85.25 328 ILE A C 1
ATOM 2603 O O . ILE A 1 328 ? 1.594 11.922 3.915 1.00 85.25 328 ILE A O 1
ATOM 2607 N N . THR A 1 329 ? 3.715 11.303 3.488 1.00 80.88 329 THR A N 1
ATOM 2608 C CA . THR A 1 329 ? 3.783 10.338 4.596 1.00 80.88 329 THR A CA 1
ATOM 2609 C C . THR A 1 329 ? 3.667 11.025 5.956 1.00 80.88 329 THR A C 1
ATOM 2611 O O . THR A 1 329 ? 2.899 10.567 6.800 1.00 80.88 329 THR A O 1
ATOM 2614 N N . MET A 1 330 ? 4.329 12.170 6.147 1.00 84.25 330 MET A N 1
ATOM 2615 C CA . MET A 1 330 ? 4.211 12.980 7.361 1.00 84.25 330 MET A CA 1
ATOM 2616 C C . MET A 1 330 ? 2.798 13.532 7.544 1.00 84.25 330 MET A C 1
ATOM 2618 O O . MET A 1 330 ? 2.275 13.527 8.656 1.00 84.25 330 MET A O 1
ATOM 2622 N N . LYS A 1 331 ? 2.147 13.977 6.462 1.00 84.38 331 LYS A N 1
ATOM 2623 C CA . LYS A 1 331 ? 0.760 14.447 6.508 1.00 84.38 331 LYS A CA 1
ATOM 2624 C C . LYS A 1 331 ? -0.197 13.324 6.904 1.00 84.38 331 LYS A C 1
ATOM 2626 O O . LYS A 1 331 ? -1.037 13.544 7.770 1.00 84.38 331 LYS A O 1
ATOM 2631 N N . ALA A 1 332 ? -0.047 12.132 6.327 1.00 81.00 332 ALA A N 1
ATOM 2632 C CA . ALA A 1 332 ? -0.861 10.969 6.676 1.00 81.00 332 ALA A CA 1
ATOM 2633 C C . ALA A 1 332 ? -0.643 10.520 8.133 1.00 81.00 332 ALA A C 1
ATOM 2635 O O . ALA A 1 332 ? -1.607 10.192 8.829 1.00 81.00 332 ALA A O 1
ATOM 2636 N N . ALA A 1 333 ? 0.604 10.553 8.618 1.00 79.38 333 ALA A N 1
ATOM 2637 C CA . ALA A 1 333 ? 0.921 10.282 10.019 1.00 79.38 333 ALA A CA 1
ATOM 2638 C C . ALA A 1 333 ? 0.252 11.309 10.948 1.00 79.38 333 ALA A C 1
ATOM 2640 O O . ALA A 1 333 ? -0.471 10.929 11.866 1.00 79.38 333 ALA A O 1
ATOM 2641 N N . LYS A 1 334 ? 0.384 12.606 10.640 1.00 83.19 334 LYS A N 1
ATOM 2642 C CA . LYS A 1 334 ? -0.224 13.694 11.417 1.00 83.19 334 LYS A CA 1
ATOM 2643 C C . LYS A 1 334 ? -1.752 13.650 11.411 1.00 83.19 334 LYS A C 1
ATOM 2645 O O . LYS A 1 334 ? -2.372 13.940 12.426 1.00 83.19 334 LYS A O 1
ATOM 2650 N N . GLU A 1 335 ? -2.376 13.293 10.291 1.00 81.12 335 GLU A N 1
ATOM 2651 C CA . GLU A 1 335 ? -3.831 13.121 10.207 1.00 81.12 335 GLU A CA 1
ATOM 2652 C C . GLU A 1 335 ? -4.301 11.933 11.059 1.00 81.12 335 GLU A C 1
ATOM 2654 O O . GLU A 1 335 ? -5.319 12.021 11.745 1.00 81.12 335 GLU A O 1
ATOM 2659 N N . THR A 1 336 ? -3.523 10.848 11.097 1.00 76.12 336 THR A N 1
ATOM 2660 C CA . THR A 1 336 ? -3.799 9.696 11.969 1.00 76.12 336 THR A CA 1
ATOM 2661 C C . THR A 1 336 ? -3.685 10.078 13.449 1.00 76.12 336 THR A C 1
ATOM 2663 O O . THR A 1 336 ? -4.550 9.721 14.248 1.00 76.12 336 THR A O 1
ATOM 2666 N N . GLU A 1 337 ? -2.667 10.851 13.829 1.00 76.81 337 GLU A N 1
ATOM 2667 C CA . GLU A 1 337 ? -2.526 11.369 15.196 1.00 76.81 337 GLU A CA 1
ATOM 2668 C C . GLU A 1 337 ? -3.647 12.349 15.563 1.00 76.81 337 GLU A C 1
ATOM 2670 O O . GLU A 1 337 ? -4.232 12.231 16.637 1.00 76.81 337 GLU A O 1
ATOM 2675 N N . ALA A 1 338 ? -3.996 13.277 14.668 1.00 79.81 338 ALA A N 1
ATOM 2676 C CA . ALA A 1 338 ? -5.042 14.270 14.899 1.00 79.81 338 ALA A CA 1
ATOM 2677 C C . ALA A 1 338 ? -6.428 13.630 15.047 1.00 79.81 338 ALA A C 1
ATOM 2679 O O . ALA A 1 338 ? -7.163 13.982 15.964 1.00 79.81 338 ALA A O 1
ATOM 2680 N N . THR A 1 339 ? -6.768 12.662 14.192 1.00 76.44 339 THR A N 1
ATOM 2681 C CA . THR A 1 339 ? -8.035 11.917 14.294 1.00 76.44 339 THR A CA 1
ATOM 2682 C C . THR A 1 339 ? -8.110 11.111 15.589 1.00 76.44 339 THR A C 1
ATOM 2684 O O . THR A 1 339 ? -9.140 11.129 16.258 1.00 76.44 339 THR A O 1
ATOM 2687 N N . THR A 1 340 ? -7.004 10.479 15.993 1.00 72.94 340 THR A N 1
ATOM 2688 C CA . THR A 1 340 ? -6.909 9.757 17.270 1.00 72.94 340 THR A CA 1
ATOM 2689 C C . THR A 1 340 ? -7.071 10.714 18.459 1.00 72.94 340 THR A C 1
ATOM 2691 O O . THR A 1 340 ? -7.863 10.460 19.362 1.00 72.94 340 THR A O 1
ATOM 2694 N N . ALA A 1 341 ? -6.386 11.861 18.444 1.00 74.44 341 ALA A N 1
ATOM 2695 C CA . ALA A 1 341 ? -6.480 12.872 19.496 1.00 74.44 341 ALA A CA 1
ATOM 2696 C C . ALA A 1 341 ? -7.879 13.503 19.587 1.00 74.44 341 ALA A C 1
ATOM 2698 O O . ALA A 1 341 ? -8.398 13.694 20.686 1.00 74.44 341 ALA A O 1
ATOM 2699 N N . GLU A 1 342 ? -8.512 13.799 18.450 1.00 74.94 342 GLU A N 1
ATOM 2700 C CA . GLU A 1 342 ? -9.876 14.326 18.407 1.00 74.94 342 GLU A CA 1
ATOM 2701 C C . GLU A 1 342 ? -10.880 13.310 18.957 1.00 74.94 342 GLU A C 1
ATOM 2703 O O . GLU A 1 342 ? -11.781 13.684 19.711 1.00 74.94 342 GLU A O 1
ATOM 2708 N N . GLN A 1 343 ? -10.705 12.026 18.639 1.00 69.62 343 GLN A N 1
ATOM 2709 C CA . GLN A 1 343 ? -11.533 10.963 19.193 1.00 69.62 343 GLN A CA 1
ATOM 2710 C C . GLN A 1 343 ? -11.410 10.902 20.725 1.00 69.62 343 GLN A C 1
ATOM 2712 O O . GLN A 1 343 ? -12.433 10.915 21.407 1.00 69.62 343 GLN A O 1
ATOM 2717 N N . HIS A 1 344 ? -10.196 10.991 21.276 1.00 66.81 344 HIS A N 1
ATOM 2718 C CA . HIS A 1 344 ? -9.984 11.044 22.731 1.00 66.81 344 HIS A CA 1
ATOM 2719 C C . HIS A 1 344 ? -10.561 12.305 23.392 1.00 66.81 344 HIS A C 1
ATOM 2721 O O . HIS A 1 344 ? -11.132 12.245 24.485 1.00 66.81 344 HIS A O 1
ATOM 2727 N N . ALA A 1 345 ? -10.476 13.461 22.732 1.00 70.19 345 ALA A N 1
ATOM 2728 C CA . ALA A 1 345 ? -11.112 14.684 23.220 1.00 70.19 345 ALA A CA 1
ATOM 2729 C C . ALA A 1 345 ? -12.647 14.555 23.233 1.00 70.19 345 ALA A C 1
ATOM 2731 O O . ALA A 1 345 ? -13.298 14.941 24.203 1.00 70.19 345 ALA A O 1
ATOM 2732 N N . ARG A 1 346 ? -13.245 13.970 22.190 1.00 71.44 346 ARG A N 1
ATOM 2733 C CA . ARG A 1 346 ? -14.697 13.742 22.123 1.00 71.44 346 ARG A CA 1
ATOM 2734 C C . ARG A 1 346 ? -15.168 12.729 23.166 1.00 71.44 346 ARG A C 1
ATOM 2736 O O . ARG A 1 346 ? -16.198 12.959 23.798 1.00 71.44 346 ARG A O 1
ATOM 2743 N N . GLU A 1 347 ? -14.417 11.650 23.370 1.00 66.75 347 GLU A N 1
ATOM 2744 C CA . GLU A 1 347 ? -14.703 10.632 24.386 1.00 66.75 347 GLU A CA 1
ATOM 2745 C C . GLU A 1 347 ? -14.637 11.220 25.800 1.00 66.75 347 GLU A C 1
ATOM 2747 O O . GLU A 1 347 ? -15.583 11.056 26.568 1.00 66.75 347 GLU A O 1
ATOM 2752 N N . SER A 1 348 ? -13.599 11.995 26.126 1.00 65.19 348 SER A N 1
ATOM 2753 C CA . SER A 1 348 ? -13.484 12.627 27.450 1.00 65.19 348 SER A CA 1
ATOM 2754 C C . SER A 1 348 ? -14.610 13.632 27.732 1.00 65.19 348 SER A C 1
ATOM 2756 O O . SER A 1 348 ? -15.170 13.638 28.830 1.00 65.19 348 SER A O 1
ATOM 2758 N N . ILE A 1 349 ? -15.027 14.425 26.735 1.00 66.06 349 ILE A N 1
ATOM 2759 C CA . ILE A 1 349 ? -16.184 15.331 26.855 1.00 66.06 349 ILE A CA 1
ATOM 2760 C C . ILE A 1 349 ? -17.490 14.548 27.044 1.00 66.06 349 ILE A C 1
ATOM 2762 O O . ILE A 1 349 ? -18.330 14.946 27.858 1.00 66.06 349 ILE A O 1
ATOM 2766 N N . ARG A 1 350 ? -17.678 13.441 26.310 1.00 71.56 350 ARG A N 1
ATOM 2767 C CA . ARG A 1 350 ? -18.854 12.569 26.448 1.00 71.56 350 ARG A CA 1
ATOM 2768 C C . ARG A 1 350 ? -18.933 11.997 27.861 1.00 71.56 350 ARG A C 1
ATOM 2770 O O . ARG A 1 350 ? -19.938 12.211 28.531 1.00 71.56 350 ARG A O 1
ATOM 2777 N N . VAL A 1 351 ? -17.856 11.369 28.337 1.00 67.12 351 VAL A N 1
ATOM 2778 C CA . VAL A 1 351 ? -17.767 10.781 29.684 1.00 67.12 351 VAL A CA 1
ATOM 2779 C C . VAL A 1 351 ? -18.056 11.830 30.757 1.00 67.12 351 VAL A C 1
ATOM 2781 O O . VAL A 1 351 ? -18.870 11.581 31.646 1.00 67.12 351 VAL A O 1
ATOM 2784 N N . ALA A 1 352 ? -17.471 13.028 30.659 1.00 59.34 352 ALA A N 1
ATOM 2785 C CA . ALA A 1 352 ? -17.716 14.103 31.618 1.00 59.34 352 ALA A CA 1
ATOM 2786 C C . ALA A 1 352 ? -19.191 14.550 31.641 1.00 59.34 352 ALA A C 1
ATOM 2788 O O . ALA A 1 352 ? -19.762 14.744 32.717 1.00 59.34 352 ALA A O 1
ATOM 2789 N N . ARG A 1 353 ? -19.836 14.679 30.471 1.00 63.47 353 ARG A N 1
ATOM 2790 C CA . ARG A 1 353 ? -21.251 15.074 30.372 1.00 63.47 353 ARG A CA 1
ATOM 2791 C C . ARG A 1 353 ? -22.174 14.007 30.959 1.00 63.47 353 ARG A C 1
ATOM 2793 O O . ARG A 1 353 ? -23.031 14.343 31.773 1.00 63.47 353 ARG A O 1
ATOM 2800 N N . THR A 1 354 ? -21.982 12.745 30.586 1.00 62.78 354 THR A N 1
ATOM 2801 C CA . THR A 1 354 ? -22.794 11.628 31.087 1.00 62.78 354 THR A CA 1
ATOM 2802 C C . THR A 1 354 ? -22.594 11.439 32.594 1.00 62.78 354 THR A C 1
ATOM 2804 O O . THR A 1 354 ? -23.571 11.284 33.323 1.00 62.78 354 THR A O 1
ATOM 2807 N N . THR A 1 355 ? -21.359 11.569 33.095 1.00 59.31 355 THR A N 1
ATOM 2808 C CA . THR A 1 355 ? -21.056 11.528 34.540 1.00 59.31 355 THR A CA 1
ATOM 2809 C C . THR A 1 355 ? -21.747 12.661 35.296 1.00 59.31 355 THR A C 1
ATOM 2811 O O . THR A 1 355 ? -22.304 12.442 36.368 1.00 59.31 355 THR A O 1
ATOM 2814 N N . ARG A 1 356 ? -21.764 13.875 34.736 1.00 61.97 356 ARG A N 1
ATOM 2815 C CA . ARG A 1 356 ? -22.447 15.024 35.342 1.00 61.97 356 ARG A CA 1
ATOM 2816 C C . ARG A 1 356 ? -23.962 14.823 35.415 1.00 61.97 356 ARG A C 1
ATOM 2818 O O . ARG A 1 356 ? -24.555 15.128 36.445 1.00 61.97 356 ARG A O 1
ATOM 2825 N N . GLU A 1 357 ? -24.588 14.306 34.360 1.00 65.50 357 GLU A N 1
ATOM 2826 C CA . GLU A 1 357 ? -26.023 13.981 34.372 1.00 65.50 357 GLU A CA 1
ATOM 2827 C C . GLU A 1 357 ? -26.349 12.862 35.370 1.00 65.50 357 GLU A C 1
ATOM 2829 O O . GLU A 1 357 ? -27.325 12.958 36.116 1.00 65.50 357 GLU A O 1
ATOM 2834 N N . LEU A 1 358 ? -25.485 11.849 35.464 1.00 66.06 358 LEU A N 1
ATOM 2835 C CA . LEU A 1 358 ? -25.597 10.791 36.463 1.00 66.06 358 LEU A CA 1
ATOM 2836 C C . LEU A 1 358 ? -25.517 11.364 37.889 1.00 66.06 358 LEU A C 1
ATOM 2838 O O . LEU A 1 358 ? -26.388 11.094 38.714 1.00 66.06 358 LEU A O 1
ATOM 2842 N N . LEU A 1 359 ? -24.528 12.218 38.168 1.00 61.69 359 LEU A N 1
ATOM 2843 C CA . LEU A 1 359 ? -24.364 12.876 39.467 1.00 61.69 359 LEU A CA 1
ATOM 2844 C C . LEU A 1 359 ? -25.570 13.743 39.842 1.00 61.69 359 LEU A C 1
ATOM 2846 O O . LEU A 1 359 ? -26.000 13.696 40.991 1.00 61.69 359 LEU A O 1
ATOM 2850 N N . LYS A 1 360 ? -26.170 14.475 38.894 1.00 66.50 360 LYS A N 1
ATOM 2851 C CA . LYS A 1 360 ? -27.410 15.235 39.144 1.00 66.50 360 LYS A CA 1
ATOM 2852 C C . LYS A 1 360 ? -28.562 14.327 39.580 1.00 66.50 360 LYS A C 1
ATOM 2854 O O . LYS A 1 360 ? -29.298 14.680 40.498 1.00 66.50 360 LYS A O 1
ATOM 2859 N N . LYS A 1 361 ? -28.714 13.153 38.955 1.00 67.81 361 LYS A N 1
ATOM 2860 C CA . LYS A 1 361 ? -29.743 12.167 39.330 1.00 67.81 361 LYS A CA 1
ATOM 2861 C C . LYS A 1 361 ? -29.512 11.623 40.742 1.00 67.81 361 LYS A C 1
ATOM 2863 O O . LYS A 1 361 ? -30.458 11.560 41.524 1.00 67.81 361 LYS A O 1
ATOM 2868 N N . PHE A 1 362 ? -28.264 11.307 41.094 1.00 67.12 362 PHE A N 1
ATOM 2869 C CA . PHE A 1 362 ? -27.899 10.893 42.454 1.00 67.12 362 PHE A CA 1
ATOM 2870 C C . PHE A 1 362 ? -28.101 12.008 43.488 1.00 67.12 362 PHE A C 1
ATOM 2872 O O . PHE A 1 362 ? -28.617 11.740 44.569 1.00 67.12 362 PHE A O 1
ATOM 2879 N N . ALA A 1 363 ? -27.759 13.254 43.155 1.00 65.25 363 ALA A N 1
ATOM 2880 C CA . ALA A 1 363 ? -27.964 14.416 44.017 1.00 65.25 363 ALA A CA 1
ATOM 2881 C C . ALA A 1 363 ? -29.454 14.669 44.299 1.00 65.25 363 ALA A C 1
ATOM 2883 O O . ALA A 1 363 ? -29.849 14.883 45.445 1.00 65.25 363 ALA A O 1
ATOM 2884 N N . ALA A 1 364 ? -30.293 14.598 43.261 1.00 69.19 364 ALA A N 1
ATOM 2885 C CA . ALA A 1 364 ? -31.740 14.729 43.398 1.00 69.19 364 ALA A CA 1
ATOM 2886 C C . ALA A 1 364 ? -32.329 13.607 44.267 1.00 69.19 364 ALA A C 1
ATOM 2888 O O . ALA A 1 364 ? -33.147 13.872 45.144 1.00 69.19 364 ALA A O 1
ATOM 2889 N N . ALA A 1 365 ? -31.876 12.366 44.067 1.00 68.56 365 ALA A N 1
ATOM 2890 C CA . ALA A 1 365 ? -32.305 11.233 44.878 1.00 68.56 365 ALA A CA 1
ATOM 2891 C C . ALA A 1 365 ? -31.892 11.369 46.348 1.00 68.56 365 ALA A C 1
ATOM 2893 O O . ALA A 1 365 ? -32.688 11.065 47.229 1.00 68.56 365 ALA A O 1
ATOM 2894 N N . TYR A 1 366 ? -30.668 11.843 46.606 1.00 67.06 366 TYR A N 1
ATOM 2895 C CA . TYR A 1 366 ? -30.155 12.072 47.955 1.00 67.06 366 TYR A CA 1
ATOM 2896 C C . TYR A 1 366 ? -31.018 13.076 48.726 1.00 67.06 366 TYR A C 1
ATOM 2898 O O . TYR A 1 366 ? -31.386 12.799 49.862 1.00 67.06 366 TYR A O 1
ATOM 2906 N N . ARG A 1 367 ? -31.407 14.199 48.100 1.00 68.75 367 ARG A N 1
ATOM 2907 C CA . ARG A 1 367 ? -32.287 15.191 48.746 1.00 68.75 367 ARG A CA 1
ATOM 2908 C C . ARG A 1 367 ? -33.653 14.605 49.100 1.00 68.75 367 ARG A C 1
ATOM 2910 O O . ARG A 1 367 ? -34.097 14.772 50.227 1.00 68.75 367 ARG A O 1
ATOM 2917 N N . ILE A 1 368 ? -34.281 13.869 48.180 1.00 72.75 368 ILE A N 1
ATOM 2918 C CA . ILE A 1 368 ? -35.583 13.236 48.450 1.00 72.75 368 ILE A CA 1
ATOM 2919 C C . ILE A 1 368 ? -35.452 12.193 49.568 1.00 72.75 368 ILE A C 1
ATOM 2921 O O . ILE A 1 368 ? -36.313 12.102 50.436 1.00 72.75 368 ILE A O 1
ATOM 2925 N N . PHE A 1 369 ? -34.370 11.413 49.567 1.00 68.62 369 PHE A N 1
ATOM 2926 C CA . PHE A 1 369 ? -34.103 10.433 50.616 1.00 68.62 369 PHE A CA 1
ATOM 2927 C C . PHE A 1 369 ? -33.932 11.104 51.987 1.00 68.62 369 PHE A C 1
ATOM 2929 O O . PHE A 1 369 ? -34.516 10.639 52.960 1.00 68.62 369 PHE A O 1
ATOM 2936 N N . GLN A 1 370 ? -33.210 12.227 52.049 1.00 68.88 370 GLN A N 1
ATOM 2937 C CA . GLN A 1 370 ? -33.007 12.991 53.280 1.00 68.88 370 GLN A CA 1
ATOM 2938 C C . GLN A 1 370 ? -34.307 13.648 53.787 1.00 68.88 370 GLN A C 1
ATOM 2940 O O . GLN A 1 370 ? -34.599 13.577 54.977 1.00 68.88 370 GLN A O 1
ATOM 2945 N N . GLU A 1 371 ? -35.124 14.228 52.898 1.00 69.69 371 GLU A N 1
ATOM 2946 C CA . GLU A 1 371 ? -36.443 14.786 53.253 1.00 69.69 371 GLU A CA 1
ATOM 2947 C C . GLU A 1 371 ? -37.391 13.715 53.822 1.00 69.69 371 GLU A C 1
ATOM 2949 O O . GLU A 1 371 ? -38.136 13.977 54.769 1.00 69.69 371 GLU A O 1
ATOM 2954 N N . LEU A 1 372 ? -37.353 12.497 53.272 1.00 66.56 372 LEU A N 1
ATOM 2955 C CA . LEU A 1 372 ? -38.141 11.363 53.763 1.00 66.56 372 LEU A CA 1
ATOM 2956 C C . LEU A 1 372 ? -37.664 10.880 55.139 1.00 66.56 372 LEU A C 1
ATOM 2958 O O . LEU A 1 372 ? -38.490 10.571 55.996 1.00 66.56 372 LEU A O 1
ATOM 2962 N N . GLU A 1 373 ? -36.351 10.853 55.366 1.00 65.12 373 GLU A N 1
ATOM 2963 C CA . GLU A 1 373 ? -35.747 10.427 56.633 1.00 65.12 373 GLU A CA 1
ATOM 2964 C C . GLU A 1 373 ? -36.037 11.415 57.781 1.00 65.12 373 GLU A C 1
ATOM 2966 O O . GLU A 1 373 ? -36.187 11.002 58.933 1.00 65.12 373 GLU A O 1
ATOM 2971 N N . GLU A 1 374 ? -36.186 12.711 57.473 1.00 62.97 374 GLU A N 1
ATOM 2972 C CA . GLU A 1 374 ? -36.594 13.744 58.437 1.00 62.97 374 GLU A CA 1
ATOM 2973 C C . GLU A 1 374 ? -38.103 13.717 58.766 1.00 62.97 374 GLU A C 1
ATOM 2975 O O . GLU A 1 374 ? -38.488 14.086 59.878 1.00 62.97 374 GLU A O 1
ATOM 2980 N N . CYS A 1 375 ? -38.963 13.271 57.839 1.00 56.53 375 CYS A N 1
ATOM 2981 C CA . CYS A 1 375 ? -40.425 13.279 58.013 1.00 56.53 375 CYS A CA 1
ATOM 2982 C C . CYS A 1 375 ? -40.999 11.987 58.620 1.00 56.53 375 CYS A C 1
ATOM 2984 O O . CYS A 1 375 ? -41.959 12.050 59.391 1.00 56.53 375 CYS A O 1
ATOM 2986 N N . GLU A 1 376 ? -40.444 10.819 58.288 1.00 51.84 376 GLU A N 1
ATOM 2987 C CA . GLU A 1 376 ? -40.953 9.517 58.727 1.00 51.84 376 GLU A CA 1
ATOM 2988 C C . GLU A 1 376 ? -39.837 8.718 59.406 1.00 51.84 376 GLU A C 1
ATOM 2990 O O . GLU A 1 376 ? -38.943 8.173 58.762 1.00 51.84 376 GLU A O 1
ATOM 2995 N N . GLY A 1 377 ? -39.883 8.622 60.736 1.00 46.81 377 GLY A N 1
ATOM 2996 C CA . GLY A 1 377 ? -38.937 7.802 61.489 1.00 46.81 377 GLY A CA 1
ATOM 2997 C C . GLY A 1 377 ? -38.898 6.355 60.978 1.00 46.81 377 GLY A C 1
ATOM 2998 O O . GLY A 1 377 ? -39.826 5.591 61.218 1.00 46.81 377 GLY A O 1
ATOM 2999 N N . HIS A 1 378 ? -37.798 5.988 60.311 1.00 44.34 378 HIS A N 1
ATOM 3000 C CA . HIS A 1 378 ? -37.376 4.618 59.978 1.00 44.34 378 HIS A CA 1
ATOM 3001 C C . HIS A 1 378 ? -38.466 3.710 59.365 1.00 44.34 378 HIS A C 1
ATOM 3003 O O . HIS A 1 378 ? -38.598 2.544 59.748 1.00 44.34 378 HIS A O 1
ATOM 3009 N N . GLN A 1 379 ? -39.223 4.193 58.377 1.00 48.25 379 GLN A N 1
ATOM 3010 C CA . GLN A 1 379 ? -40.024 3.309 57.524 1.00 48.25 379 GLN A CA 1
ATOM 3011 C C . GLN A 1 379 ? -39.290 3.034 56.201 1.00 48.25 379 GLN A C 1
ATOM 3013 O O . GLN A 1 379 ? -38.715 3.923 55.582 1.00 48.25 379 GLN A O 1
ATOM 3018 N N . GLN A 1 380 ? -39.234 1.759 55.807 1.00 50.31 380 GLN A N 1
ATOM 3019 C CA . GLN A 1 380 ? -38.347 1.254 54.756 1.00 50.31 380 GLN A CA 1
ATOM 3020 C C . GLN A 1 380 ? -38.792 1.744 53.363 1.00 50.31 380 GLN A C 1
ATOM 3022 O O . GLN A 1 380 ? -39.686 1.166 52.741 1.00 50.31 380 GLN A O 1
ATOM 3027 N N . VAL A 1 381 ? -38.171 2.816 52.862 1.00 56.00 381 VAL A N 1
ATOM 3028 C CA . VAL A 1 381 ? -38.469 3.393 51.542 1.00 56.00 381 VAL A CA 1
ATOM 3029 C C . VAL A 1 381 ? -38.111 2.383 50.450 1.00 56.00 381 VAL A C 1
ATOM 3031 O O . VAL A 1 381 ? -36.944 2.103 50.193 1.00 56.00 381 VAL A O 1
ATOM 3034 N N . THR A 1 382 ? -39.125 1.799 49.806 1.00 53.88 382 THR A N 1
ATOM 3035 C CA . THR A 1 382 ? -38.933 0.714 48.824 1.00 53.88 382 THR A CA 1
ATOM 3036 C C . THR A 1 382 ? -38.872 1.213 47.375 1.00 53.88 382 THR A C 1
ATOM 3038 O O . THR A 1 382 ? -38.479 0.459 46.486 1.00 53.88 382 THR A O 1
ATOM 3041 N N . ARG A 1 383 ? -39.274 2.467 47.100 1.00 51.84 383 ARG A N 1
ATOM 3042 C CA . ARG A 1 383 ? -39.301 3.032 45.740 1.00 51.84 383 ARG A CA 1
ATOM 3043 C C . ARG A 1 383 ? -39.298 4.566 45.748 1.00 51.84 383 ARG A C 1
ATOM 3045 O O . ARG A 1 383 ? -40.101 5.166 46.453 1.00 51.84 383 ARG A O 1
ATOM 3052 N N . LEU A 1 384 ? -38.438 5.183 44.935 1.00 57.16 384 LEU A N 1
ATOM 3053 C CA . LEU A 1 384 ? -38.395 6.629 44.687 1.00 57.16 384 LEU A CA 1
ATOM 3054 C C . LEU A 1 384 ? -39.061 6.913 43.335 1.00 57.16 384 LEU A C 1
ATOM 3056 O O . LEU A 1 384 ? -38.599 6.436 42.299 1.00 57.16 384 LEU A O 1
ATOM 3060 N N . GLU A 1 385 ? -40.152 7.679 43.335 1.00 52.97 385 GLU A N 1
ATOM 3061 C CA . GLU A 1 385 ? -40.767 8.177 42.103 1.00 52.97 385 GLU A CA 1
ATOM 3062 C C . GLU A 1 385 ? -40.196 9.558 41.762 1.00 52.97 385 GLU A C 1
ATOM 3064 O O . GLU A 1 385 ? -40.528 10.563 42.390 1.00 52.97 385 GLU A O 1
ATOM 3069 N N . PHE A 1 386 ? -39.345 9.624 40.735 1.00 52.25 386 PHE A N 1
ATOM 3070 C CA . PHE A 1 386 ? -38.873 10.892 40.180 1.00 52.25 386 PHE A CA 1
ATOM 3071 C C . PHE A 1 386 ? -40.030 11.597 39.461 1.00 52.25 386 PHE A C 1
ATOM 3073 O O . PHE A 1 386 ? -40.292 11.369 38.280 1.00 52.25 386 PHE A O 1
ATOM 3080 N N . ARG A 1 387 ? -40.762 12.459 40.171 1.00 43.50 387 ARG A N 1
ATOM 3081 C CA . ARG A 1 387 ? -41.798 13.299 39.560 1.00 43.50 387 ARG A CA 1
ATOM 3082 C C . ARG A 1 387 ? -41.118 14.291 38.611 1.00 43.50 387 ARG A C 1
ATOM 3084 O O . ARG A 1 387 ? -40.309 15.102 39.046 1.00 43.50 387 ARG A O 1
ATOM 3091 N N . GLY A 1 388 ? -41.431 14.200 37.317 1.00 39.12 388 GLY A N 1
ATOM 3092 C CA . GLY A 1 388 ? -40.828 14.975 36.222 1.00 39.12 388 GLY A CA 1
ATOM 3093 C C . GLY A 1 388 ? -41.128 16.478 36.248 1.00 39.12 388 GLY A C 1
ATOM 3094 O O . GLY A 1 388 ? -41.754 16.999 35.330 1.00 39.12 388 GLY A O 1
ATOM 3095 N N . GLY A 1 389 ? -40.693 17.172 37.296 1.00 37.25 389 GLY A N 1
ATOM 3096 C CA . GLY A 1 389 ? -40.696 18.625 37.399 1.00 37.25 389 GLY A CA 1
ATOM 3097 C C . GLY A 1 389 ? -39.286 19.166 37.209 1.00 37.25 389 GLY A C 1
ATOM 3098 O O . GLY A 1 389 ? -38.352 18.721 37.870 1.00 37.25 389 GLY A O 1
ATOM 3099 N N . SER A 1 390 ? -39.132 20.131 36.306 1.00 37.19 390 SER A N 1
ATOM 3100 C CA . SER A 1 390 ? -37.905 20.897 36.124 1.00 37.19 390 SER A CA 1
ATOM 3101 C C . SER A 1 390 ? -37.571 21.680 37.399 1.00 37.19 390 SER A C 1
ATOM 3103 O O . SER A 1 390 ? -38.025 22.811 37.577 1.00 37.19 390 SER A O 1
ATOM 3105 N N . THR A 1 391 ? -36.778 21.113 38.301 1.00 39.66 391 THR A N 1
ATOM 3106 C CA . THR A 1 391 ? -36.055 21.928 39.274 1.00 39.66 391 THR A CA 1
ATOM 3107 C C . THR A 1 391 ? -34.856 22.513 38.538 1.00 39.66 391 THR A C 1
ATOM 3109 O O . THR A 1 391 ? -33.975 21.800 38.060 1.00 39.66 391 THR A O 1
ATOM 3112 N N . ILE A 1 392 ? -34.894 23.829 38.323 1.00 39.44 392 ILE A N 1
ATOM 3113 C CA . ILE A 1 392 ? -33.795 24.599 37.737 1.00 39.44 392 ILE A CA 1
ATOM 3114 C C . ILE A 1 392 ? -32.572 24.376 38.632 1.00 39.44 392 ILE A C 1
ATOM 3116 O O . ILE A 1 392 ? -32.512 24.873 39.751 1.00 39.44 392 ILE A O 1
ATOM 3120 N N . PHE A 1 393 ? -31.645 23.555 38.147 1.00 43.09 393 PHE A N 1
ATOM 3121 C CA . PHE A 1 393 ? -30.433 23.155 38.849 1.00 43.09 393 PHE A CA 1
ATOM 3122 C C . PHE A 1 393 ? -29.321 24.130 38.447 1.00 43.09 393 PHE A C 1
ATOM 3124 O O . PHE A 1 393 ? -28.810 24.064 37.326 1.00 43.09 393 PHE A O 1
ATOM 3131 N N . THR A 1 394 ? -28.992 25.081 39.317 1.00 42.34 394 THR A N 1
ATOM 3132 C CA . THR A 1 394 ? -27.845 25.982 39.140 1.00 42.34 394 THR A CA 1
ATOM 3133 C C . THR A 1 394 ? -26.553 25.268 39.538 1.00 42.34 394 THR A C 1
ATOM 3135 O O . THR A 1 394 ? -26.553 24.429 40.435 1.00 42.34 394 THR A O 1
ATOM 3138 N N . ASP A 1 395 ? -25.448 25.574 38.852 1.00 41.25 395 ASP A N 1
ATOM 3139 C CA . ASP A 1 395 ? -24.154 24.878 38.999 1.00 41.25 395 ASP A CA 1
ATOM 3140 C C . ASP A 1 395 ? -23.552 24.952 40.420 1.00 41.25 395 ASP A C 1
ATOM 3142 O O . ASP A 1 395 ? -22.721 24.123 40.792 1.00 41.25 395 ASP A O 1
ATOM 3146 N N . ASP A 1 396 ? -24.024 25.898 41.233 1.00 40.03 396 ASP A N 1
ATOM 3147 C CA . ASP A 1 396 ? -23.552 26.142 42.598 1.00 40.03 396 ASP A CA 1
ATOM 3148 C C . ASP A 1 396 ? -24.073 25.121 43.637 1.00 40.03 396 ASP A C 1
ATOM 3150 O O . ASP A 1 396 ? -23.457 24.947 44.686 1.00 40.03 396 ASP A O 1
ATOM 3154 N N . ASP A 1 397 ? -25.144 24.374 43.340 1.00 41.19 397 ASP A N 1
ATOM 3155 C CA . ASP A 1 397 ? -25.848 23.515 44.316 1.00 41.19 397 ASP A CA 1
ATOM 3156 C C . ASP A 1 397 ? -25.275 22.087 44.450 1.00 41.19 397 ASP A C 1
ATOM 3158 O O . ASP A 1 397 ? -25.698 21.313 45.311 1.00 41.19 397 ASP A O 1
ATOM 3162 N N . VAL A 1 398 ? -24.307 21.710 43.605 1.00 46.16 398 VAL A N 1
ATOM 3163 C CA . VAL A 1 398 ? -23.654 20.380 43.634 1.00 46.16 398 VAL A CA 1
ATOM 3164 C C . VAL A 1 398 ? -22.655 20.258 44.802 1.00 46.16 398 VAL A C 1
ATOM 3166 O O . VAL A 1 398 ? -22.211 19.159 45.130 1.00 46.16 398 VAL A O 1
ATOM 3169 N N . HIS A 1 399 ? -22.309 21.372 45.454 1.00 44.03 399 HIS A N 1
ATOM 3170 C CA . HIS A 1 399 ? -21.248 21.444 46.466 1.00 44.03 399 HIS A CA 1
ATOM 3171 C C . HIS A 1 399 ? -21.688 21.111 47.904 1.00 44.03 399 HIS A C 1
ATOM 3173 O O . HIS A 1 399 ? -20.837 21.017 48.793 1.00 44.03 399 HIS A O 1
ATOM 3179 N N . ASP A 1 400 ? -22.974 20.867 48.153 1.00 44.41 400 ASP A N 1
ATOM 3180 C CA . ASP A 1 400 ? -23.461 20.519 49.489 1.00 44.41 400 ASP A CA 1
ATOM 3181 C C . ASP A 1 400 ? -23.400 19.011 49.744 1.00 44.41 400 ASP A C 1
ATOM 3183 O O . ASP A 1 400 ? -24.244 18.271 49.268 1.00 44.41 400 ASP A O 1
ATOM 3187 N N . LYS A 1 401 ? -22.401 18.558 50.517 1.00 50.19 401 LYS A N 1
ATOM 3188 C CA . LYS A 1 401 ? -22.342 17.291 51.293 1.00 50.19 401 LYS A CA 1
ATOM 3189 C C . LYS A 1 401 ? -23.284 16.145 50.841 1.00 50.19 401 LYS A C 1
ATOM 3191 O O . LYS A 1 401 ? -24.067 15.639 51.643 1.00 50.19 401 LYS A O 1
ATOM 3196 N N . ILE A 1 402 ? -23.180 15.683 49.593 1.00 53.00 402 ILE A N 1
ATOM 3197 C CA . ILE A 1 402 ? -23.909 14.495 49.116 1.00 53.00 402 ILE A CA 1
ATOM 3198 C C . ILE A 1 402 ? -23.143 13.244 49.562 1.00 53.00 402 ILE A C 1
ATOM 3200 O O . ILE A 1 402 ? -21.994 13.044 49.168 1.00 53.00 402 ILE A O 1
ATOM 3204 N N . ALA A 1 403 ? -23.777 12.379 50.354 1.00 56.34 403 ALA A N 1
ATOM 3205 C CA . ALA A 1 403 ? -23.230 11.080 50.740 1.00 56.34 403 ALA A CA 1
ATOM 3206 C C . ALA A 1 403 ? -24.041 9.948 50.088 1.00 56.34 403 ALA A C 1
ATOM 3208 O O . ALA A 1 403 ? -25.181 9.687 50.461 1.00 56.34 403 ALA A O 1
ATOM 3209 N N . ILE A 1 404 ? -23.459 9.248 49.109 1.00 60.19 404 ILE A N 1
ATOM 3210 C CA . ILE A 1 404 ? -24.140 8.132 48.433 1.00 60.19 404 ILE A CA 1
ATOM 3211 C C . ILE A 1 404 ? -24.017 6.868 49.296 1.00 60.19 404 ILE A C 1
ATOM 3213 O O . ILE A 1 404 ? -22.971 6.219 49.325 1.00 60.19 404 ILE A O 1
ATOM 3217 N N . THR A 1 405 ? -25.083 6.516 50.016 1.00 62.56 405 THR A N 1
ATOM 3218 C CA . THR A 1 405 ? -25.171 5.266 50.788 1.00 62.56 405 THR A CA 1
ATOM 3219 C C . THR A 1 405 ? -25.461 4.068 49.871 1.00 62.56 405 THR A C 1
ATOM 3221 O O . THR A 1 405 ? -25.982 4.229 48.767 1.00 62.56 405 THR A O 1
ATOM 3224 N N . LYS A 1 406 ? -25.142 2.837 50.314 1.00 61.72 406 LYS A N 1
ATOM 3225 C CA . LYS A 1 406 ? -25.417 1.605 49.536 1.00 61.72 406 LYS A CA 1
ATOM 3226 C C . LYS A 1 406 ? -26.910 1.455 49.221 1.00 61.72 406 LYS A C 1
ATOM 3228 O O . LYS A 1 406 ? -27.268 1.019 48.132 1.00 61.72 406 LYS A O 1
ATOM 3233 N N . GLU A 1 407 ? -27.766 1.828 50.166 1.00 63.97 407 GLU A N 1
ATOM 3234 C CA . GLU A 1 407 ? -29.222 1.762 50.024 1.00 63.97 407 GLU A CA 1
ATOM 3235 C C . GLU A 1 407 ? -29.724 2.771 48.993 1.00 63.97 407 GLU A C 1
ATOM 3237 O O . GLU A 1 407 ? -30.419 2.379 48.057 1.00 63.97 407 GLU A O 1
ATOM 3242 N N . LEU A 1 408 ? -29.275 4.029 49.081 1.00 64.88 408 LEU A N 1
ATOM 3243 C CA . LEU A 1 408 ? -29.576 5.050 48.080 1.00 64.88 408 LEU A CA 1
ATOM 3244 C C . LEU A 1 408 ? -29.091 4.623 46.693 1.00 64.88 408 LEU A C 1
ATOM 3246 O O . LEU A 1 408 ? -29.819 4.757 45.714 1.00 64.88 408 LEU A O 1
ATOM 3250 N N . PHE A 1 409 ? -27.884 4.063 46.604 1.00 64.88 409 PHE A N 1
ATOM 3251 C CA . PHE A 1 409 ? -27.345 3.584 45.340 1.00 64.88 409 PHE A CA 1
ATOM 3252 C C . PHE A 1 409 ? -28.232 2.507 44.714 1.00 64.88 409 PHE A C 1
ATOM 3254 O O . PHE A 1 409 ? -28.690 2.687 43.589 1.00 64.88 409 PHE A O 1
ATOM 3261 N N . LEU A 1 410 ? -28.537 1.431 45.449 1.00 68.44 410 LEU A N 1
ATOM 3262 C CA . LEU A 1 410 ? -29.375 0.327 44.963 1.00 68.44 410 LEU A CA 1
ATOM 3263 C C . LEU A 1 410 ? -30.781 0.771 44.553 1.00 68.44 410 LEU A C 1
ATOM 3265 O O . LEU A 1 410 ? -31.394 0.135 43.698 1.00 68.44 410 LEU A O 1
ATOM 3269 N N . LEU A 1 411 ? -31.285 1.846 45.150 1.00 71.19 411 LEU A N 1
ATOM 3270 C CA . LEU A 1 411 ? -32.594 2.404 44.851 1.00 71.19 411 LEU A CA 1
ATOM 3271 C C . LEU A 1 411 ? -32.552 3.280 43.585 1.00 71.19 411 LEU A C 1
ATOM 3273 O O . LEU A 1 411 ? -33.424 3.168 42.725 1.00 71.19 411 LEU A O 1
ATOM 3277 N N . VAL A 1 412 ? -31.489 4.069 43.403 1.00 66.94 412 VAL A N 1
ATOM 3278 C CA . VAL A 1 412 ? -31.276 4.914 42.215 1.00 66.94 412 VAL A CA 1
ATOM 3279 C C . VAL A 1 412 ? -30.959 4.089 40.963 1.00 66.94 412 VAL A C 1
ATOM 3281 O O . VAL A 1 412 ? -31.424 4.443 39.879 1.00 66.94 412 VAL A O 1
ATOM 3284 N N . ILE A 1 413 ? -30.248 2.955 41.075 1.00 71.56 413 ILE A N 1
ATOM 3285 C CA . ILE A 1 413 ? -29.938 2.122 39.892 1.00 71.56 413 ILE A CA 1
ATOM 3286 C C . ILE A 1 413 ? -31.175 1.451 39.280 1.00 71.56 413 ILE A C 1
ATOM 3288 O O . ILE A 1 413 ? -31.088 0.897 38.185 1.00 71.56 413 ILE A O 1
ATOM 3292 N N . GLN A 1 414 ? -32.312 1.436 39.982 1.00 78.69 414 GLN A N 1
ATOM 3293 C CA . GLN A 1 414 ? -33.564 0.876 39.464 1.00 78.69 414 GLN A CA 1
ATOM 3294 C C . GLN A 1 414 ? -34.227 1.795 38.428 1.00 78.69 414 GLN A C 1
ATOM 3296 O O . GLN A 1 414 ? -35.086 1.334 37.672 1.00 78.69 414 GLN A O 1
ATOM 3301 N N . ASP A 1 415 ? -33.833 3.072 38.366 1.00 78.88 415 ASP A N 1
ATOM 3302 C CA . ASP A 1 415 ? -34.307 4.012 37.353 1.00 78.88 415 ASP A CA 1
ATOM 3303 C C . ASP A 1 415 ? -33.730 3.653 35.969 1.00 78.88 415 ASP A C 1
ATOM 3305 O O . ASP A 1 415 ? -32.520 3.495 35.783 1.00 78.88 415 ASP A O 1
ATOM 3309 N N . ARG A 1 416 ? -34.613 3.556 34.968 1.00 77.81 416 ARG A N 1
ATOM 3310 C CA . ARG A 1 416 ? -34.253 3.269 33.573 1.00 77.81 416 ARG A CA 1
ATOM 3311 C C . ARG A 1 416 ? -33.352 4.335 32.957 1.00 77.81 416 ARG A C 1
ATOM 3313 O O . ARG A 1 416 ? -32.516 3.993 32.125 1.00 77.81 416 ARG A O 1
ATOM 3320 N N . ASP A 1 417 ? -33.510 5.602 33.326 1.00 76.69 417 ASP A N 1
ATOM 3321 C CA . ASP A 1 417 ? -32.681 6.680 32.782 1.00 76.69 417 ASP A CA 1
ATOM 3322 C C . ASP A 1 417 ? -31.272 6.654 33.380 1.00 76.69 417 ASP A C 1
ATOM 3324 O O . ASP A 1 417 ? -30.296 6.878 32.667 1.00 76.69 417 ASP A O 1
ATOM 3328 N N . VAL A 1 418 ? -31.146 6.289 34.658 1.00 75.00 418 VAL A N 1
ATOM 3329 C CA . VAL A 1 418 ? -29.844 6.051 35.294 1.00 75.00 418 VAL A CA 1
ATOM 3330 C C . VAL A 1 418 ? -29.160 4.836 34.676 1.00 75.00 418 VAL A C 1
ATOM 3332 O O . VAL A 1 418 ? -27.976 4.905 34.353 1.00 75.00 418 VAL A O 1
ATOM 3335 N N . GLN A 1 419 ? -29.902 3.754 34.422 1.00 75.88 419 GLN A N 1
ATOM 3336 C CA . GLN A 1 419 ? -29.364 2.584 33.726 1.00 75.88 419 GLN A CA 1
ATOM 3337 C C . GLN A 1 419 ? -28.832 2.938 32.336 1.00 75.88 419 GLN A C 1
ATOM 3339 O O . GLN A 1 419 ? -27.719 2.535 32.019 1.00 75.88 419 GLN A O 1
ATOM 3344 N N . ARG A 1 420 ? -29.564 3.748 31.560 1.00 76.50 420 ARG A N 1
ATOM 3345 C CA . ARG A 1 420 ? -29.120 4.228 30.240 1.00 76.50 420 ARG A CA 1
ATOM 3346 C C . ARG A 1 420 ? -27.854 5.076 30.309 1.00 76.50 420 ARG A C 1
ATOM 3348 O O . ARG A 1 420 ? -26.968 4.885 29.487 1.00 76.50 420 ARG A O 1
ATOM 3355 N N . LEU A 1 421 ? -27.757 5.995 31.273 1.00 67.12 421 LEU A N 1
ATOM 3356 C CA . LEU A 1 421 ? -26.548 6.805 31.466 1.00 67.12 421 LEU A CA 1
ATOM 3357 C C . LEU A 1 421 ? -25.351 5.923 31.850 1.00 67.12 421 LEU A C 1
ATOM 3359 O O . LEU A 1 421 ? -24.254 6.125 31.344 1.00 67.12 421 LEU A O 1
ATOM 3363 N N . MET A 1 422 ? -25.561 4.912 32.699 1.00 64.12 422 MET A N 1
ATOM 3364 C CA . MET A 1 422 ? -24.523 3.946 33.074 1.00 64.12 422 MET A CA 1
ATOM 3365 C C . MET A 1 422 ? -24.114 3.021 31.916 1.00 64.12 422 MET A C 1
ATOM 3367 O O . MET A 1 422 ? -22.935 2.696 31.804 1.00 64.12 422 MET A O 1
ATOM 3371 N N . ASP A 1 423 ? -25.058 2.618 31.058 1.00 69.56 423 ASP A N 1
ATOM 3372 C CA . ASP A 1 423 ? -24.781 1.904 29.800 1.00 69.56 423 ASP A CA 1
ATOM 3373 C C . ASP A 1 423 ? -23.949 2.778 28.852 1.00 69.56 423 ASP A C 1
ATOM 3375 O O . ASP A 1 423 ? -23.019 2.298 28.219 1.00 69.56 423 ASP A O 1
ATOM 3379 N N . GLU A 1 424 ? -24.252 4.076 28.776 1.00 66.88 424 GLU A N 1
ATOM 3380 C CA . GLU A 1 424 ? -23.530 5.027 27.926 1.00 66.88 424 GLU A CA 1
ATOM 3381 C C . GLU A 1 424 ? -22.083 5.288 28.396 1.00 66.88 424 GLU A C 1
ATOM 3383 O O . GLU A 1 424 ? -21.236 5.688 27.597 1.00 66.88 424 GLU A O 1
ATOM 3388 N N . LEU A 1 425 ? -21.813 5.046 29.681 1.00 60.31 425 LEU A N 1
ATOM 3389 C CA . LEU A 1 425 ? -20.495 5.065 30.325 1.00 60.31 425 LEU A CA 1
ATOM 3390 C C . LEU A 1 425 ? -19.763 3.709 30.253 1.00 60.31 425 LEU A C 1
ATOM 3392 O O . LEU A 1 425 ? -18.717 3.565 30.882 1.00 60.31 425 LEU A O 1
ATOM 3396 N N . ASP A 1 426 ? -20.3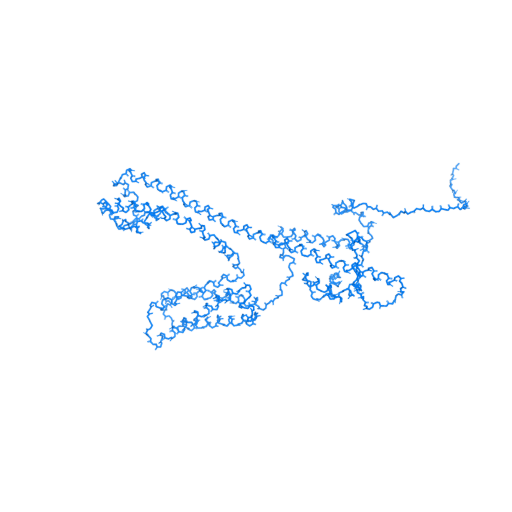14 2.722 29.536 1.00 59.50 426 ASP A N 1
ATOM 3397 C CA . ASP A 1 426 ? -19.773 1.362 29.397 1.00 59.50 426 ASP A CA 1
ATOM 3398 C C . ASP A 1 426 ? -19.512 0.655 30.749 1.00 59.50 426 ASP A C 1
ATOM 3400 O O . ASP A 1 426 ? -18.613 -0.178 30.889 1.00 59.50 426 ASP A O 1
ATOM 3404 N N . LEU A 1 427 ? -20.313 0.967 31.778 1.00 59.03 427 LEU A N 1
ATOM 3405 C CA . LEU A 1 427 ? -20.186 0.331 33.091 1.00 59.03 427 LEU A CA 1
ATOM 3406 C C . LEU A 1 427 ? -20.667 -1.130 33.044 1.00 59.03 427 LEU A C 1
ATOM 3408 O O . LEU A 1 427 ? -21.713 -1.412 32.443 1.00 59.03 427 LEU A O 1
ATOM 3412 N N . PRO A 1 428 ? -19.971 -2.060 33.733 1.00 52.88 428 PRO A N 1
ATOM 3413 C CA . PRO A 1 428 ? -20.304 -3.479 33.699 1.00 52.88 428 PRO A CA 1
ATOM 3414 C C . PRO A 1 428 ? -21.762 -3.732 34.126 1.00 52.88 428 PRO A C 1
ATOM 3416 O O . PRO A 1 428 ? -22.291 -3.024 34.989 1.00 52.88 428 PRO A O 1
ATOM 3419 N N . PRO A 1 429 ? -22.426 -4.756 33.554 1.00 51.81 429 PRO A N 1
ATOM 3420 C CA . PRO A 1 429 ? -23.839 -5.041 33.817 1.00 51.81 429 PRO A CA 1
ATOM 3421 C C . PRO A 1 429 ? -24.105 -5.470 35.269 1.00 51.81 429 PRO A C 1
ATOM 3423 O O . PRO A 1 429 ? -25.227 -5.330 35.755 1.00 51.81 429 PRO A O 1
ATOM 3426 N N . ASP A 1 430 ? -23.077 -5.928 35.990 1.00 60.19 430 ASP A N 1
ATOM 3427 C CA . ASP A 1 430 ? -23.153 -6.362 37.390 1.00 60.19 430 ASP A CA 1
ATOM 3428 C C . ASP A 1 430 ? -23.066 -5.174 38.376 1.00 60.19 430 ASP A C 1
ATOM 3430 O O . ASP A 1 430 ? -22.167 -5.041 39.209 1.00 60.19 430 ASP A O 1
ATOM 3434 N N . ARG A 1 431 ? -24.012 -4.239 38.221 1.00 57.72 431 ARG A N 1
ATOM 3435 C CA . ARG A 1 431 ? -23.986 -2.888 38.815 1.00 57.72 431 ARG A CA 1
ATOM 3436 C C . ARG A 1 431 ? -24.130 -2.859 40.329 1.00 57.72 431 ARG A C 1
ATOM 3438 O O . ARG A 1 431 ? -23.591 -1.966 40.977 1.00 57.72 431 ARG A O 1
ATOM 3445 N N . ALA A 1 432 ? -24.837 -3.833 40.897 1.00 53.75 432 ALA A N 1
ATOM 3446 C CA . ALA A 1 432 ? -25.063 -3.934 42.338 1.00 53.75 432 ALA A CA 1
ATOM 3447 C C . ALA A 1 432 ? -23.762 -4.208 43.120 1.00 53.75 432 ALA A C 1
ATOM 3449 O O . ALA A 1 432 ? -23.637 -3.794 44.274 1.00 53.75 432 ALA A O 1
ATOM 3450 N N . ASN A 1 433 ? -22.776 -4.832 42.466 1.00 51.19 433 ASN A N 1
ATOM 3451 C CA . ASN A 1 433 ? -21.505 -5.236 43.065 1.00 51.19 433 ASN A CA 1
ATOM 3452 C C . ASN A 1 433 ? -20.409 -4.159 42.966 1.00 51.19 433 ASN A C 1
ATOM 3454 O O . ASN A 1 433 ? -19.360 -4.303 43.596 1.00 51.19 433 ASN A O 1
ATOM 3458 N N . LEU A 1 434 ? -20.648 -3.041 42.262 1.00 52.50 434 LEU A N 1
ATOM 3459 C CA . LEU A 1 434 ? -19.696 -1.918 42.196 1.00 52.50 434 LEU A CA 1
ATOM 3460 C C . LEU A 1 434 ? -19.370 -1.335 43.583 1.00 52.50 434 LEU A C 1
ATOM 3462 O O . LEU A 1 434 ? -18.248 -0.894 43.813 1.00 52.50 434 LEU A O 1
ATOM 3466 N N . PHE A 1 435 ? -20.312 -1.391 44.530 1.00 47.53 435 PHE A N 1
ATOM 3467 C CA . PHE A 1 435 ? -20.080 -0.994 45.926 1.00 47.53 435 PHE A CA 1
ATOM 3468 C C . PHE A 1 435 ? -19.346 -2.058 46.759 1.00 47.53 435 PHE A C 1
ATOM 3470 O O . PHE A 1 435 ? -18.783 -1.739 47.807 1.00 47.53 435 PHE A O 1
ATOM 3477 N N . GLU A 1 436 ? -19.348 -3.320 46.327 1.00 45.09 436 GLU A N 1
ATOM 3478 C CA . GLU A 1 436 ? -18.698 -4.425 47.042 1.00 45.09 436 GLU A CA 1
ATOM 3479 C C . GLU A 1 436 ? -17.222 -4.575 46.655 1.00 45.09 436 GLU A C 1
ATOM 3481 O O . GLU A 1 436 ? -16.414 -4.935 47.508 1.00 45.09 436 GLU A O 1
ATOM 3486 N N . GLY A 1 437 ? -16.840 -4.182 45.434 1.00 40.72 437 GLY A N 1
ATOM 3487 C CA . GLY A 1 437 ? -15.446 -4.164 44.966 1.00 40.72 437 GLY A CA 1
ATOM 3488 C C . GLY A 1 437 ? -14.506 -3.204 45.717 1.00 40.72 437 GLY A C 1
ATOM 3489 O O . GLY A 1 437 ? -13.294 -3.392 45.678 1.00 40.72 437 GLY A O 1
ATOM 3490 N N . CYS A 1 438 ? -15.040 -2.219 46.453 1.00 38.38 438 CYS A N 1
ATOM 3491 C CA . CYS A 1 438 ? -14.263 -1.334 47.336 1.00 38.38 438 CYS A CA 1
ATOM 3492 C C . CYS A 1 438 ? -13.970 -1.939 48.722 1.00 38.38 438 CYS A C 1
ATOM 3494 O O . CYS A 1 438 ? -13.229 -1.346 49.510 1.00 38.38 438 CYS A O 1
ATOM 3496 N N . LYS A 1 439 ? -14.526 -3.114 49.054 1.00 37.44 439 LYS A N 1
ATOM 3497 C CA . LYS A 1 439 ? -14.026 -3.914 50.176 1.00 37.44 439 LYS A CA 1
ATOM 3498 C C . LYS A 1 439 ? -12.813 -4.679 49.671 1.00 37.44 439 LYS A C 1
ATOM 3500 O O . LYS A 1 439 ? -12.952 -5.612 48.888 1.00 37.44 439 LYS A O 1
ATOM 3505 N N . GLY A 1 440 ? -11.633 -4.241 50.100 1.00 34.25 440 GLY A N 1
ATOM 3506 C CA . GLY A 1 440 ? -10.366 -4.865 49.746 1.00 34.25 440 GLY A CA 1
ATOM 3507 C C . GLY A 1 440 ? -10.422 -6.391 49.819 1.00 34.25 440 GLY A C 1
ATOM 3508 O O . GLY A 1 440 ? -11.019 -6.967 50.734 1.00 34.25 440 GLY A O 1
ATOM 3509 N N . ARG A 1 441 ? -9.758 -7.033 48.850 1.00 29.52 441 ARG A N 1
ATOM 3510 C CA . ARG A 1 441 ? -9.201 -8.367 49.088 1.00 29.52 441 ARG A CA 1
ATOM 3511 C C . ARG A 1 441 ? -8.368 -8.295 50.379 1.00 29.52 441 ARG A C 1
ATOM 3513 O O . ARG A 1 441 ? -7.730 -7.262 50.588 1.00 29.52 441 ARG A O 1
ATOM 3520 N N . PRO A 1 442 ? -8.451 -9.328 51.232 1.00 38.19 442 PRO A N 1
ATOM 3521 C CA . PRO A 1 442 ? -7.841 -9.328 52.558 1.00 38.19 442 PRO A CA 1
ATOM 3522 C C . PRO A 1 442 ? -6.346 -9.012 52.542 1.00 38.19 442 PRO A C 1
ATOM 3524 O O . PRO A 1 442 ? -5.679 -9.360 51.538 1.00 38.19 442 PRO A O 1
#